Protein AF-A0ABD2WPB0-F1 (afdb_monomer)

pLDDT: mean 78.27, std 16.5, range [26.89, 96.69]

Sequence (450 aa):
MQATGSAWERLHVATTSSHDIREADKLIKKKLCCYFIVAVGVMTACGGFLANHVVQKFHTNNARAAELRARQNNAKYANRSVQNDFVHNLDAMSGNIEYRDAPGPLDLWEQGIDRTGYIFSDLEVFKLRVNETVDRMTASICGYPEKDRLVVISASGHGRDIAINIAKAMNQLHKKGSWRPKRSWVFCLFYGSKDRCAEAFREDSQHKIVGYVAIHGDMHGTRSAGVLRDQIHVLGSGVQQSTVVDAVNETEAFYVGTYGPEVRADIVTDSLPRLPIGIPHVLLKHSRGTSAKSTDDMLRDQKILTRIVALAMWSLSESLFFRWDPRTFNDTMHQALEIVPKEARREKDALKNTITKLTDSVIDFNYHLDKQVDKLNDFEVRQYNDKLLDFERAMFCSDQFSRSQTDIARFKNFSSQSIDQVKSTLKDIRNCFVLANRIIRDKDLCNILS

Foldseek 3Di:
DDDDDDDDDDDDDDDDDPVVVVVVVVVVVVVVVVVVVVVVVVVVVVVVVVVVVVVVVVVVVVVQLVVVLVCVVCLVVLVVVLLVLLLVLLLVLQPDCPDDDDDDDLVVQQVVQVVLLVLLCVQPQQPPQWDDDSFKIKTKHAAPPARLAEAEEFEEDLRSVLVSSSSSSVSVSVVVVRDGWNYMYMYMYGYDDARCPLVVADPVSLLRYQEYEYEYDDQAADADPPFAAKEKEKEWFQLLSVLLVVQLVVLQVVCCVVPNPNPDHHYHYFDDFDHLRLHTYIYIHMHGYPDDDDPVRVSVVSSSVSSSSSSSSRCSTSPLASQGQCPVVLVNVVVLLVLQDPLLVVLSVLLNVLSVLLNVLSVVLVVVCVVCVSPDGPVRSVVRRSLVRVLSSLQQLADPSSGRLPRSVVSNCNVVDDNVVSNVSSVSNSVSSVLSSCSSPDPDPPPSPD

Secondary structure (DSSP, 8-state):
-----------------HHHHHHHHHHHHHHHHHHHHHHHHHHHHHHHHHHHHHHHHHHHHHHHHHHHHHHHHHHHHHHHHHHHHHHHHHHHHTT----------SHHHHHHHHHHHHHHHTSGGGTT-EEEETTEEEEEE--SSEEEEEEEEEE-TTHHHHHHHHHHHHHHHHHTT----SEEEEEEEE-SSS--SGGGS-HHHHTTEEEEEEE-S-TT----TT--S-EEEEEE-HHHHHHHHHHHHHHHHHHHHHH-GGGPPEEE-SSSPPPSSSS--EEEEEE--SSPPPHHHHHHHHHHHHHHHHHHHHHHHH-SS----HHHHHHHHHHHHHTS-GGGHHHHHHHHHHHHHHHHHHHHHHHHHHHHGGG--HHHHHHHHHHHHHHHHHHH-B-TTS-BTT-HHHHGGGGGS-HHHHHHHHHHHHHHHHHHHHHHH-S-GGGS--

Solvent-accessible surface area (backbone atoms only — not comparable to full-atom values): 24647 Å² total; per-residue (Å²): 130,90,79,89,82,82,81,87,85,89,84,84,89,80,89,76,62,79,63,62,58,54,53,50,52,52,53,50,53,52,50,52,53,52,51,49,53,50,51,53,51,51,54,51,51,53,51,50,52,53,51,50,52,50,51,50,51,50,51,54,50,50,52,50,48,53,50,48,47,50,47,51,58,45,46,62,54,50,48,48,52,52,48,48,51,39,50,50,41,34,64,73,56,52,75,72,81,85,74,76,93,72,95,69,77,71,69,54,46,45,56,47,42,52,54,50,48,52,59,46,47,72,31,76,63,22,51,95,36,62,49,78,55,85,58,35,33,38,35,40,38,76,17,52,87,43,46,76,33,32,36,35,39,35,21,12,66,56,27,36,59,38,53,49,47,47,52,53,22,49,32,54,42,39,74,69,71,76,60,72,47,30,24,11,42,34,46,26,39,35,64,74,91,65,79,56,52,61,74,69,48,52,78,94,45,51,84,29,51,78,34,34,44,32,28,61,40,66,54,73,32,68,67,44,86,92,35,78,55,37,32,40,34,45,31,46,34,63,50,48,27,42,46,39,52,52,20,43,55,56,46,45,56,54,47,33,74,74,72,36,76,83,75,61,57,48,79,41,67,75,85,62,75,67,74,64,61,62,59,62,30,24,39,46,45,39,36,32,20,68,66,90,70,54,71,68,51,53,44,48,52,51,39,53,51,33,49,22,53,48,44,24,54,46,47,70,32,61,45,84,57,81,72,63,63,54,64,67,49,51,56,54,49,54,59,44,57,69,60,55,58,78,93,38,43,70,46,51,53,54,32,52,58,48,49,52,55,33,47,53,49,46,54,51,45,52,56,52,47,69,76,41,55,90,74,56,49,74,69,55,47,48,53,52,38,53,49,47,50,53,26,46,47,30,56,27,33,60,47,100,71,22,31,53,66,72,36,54,45,58,45,74,47,47,84,81,46,56,69,67,58,48,42,50,52,42,48,53,51,37,50,25,44,52,50,20,38,46,54,69,67,52,89,60,88,80,68,80,84,114

Mean predicted aligned error: 12.77 Å

Radius of gyration: 33.8 Å; Cα contacts (8 Å, |Δi|>4): 597; chains: 1; bounding box: 70×127×69 Å

Organism: NCBI:txid54128

Nearest PDB structures (foldseek):
  4jp5-assembly1_E  TM=5.109E-01  e=2.241E-03  Yersinia pestis
  2qdk-assembly1_B  TM=4.527E-01  e=2.040E-02  unclassified
  2hwu-assembly1_D  TM=4.387E-01  e=1.661E-02  Salmonella enterica subsp. enterica serovar Typhimurium str. LT2
  3c74-assembly1_F  TM=3.955E-01  e=7.303E-03  Salmonella enterica subsp. enterica serovar Typhimurium
  3ddo-assembly1_A  TM=4.388E-01  e=3.076E-02  Salmonella enterica subsp. enterica serovar Typhimurium

InterPro domains:
  IPR039373 Transferrin receptor protein 1/Glutamate carboxypeptidase 2-like [PTHR10404] (293-396)

Structure (mmCIF, N/CA/C/O backbone):
data_AF-A0ABD2WPB0-F1
#
_entry.id   AF-A0ABD2WPB0-F1
#
loop_
_atom_site.group_PDB
_atom_site.id
_atom_site.type_symbol
_atom_site.label_atom_id
_atom_site.label_alt_id
_atom_site.label_comp_id
_atom_site.label_asym_id
_atom_site.label_entity_id
_atom_site.label_seq_id
_atom_site.pdbx_PDB_ins_code
_atom_site.Cartn_x
_atom_site.Cartn_y
_atom_site.Cartn_z
_atom_site.occupancy
_atom_site.B_iso_or_equiv
_atom_site.auth_seq_id
_atom_site.auth_comp_id
_atom_site.auth_asym_id
_atom_site.auth_atom_id
_atom_site.pdbx_PDB_model_num
ATOM 1 N N . MET A 1 1 ? -47.915 -85.781 38.927 1.00 31.17 1 MET A N 1
ATOM 2 C CA . MET A 1 1 ? -47.421 -85.679 40.320 1.00 31.17 1 MET A CA 1
ATOM 3 C C . MET A 1 1 ? -46.119 -86.460 40.415 1.00 31.17 1 MET A C 1
ATOM 5 O O . MET A 1 1 ? -45.971 -87.400 39.650 1.00 31.17 1 MET A O 1
ATOM 9 N N . GLN A 1 2 ? -45.189 -85.963 41.237 1.00 28.25 2 GLN A N 1
ATOM 10 C CA . GLN A 1 2 ? -43.793 -86.395 41.481 1.00 28.25 2 GLN A CA 1
ATOM 11 C C . GLN A 1 2 ? -43.561 -87.914 41.301 1.00 28.25 2 GLN A C 1
ATOM 13 O O . GLN A 1 2 ? -44.433 -88.700 41.635 1.00 28.25 2 GLN A O 1
ATOM 18 N N . ALA A 1 3 ? -42.428 -88.413 40.803 1.00 26.89 3 ALA A N 1
ATOM 19 C CA . ALA A 1 3 ? -41.067 -88.138 41.255 1.00 26.89 3 ALA A CA 1
ATOM 20 C C . ALA A 1 3 ? -40.016 -88.791 40.318 1.00 26.89 3 ALA A C 1
ATOM 22 O O . ALA A 1 3 ? -40.267 -89.852 39.759 1.00 26.89 3 ALA A O 1
ATOM 23 N N . THR A 1 4 ? -38.835 -88.155 40.263 1.00 30.97 4 THR A N 1
ATOM 24 C CA . THR A 1 4 ? -37.464 -88.713 40.128 1.00 30.97 4 THR A CA 1
ATOM 25 C C . THR A 1 4 ? -37.056 -89.589 38.932 1.00 30.97 4 THR A C 1
ATOM 27 O O . THR A 1 4 ? -37.633 -90.643 38.700 1.00 30.97 4 THR A O 1
ATOM 30 N N . GLY A 1 5 ? -35.907 -89.251 38.322 1.00 28.52 5 GLY A N 1
ATOM 31 C CA . GLY A 1 5 ? -35.000 -90.254 37.736 1.00 28.52 5 GLY A CA 1
ATOM 32 C C . GLY A 1 5 ? -34.286 -89.860 36.440 1.00 28.52 5 GLY A C 1
ATOM 33 O O . GLY A 1 5 ? -34.806 -90.083 35.356 1.00 28.52 5 GLY A O 1
ATOM 34 N N . SER A 1 6 ? -33.073 -89.317 36.571 1.00 35.94 6 SER A N 1
ATOM 35 C CA . SER A 1 6 ? -32.047 -89.110 35.534 1.00 35.94 6 SER A CA 1
ATOM 36 C C . SER A 1 6 ? -31.660 -90.418 34.817 1.00 35.94 6 SER A C 1
ATOM 38 O O . SER A 1 6 ? -31.550 -91.447 35.471 1.00 35.94 6 SER A O 1
ATOM 40 N N . ALA A 1 7 ? -31.555 -90.416 33.485 1.00 36.19 7 ALA A N 1
ATOM 41 C CA . ALA A 1 7 ? -30.314 -90.312 32.696 1.00 36.19 7 ALA A CA 1
ATOM 42 C C . ALA A 1 7 ? -29.445 -91.587 32.655 1.00 36.19 7 ALA A C 1
ATOM 44 O O . ALA A 1 7 ? -29.171 -92.177 33.691 1.00 36.19 7 ALA A O 1
ATOM 45 N N . TRP A 1 8 ? -28.928 -91.875 31.449 1.00 28.19 8 TRP A N 1
ATOM 46 C CA . TRP A 1 8 ? -28.001 -92.963 31.083 1.00 28.19 8 TRP A CA 1
ATOM 47 C C . TRP A 1 8 ? -28.697 -94.337 31.024 1.00 28.19 8 TRP A C 1
ATOM 49 O O . TRP A 1 8 ? -29.366 -94.748 31.954 1.00 28.19 8 TRP A O 1
ATOM 59 N N . GLU A 1 9 ? -28.676 -95.096 29.927 1.00 35.75 9 GLU A N 1
ATOM 60 C CA . GLU A 1 9 ? -27.486 -95.526 29.198 1.00 35.75 9 GLU A CA 1
ATOM 61 C C . GLU A 1 9 ? -27.863 -96.296 27.911 1.00 35.75 9 GLU A C 1
ATOM 63 O O . GLU A 1 9 ? -28.943 -96.881 27.824 1.00 35.75 9 GLU A O 1
ATOM 68 N N . ARG A 1 10 ? -26.868 -96.403 27.015 1.00 37.53 10 ARG A N 1
ATOM 69 C CA . ARG A 1 10 ? -26.744 -97.206 25.775 1.00 37.53 10 ARG A CA 1
ATOM 70 C C . ARG A 1 10 ? -27.153 -96.528 24.466 1.00 37.53 10 ARG A C 1
ATOM 72 O O . ARG A 1 10 ? -28.232 -95.975 24.354 1.00 37.53 10 ARG A O 1
ATOM 79 N N . LEU A 1 11 ? -26.420 -96.670 23.365 1.00 35.50 11 LEU A N 1
ATOM 80 C CA . LEU A 1 11 ? -25.005 -96.935 23.057 1.00 35.50 11 LEU A CA 1
ATOM 81 C C . LEU A 1 11 ? -24.980 -96.887 21.515 1.00 35.50 11 LEU A C 1
ATOM 83 O O . LEU A 1 11 ? -25.810 -97.554 20.910 1.00 35.50 11 LEU A O 1
ATOM 87 N N . HIS A 1 12 ? -24.046 -96.187 20.872 1.00 34.19 12 HIS A N 1
ATOM 88 C CA . HIS A 1 12 ? -23.344 -96.771 19.725 1.00 34.19 12 HIS A CA 1
ATOM 89 C C . HIS A 1 12 ? -22.039 -96.024 19.455 1.00 34.19 12 HIS A C 1
ATOM 91 O O . HIS A 1 12 ? -21.997 -94.842 19.124 1.00 34.19 12 HIS A O 1
ATOM 97 N N . VAL A 1 13 ? -20.970 -96.783 19.652 1.00 39.75 13 VAL A N 1
ATOM 98 C CA . VAL A 1 13 ? -19.581 -96.480 19.345 1.00 39.75 13 VAL A CA 1
ATOM 99 C C . VAL A 1 13 ? -19.397 -96.537 17.829 1.00 39.75 13 VAL A C 1
ATOM 101 O O . VAL A 1 13 ? -19.731 -97.547 17.214 1.00 39.75 13 VAL A O 1
ATOM 104 N N . ALA A 1 14 ? -18.804 -95.495 17.248 1.00 37.97 14 ALA A N 1
ATOM 105 C CA . ALA A 1 14 ? -18.043 -95.597 16.010 1.00 37.97 14 ALA A CA 1
ATOM 106 C C . ALA A 1 14 ? -16.645 -95.034 16.285 1.00 37.97 14 ALA A C 1
ATOM 108 O O . ALA A 1 14 ? -16.461 -93.862 16.603 1.00 37.97 14 ALA A O 1
ATOM 109 N N . THR A 1 15 ? -15.674 -95.934 16.241 1.00 43.06 15 THR A N 1
ATOM 110 C CA . THR A 1 15 ? -14.243 -95.727 16.434 1.00 43.06 15 THR A CA 1
ATOM 111 C C . THR A 1 15 ? -13.646 -94.863 15.321 1.00 43.06 15 THR A C 1
ATOM 113 O O . THR A 1 15 ? -13.570 -95.313 14.180 1.00 43.06 15 THR A O 1
ATOM 116 N N . THR A 1 16 ? -13.149 -93.670 15.646 1.00 44.34 16 THR A N 1
ATOM 117 C CA . THR A 1 16 ? -12.130 -92.969 14.846 1.00 44.34 16 THR A CA 1
ATOM 118 C C . THR A 1 16 ? -10.753 -93.217 15.455 1.00 44.34 16 THR A C 1
ATOM 120 O O . THR A 1 16 ? -10.565 -93.159 16.671 1.00 44.34 16 THR A O 1
ATOM 123 N N . SER A 1 17 ? -9.794 -93.582 14.605 1.00 47.03 17 SER A N 1
ATOM 124 C CA . SER A 1 17 ? -8.464 -94.030 15.012 1.00 47.03 17 SER A CA 1
ATOM 125 C C . SER A 1 17 ? -7.644 -92.882 15.623 1.00 47.03 17 SER A C 1
ATOM 127 O O . SER A 1 17 ? -7.709 -91.735 15.182 1.00 47.03 17 SER A O 1
ATOM 129 N N . SER A 1 18 ? -6.814 -93.178 16.626 1.00 53.19 18 SER A N 1
ATOM 130 C CA . SER A 1 18 ? -5.898 -92.208 17.254 1.00 53.19 18 SER A CA 1
ATOM 131 C C . SER A 1 18 ? -4.799 -91.687 16.308 1.00 53.19 18 SER A C 1
ATOM 133 O O . SER A 1 18 ? -4.094 -90.731 16.644 1.00 53.19 18 SER A O 1
ATOM 135 N N . HIS A 1 19 ? -4.657 -92.288 15.122 1.00 51.69 19 HIS A N 1
ATOM 136 C CA . HIS A 1 19 ? -3.715 -91.874 14.087 1.00 51.69 19 HIS A CA 1
ATOM 137 C C . HIS A 1 19 ? -4.230 -90.652 13.306 1.00 51.69 19 HIS A C 1
ATOM 139 O O . HIS A 1 19 ? -3.467 -89.709 13.085 1.00 51.69 19 HIS A O 1
ATOM 145 N N . ASP A 1 20 ? -5.530 -90.604 12.995 1.00 54.78 20 ASP A N 1
ATOM 146 C CA . ASP A 1 20 ? -6.156 -89.492 12.258 1.00 54.78 20 ASP A CA 1
ATOM 147 C C . ASP A 1 20 ? -6.141 -88.178 13.057 1.00 54.78 20 ASP A C 1
ATOM 149 O O . ASP A 1 20 ? -5.917 -87.097 12.511 1.00 54.78 20 ASP A O 1
ATOM 153 N N . ILE A 1 21 ? -6.284 -88.264 14.385 1.00 57.12 21 ILE A N 1
ATOM 154 C CA . ILE A 1 21 ? -6.230 -87.098 15.285 1.00 57.12 21 ILE A CA 1
ATOM 155 C C . ILE A 1 21 ? -4.801 -86.525 15.359 1.00 57.12 21 ILE A C 1
ATOM 157 O O . ILE A 1 21 ? -4.615 -85.307 15.402 1.00 57.12 21 ILE A O 1
ATOM 161 N N . ARG A 1 22 ? -3.767 -87.381 15.318 1.00 54.28 22 ARG A N 1
ATOM 162 C CA . ARG A 1 22 ? -2.353 -86.957 15.351 1.00 54.28 22 ARG A CA 1
ATOM 163 C C . ARG A 1 22 ? -1.897 -86.316 14.042 1.00 54.28 22 ARG A C 1
ATOM 165 O O . ARG A 1 22 ? -1.060 -85.411 14.074 1.00 54.28 22 ARG A O 1
ATOM 172 N N . GLU A 1 23 ? -2.418 -86.771 12.905 1.00 57.25 23 GLU A N 1
ATOM 173 C CA . GLU A 1 23 ? -2.139 -86.147 11.608 1.00 57.25 23 GLU A CA 1
ATOM 174 C C . GLU A 1 23 ? -2.875 -84.815 11.440 1.00 57.25 23 GLU A C 1
ATOM 176 O O . GLU A 1 23 ? -2.266 -83.840 10.988 1.00 57.25 23 GLU A O 1
ATOM 181 N N . ALA A 1 24 ? -4.126 -84.726 11.906 1.00 60.16 24 ALA A N 1
ATOM 182 C CA . ALA A 1 24 ? -4.879 -83.475 11.930 1.00 60.16 24 ALA A CA 1
ATOM 183 C C . ALA A 1 24 ? -4.200 -82.400 12.804 1.00 60.16 24 ALA A C 1
ATOM 185 O O . ALA A 1 24 ? -4.034 -81.265 12.354 1.00 60.16 24 ALA A O 1
ATOM 186 N N . ASP A 1 25 ? -3.716 -82.747 14.004 1.00 65.50 25 ASP A N 1
ATOM 187 C CA . ASP A 1 25 ? -3.020 -81.803 14.898 1.00 65.50 25 ASP A CA 1
ATOM 188 C C . ASP A 1 25 ? -1.679 -81.314 14.310 1.00 65.50 25 ASP A C 1
ATOM 190 O O . ASP A 1 25 ? -1.344 -80.127 14.375 1.00 65.50 25 ASP A O 1
ATOM 194 N N . LYS A 1 26 ? -0.925 -82.194 13.632 1.00 67.19 26 LYS A N 1
ATOM 195 C CA . LYS A 1 26 ? 0.296 -81.797 12.905 1.00 67.19 26 LYS A CA 1
ATOM 196 C C . LYS A 1 26 ? -0.003 -80.852 11.741 1.00 67.19 26 LYS A C 1
ATOM 198 O O . LYS A 1 26 ? 0.743 -79.892 11.530 1.00 67.19 26 LYS A O 1
ATOM 203 N N . LEU A 1 27 ? -1.080 -81.101 10.994 1.00 68.31 27 LEU A N 1
ATOM 204 C CA . LEU A 1 27 ? -1.486 -80.251 9.877 1.00 68.31 27 LEU A CA 1
ATOM 205 C C . LEU A 1 27 ? -1.938 -78.865 10.365 1.00 68.31 27 LEU A C 1
ATOM 207 O O . LEU A 1 27 ? -1.563 -77.855 9.766 1.00 68.31 27 LEU A O 1
ATOM 211 N N . ILE A 1 28 ? -2.682 -78.808 11.474 1.00 70.56 28 ILE A N 1
ATOM 212 C CA . ILE A 1 28 ? -3.135 -77.557 12.097 1.00 70.56 28 ILE A CA 1
ATOM 213 C C . ILE A 1 28 ? -1.939 -76.752 12.611 1.00 70.56 28 ILE A C 1
ATOM 215 O O . ILE A 1 28 ? -1.812 -75.579 12.265 1.00 70.56 28 ILE A O 1
ATOM 219 N N . LYS A 1 29 ? -1.006 -77.373 13.346 1.00 71.69 29 LYS A N 1
ATOM 220 C CA . LYS A 1 29 ? 0.205 -76.693 13.846 1.00 71.69 29 LYS A CA 1
ATOM 221 C C . LYS A 1 29 ? 1.086 -76.159 12.718 1.00 71.69 29 LYS A C 1
ATOM 223 O O . LYS A 1 29 ? 1.585 -75.039 12.812 1.00 71.69 29 LYS A O 1
ATOM 228 N N . LYS A 1 30 ? 1.238 -76.912 11.622 1.00 74.56 30 LYS A N 1
ATOM 229 C CA . LYS A 1 30 ? 2.006 -76.466 10.449 1.00 74.56 30 LYS A CA 1
ATOM 230 C C . LYS A 1 30 ? 1.347 -75.262 9.771 1.00 74.56 30 LYS A C 1
ATOM 232 O O . LYS A 1 30 ? 2.036 -74.291 9.470 1.00 74.56 30 LYS A O 1
ATOM 237 N N . LYS A 1 31 ? 0.019 -75.284 9.598 1.00 73.62 31 LYS A N 1
ATOM 238 C CA . LYS A 1 31 ? -0.741 -74.147 9.052 1.00 73.62 31 LYS A CA 1
ATOM 239 C C . LYS A 1 31 ? -0.670 -72.922 9.967 1.00 73.62 31 LYS A C 1
ATOM 241 O O . LYS A 1 31 ? -0.420 -71.828 9.474 1.00 73.62 31 LYS A O 1
ATOM 246 N N . LEU A 1 32 ? -0.811 -73.098 11.283 1.00 73.31 32 LEU A N 1
ATOM 247 C CA . LEU A 1 32 ? -0.725 -72.010 12.263 1.00 73.31 32 LEU A CA 1
ATOM 248 C C . LEU A 1 32 ? 0.658 -71.340 12.251 1.00 73.31 32 LEU A C 1
ATOM 250 O O . LEU A 1 32 ? 0.750 -70.116 12.277 1.00 73.31 32 LEU A O 1
ATOM 254 N N . CYS A 1 33 ? 1.727 -72.134 12.137 1.00 78.31 33 CYS A N 1
ATOM 255 C CA . CYS A 1 33 ? 3.095 -71.628 12.039 1.00 78.31 33 CYS A CA 1
ATOM 256 C C . CYS A 1 33 ? 3.312 -70.822 10.746 1.00 78.31 33 CYS A C 1
ATOM 258 O O . CYS A 1 33 ? 3.861 -69.722 10.786 1.00 78.31 33 CYS A O 1
ATOM 260 N N . CYS A 1 34 ? 2.799 -71.308 9.609 1.00 75.56 34 CYS A N 1
ATOM 261 C CA . CYS A 1 34 ? 2.834 -70.559 8.352 1.00 75.56 34 CYS A CA 1
ATOM 262 C C . CYS A 1 34 ? 2.064 -69.232 8.448 1.00 75.56 34 CYS A C 1
ATOM 264 O O . CYS A 1 34 ? 2.589 -68.205 8.026 1.00 75.56 34 CYS A O 1
ATOM 266 N N . TYR A 1 35 ? 0.865 -69.220 9.043 1.00 80.50 35 TYR A N 1
ATOM 267 C CA . TYR A 1 35 ? 0.100 -67.982 9.228 1.00 80.50 35 TYR A CA 1
ATOM 268 C C . TYR A 1 35 ? 0.800 -66.992 10.159 1.00 80.50 35 TYR A C 1
ATOM 270 O O . TYR A 1 35 ? 0.790 -65.796 9.882 1.00 80.50 35 TYR A O 1
ATOM 278 N N . PHE A 1 36 ? 1.448 -67.471 11.223 1.00 78.50 36 PHE A N 1
ATOM 279 C CA . PHE A 1 36 ? 2.188 -66.612 12.142 1.00 78.50 36 PHE A CA 1
ATOM 280 C C . PHE A 1 36 ? 3.401 -65.959 11.465 1.00 78.50 36 PHE A C 1
ATOM 282 O O . PHE A 1 36 ? 3.588 -64.750 11.576 1.00 78.50 36 PHE A O 1
ATOM 289 N N . ILE A 1 37 ? 4.185 -66.725 10.696 1.00 83.19 37 ILE A N 1
ATOM 290 C CA . ILE A 1 37 ? 5.341 -66.195 9.953 1.00 83.19 37 ILE A CA 1
ATOM 291 C C . ILE A 1 37 ? 4.891 -65.170 8.906 1.00 83.19 37 ILE A C 1
ATOM 293 O O . ILE A 1 37 ? 5.492 -64.102 8.795 1.00 83.19 37 ILE A O 1
ATOM 297 N N . VAL A 1 38 ? 3.807 -65.457 8.177 1.00 79.00 38 VAL A N 1
ATOM 298 C CA . VAL A 1 38 ? 3.241 -64.516 7.200 1.00 79.00 38 VAL A CA 1
ATOM 299 C C . VAL A 1 38 ? 2.730 -63.250 7.891 1.00 79.00 38 VAL A C 1
ATOM 301 O O . VAL A 1 38 ? 3.023 -62.155 7.423 1.00 79.00 38 VAL A O 1
ATOM 304 N N . ALA A 1 39 ? 2.040 -63.360 9.029 1.00 77.94 39 ALA A N 1
ATOM 305 C CA . ALA A 1 39 ? 1.545 -62.203 9.774 1.00 77.94 39 ALA A CA 1
ATOM 306 C C . ALA A 1 39 ? 2.683 -61.316 10.302 1.00 77.94 39 ALA A C 1
ATOM 308 O O . ALA A 1 39 ? 2.626 -60.095 10.160 1.00 77.94 39 ALA A O 1
ATOM 309 N N . VAL A 1 40 ? 3.744 -61.914 10.855 1.00 80.38 40 VAL A N 1
ATOM 310 C CA . VAL A 1 40 ? 4.932 -61.173 11.307 1.00 80.38 40 VAL A CA 1
ATOM 311 C C . VAL A 1 40 ? 5.637 -60.507 10.122 1.00 80.38 40 VAL A C 1
ATOM 313 O O . VAL A 1 40 ? 5.995 -59.333 10.215 1.00 80.38 40 VAL A O 1
ATOM 316 N N . GLY A 1 41 ? 5.775 -61.209 8.991 1.00 76.56 41 GLY A N 1
ATOM 317 C CA . GLY A 1 41 ? 6.350 -60.668 7.756 1.00 76.56 41 GLY A CA 1
ATOM 318 C C . GLY A 1 41 ? 5.562 -59.483 7.189 1.00 76.56 41 GLY A C 1
ATOM 319 O O . GLY A 1 41 ? 6.145 -58.463 6.831 1.00 76.56 41 GLY A O 1
ATOM 320 N N . VAL A 1 42 ? 4.230 -59.569 7.174 1.00 77.88 42 VAL A N 1
ATOM 321 C CA . VAL A 1 42 ? 3.356 -58.466 6.743 1.00 77.88 42 VAL A CA 1
ATOM 322 C C . VAL A 1 42 ? 3.448 -57.282 7.709 1.00 77.88 42 VAL A C 1
ATOM 324 O O . VAL A 1 42 ? 3.609 -56.150 7.264 1.00 77.88 42 VAL A O 1
ATOM 327 N N . MET A 1 43 ? 3.427 -57.517 9.023 1.00 72.62 43 MET A N 1
ATOM 328 C CA . MET A 1 43 ? 3.543 -56.457 10.036 1.00 72.62 43 MET A CA 1
ATOM 329 C C . MET A 1 43 ? 4.885 -55.716 9.951 1.00 72.62 43 MET A C 1
ATOM 331 O O . MET A 1 43 ? 4.921 -54.489 10.038 1.00 72.62 43 MET A O 1
ATOM 335 N N . THR A 1 44 ? 5.986 -56.441 9.733 1.00 75.00 44 THR A N 1
ATOM 336 C CA . THR A 1 44 ? 7.321 -55.844 9.555 1.00 75.00 44 THR A CA 1
ATOM 337 C C . THR A 1 44 ? 7.462 -55.107 8.226 1.00 75.00 44 THR A C 1
ATOM 339 O O . THR A 1 44 ? 8.033 -54.017 8.205 1.00 75.00 44 THR A O 1
ATOM 342 N N . ALA A 1 45 ? 6.882 -55.621 7.138 1.00 71.25 45 ALA A N 1
ATOM 343 C CA . ALA A 1 45 ? 6.839 -54.923 5.854 1.00 71.25 45 ALA A CA 1
ATOM 344 C C . ALA A 1 45 ? 6.006 -53.629 5.924 1.00 71.25 45 ALA A C 1
ATOM 346 O O . ALA A 1 45 ? 6.460 -52.578 5.470 1.00 71.25 45 ALA A O 1
ATOM 347 N N . CYS A 1 46 ? 4.824 -53.670 6.549 1.00 71.81 46 CYS A N 1
ATOM 348 C CA . CYS A 1 46 ? 3.987 -52.489 6.762 1.00 71.81 46 CYS A CA 1
ATOM 349 C C . CYS A 1 46 ? 4.665 -51.468 7.687 1.00 71.81 46 CYS A C 1
ATOM 351 O O . CYS A 1 46 ? 4.667 -50.275 7.382 1.00 71.81 46 CYS A O 1
ATOM 353 N N . GLY A 1 47 ? 5.291 -51.919 8.779 1.00 70.06 47 GLY A N 1
ATOM 354 C CA . GLY A 1 47 ? 6.048 -51.056 9.689 1.00 70.06 47 GLY A CA 1
ATOM 355 C C . GLY A 1 47 ? 7.242 -50.382 9.006 1.00 70.06 47 GLY A C 1
ATOM 356 O O . GLY A 1 47 ? 7.428 -49.174 9.145 1.00 70.06 47 GLY A O 1
ATOM 357 N N . GLY A 1 48 ? 8.004 -51.133 8.204 1.00 72.44 48 GLY A N 1
ATOM 358 C CA . GLY A 1 48 ? 9.122 -50.608 7.418 1.00 72.44 48 GLY A CA 1
ATOM 359 C C . GLY A 1 48 ? 8.683 -49.608 6.347 1.00 72.44 48 GLY A C 1
ATOM 360 O O . GLY A 1 48 ? 9.306 -48.558 6.200 1.00 72.44 48 GLY A O 1
ATOM 361 N N . PHE A 1 49 ? 7.578 -49.877 5.645 1.00 70.69 49 PHE A N 1
ATOM 362 C CA . PHE A 1 49 ? 7.023 -48.964 4.641 1.00 70.69 49 PHE A CA 1
ATOM 363 C C . PHE A 1 49 ? 6.555 -47.640 5.262 1.00 70.69 49 PHE A C 1
ATOM 365 O O . PHE A 1 49 ? 6.892 -46.566 4.762 1.00 70.69 49 PHE A O 1
ATOM 372 N N . LEU A 1 50 ? 5.837 -47.700 6.388 1.00 66.06 50 LEU A N 1
ATOM 373 C CA . LEU A 1 50 ? 5.368 -46.506 7.095 1.00 66.06 50 LEU A CA 1
ATOM 374 C C . LEU A 1 50 ? 6.531 -45.692 7.678 1.00 66.06 50 LEU A C 1
ATOM 376 O O . LEU A 1 50 ? 6.560 -44.473 7.514 1.00 66.06 50 LEU A O 1
ATOM 380 N N . ALA A 1 51 ? 7.518 -46.347 8.296 1.00 67.75 51 ALA A N 1
ATOM 381 C CA . ALA A 1 51 ? 8.701 -45.673 8.826 1.00 67.75 51 ALA A CA 1
ATOM 382 C C . ALA A 1 51 ? 9.510 -44.992 7.713 1.00 67.75 51 ALA A C 1
ATOM 384 O O . ALA A 1 51 ? 9.871 -43.823 7.843 1.00 67.75 51 ALA A O 1
ATOM 385 N N . ASN A 1 52 ? 9.732 -45.677 6.588 1.00 66.06 52 ASN A N 1
ATOM 386 C CA . ASN A 1 52 ? 10.482 -45.127 5.462 1.00 66.06 52 ASN A CA 1
ATOM 387 C C . ASN A 1 52 ? 9.745 -43.948 4.803 1.00 66.06 52 ASN A C 1
ATOM 389 O O . ASN A 1 52 ? 10.365 -42.944 4.463 1.00 66.06 52 ASN A O 1
ATOM 393 N N . HIS A 1 53 ? 8.412 -44.006 4.710 1.00 66.00 53 HIS A N 1
ATOM 394 C CA . HIS A 1 53 ? 7.601 -42.892 4.215 1.00 66.00 53 HIS A CA 1
ATOM 395 C C . HIS A 1 53 ? 7.650 -41.674 5.156 1.00 66.00 53 HIS A C 1
ATOM 397 O O . HIS A 1 53 ? 7.723 -40.532 4.698 1.00 66.00 53 HIS A O 1
ATOM 403 N N . VAL A 1 54 ? 7.623 -41.879 6.478 1.00 64.56 54 VAL A N 1
ATOM 404 C CA . VAL A 1 54 ? 7.746 -40.787 7.462 1.00 64.56 54 VAL A CA 1
ATOM 405 C C . VAL A 1 54 ? 9.142 -40.165 7.416 1.00 64.56 54 VAL A C 1
ATOM 407 O O . VAL A 1 54 ? 9.260 -38.940 7.386 1.00 64.56 54 VAL A O 1
ATOM 410 N N . VAL A 1 55 ? 10.190 -40.988 7.340 1.00 64.56 55 VAL A N 1
ATOM 411 C CA . VAL A 1 55 ? 11.588 -40.544 7.251 1.00 64.56 55 VAL A CA 1
ATOM 412 C C . VAL A 1 55 ? 11.851 -39.801 5.939 1.00 64.56 55 VAL A C 1
ATOM 414 O O . VAL A 1 55 ? 12.416 -38.708 5.968 1.00 64.56 55 VAL A O 1
ATOM 417 N N . GLN A 1 56 ? 11.369 -40.306 4.798 1.00 62.19 56 GLN A N 1
ATOM 418 C CA . GLN A 1 56 ? 11.449 -39.587 3.522 1.00 62.19 56 GLN A CA 1
ATOM 419 C C . GLN A 1 56 ? 10.734 -38.241 3.593 1.00 62.19 56 GLN A C 1
ATOM 421 O O . GLN A 1 56 ? 11.336 -37.228 3.245 1.00 62.19 56 GLN A O 1
ATOM 426 N N . LYS A 1 57 ? 9.498 -38.203 4.113 1.00 57.59 57 LYS A N 1
ATOM 427 C CA . LYS A 1 57 ? 8.730 -36.959 4.267 1.00 57.59 57 LYS A CA 1
ATOM 428 C C . LYS A 1 57 ? 9.468 -35.955 5.160 1.00 57.59 57 LYS A C 1
ATOM 430 O O . LYS A 1 57 ? 9.543 -34.776 4.814 1.00 57.59 57 LYS A O 1
ATOM 435 N N . PHE A 1 58 ? 10.071 -36.422 6.254 1.00 59.44 58 PHE A N 1
ATOM 436 C CA . PHE A 1 58 ? 10.886 -35.615 7.163 1.00 59.44 58 PHE A CA 1
ATOM 437 C C . PHE A 1 58 ? 12.140 -35.050 6.476 1.00 59.44 58 PHE A C 1
ATOM 439 O O . PHE A 1 58 ? 12.390 -33.849 6.562 1.00 59.44 58 PHE A O 1
ATOM 446 N N . HIS A 1 59 ? 12.885 -35.866 5.723 1.00 51.88 59 HIS A N 1
ATOM 447 C CA . HIS A 1 59 ? 14.056 -35.405 4.971 1.00 51.88 59 HIS A CA 1
ATOM 448 C C . HIS A 1 59 ? 13.694 -34.413 3.861 1.00 51.88 59 HIS A C 1
ATOM 450 O O . HIS A 1 59 ? 14.353 -33.381 3.751 1.00 51.88 59 HIS A O 1
ATOM 456 N N . THR A 1 60 ? 12.625 -34.646 3.091 1.00 60.00 60 THR A N 1
ATOM 457 C CA . THR A 1 60 ? 12.161 -33.674 2.084 1.00 60.00 60 THR A CA 1
ATOM 458 C C . THR A 1 60 ? 11.698 -32.362 2.705 1.00 60.00 60 THR A C 1
ATOM 460 O O . THR A 1 60 ? 11.981 -31.299 2.158 1.00 60.00 60 THR A O 1
ATOM 463 N N . ASN A 1 61 ? 11.024 -32.405 3.857 1.00 57.22 61 ASN A N 1
ATOM 464 C CA . ASN A 1 61 ? 10.577 -31.195 4.544 1.00 57.22 61 ASN A CA 1
ATOM 465 C C . ASN A 1 61 ? 11.757 -30.411 5.127 1.00 57.22 61 ASN A C 1
ATOM 467 O O . ASN A 1 61 ? 11.787 -29.191 5.005 1.00 57.22 61 ASN A O 1
ATOM 471 N N . ASN A 1 62 ? 12.757 -31.093 5.686 1.00 55.22 62 ASN A N 1
ATOM 472 C CA . ASN A 1 62 ? 13.959 -30.446 6.212 1.00 55.22 62 ASN A CA 1
ATOM 473 C C . ASN A 1 62 ? 14.861 -29.889 5.108 1.00 55.22 62 ASN A C 1
ATOM 475 O O . ASN A 1 62 ? 15.407 -28.802 5.274 1.00 55.22 62 ASN A O 1
ATOM 479 N N . ALA A 1 63 ? 14.986 -30.585 3.975 1.00 54.38 63 ALA A N 1
ATOM 480 C CA . ALA A 1 63 ? 15.695 -30.076 2.805 1.00 54.38 63 ALA A CA 1
ATOM 481 C C . ALA A 1 63 ? 15.001 -28.826 2.239 1.00 54.38 63 ALA A C 1
ATOM 483 O O . ALA A 1 63 ? 15.662 -27.820 2.001 1.00 54.38 63 ALA A O 1
ATOM 484 N N . ARG A 1 64 ? 13.662 -28.838 2.136 1.00 56.03 64 ARG A N 1
ATOM 485 C CA . ARG A 1 64 ? 12.871 -27.653 1.761 1.00 56.03 64 ARG A CA 1
ATOM 486 C C . ARG A 1 64 ? 12.995 -26.519 2.776 1.00 56.03 64 ARG A C 1
ATOM 488 O O . ARG A 1 64 ? 13.126 -25.372 2.375 1.00 56.03 64 ARG A O 1
ATOM 495 N N . ALA A 1 65 ? 12.998 -26.812 4.076 1.00 52.50 65 ALA A N 1
ATOM 496 C CA . ALA A 1 65 ? 13.180 -25.808 5.126 1.00 52.50 65 ALA A CA 1
ATOM 497 C C . ALA A 1 65 ? 14.591 -25.192 5.102 1.00 52.50 65 ALA A C 1
ATOM 499 O O . ALA A 1 65 ? 14.746 -23.991 5.303 1.00 52.50 65 ALA A O 1
ATOM 500 N N . ALA A 1 66 ? 15.628 -25.987 4.822 1.00 51.47 66 ALA A N 1
ATOM 501 C CA . ALA A 1 66 ? 16.990 -25.491 4.628 1.00 51.47 66 ALA A CA 1
ATOM 502 C C . ALA A 1 66 ? 17.110 -24.632 3.356 1.00 51.47 66 ALA A C 1
ATOM 504 O O . ALA A 1 66 ? 17.739 -23.576 3.389 1.00 51.47 66 ALA A O 1
ATOM 505 N N . GLU A 1 67 ? 16.447 -25.031 2.267 1.00 51.75 67 GLU A N 1
ATOM 506 C CA . GLU A 1 67 ? 16.339 -24.241 1.036 1.00 51.75 67 GLU A CA 1
ATOM 507 C C . GLU A 1 67 ? 15.590 -22.918 1.276 1.00 51.75 67 GLU A C 1
ATOM 509 O O . GLU A 1 67 ? 16.021 -21.872 0.804 1.00 51.75 67 GLU A O 1
ATOM 514 N N . LEU A 1 68 ? 14.524 -22.928 2.077 1.00 52.59 68 LEU A N 1
ATOM 515 C CA . LEU A 1 68 ? 13.777 -21.738 2.495 1.00 52.59 68 LEU A CA 1
ATOM 516 C C . LEU A 1 68 ? 14.608 -20.782 3.354 1.00 52.59 68 LEU A C 1
ATOM 518 O O . LEU A 1 68 ? 14.572 -19.578 3.121 1.00 52.59 68 LEU A O 1
ATOM 522 N N . ARG A 1 69 ? 15.419 -21.297 4.283 1.00 53.62 69 ARG A N 1
ATOM 523 C CA . ARG A 1 69 ? 16.367 -20.487 5.072 1.00 53.62 69 ARG A CA 1
ATOM 524 C C . ARG A 1 69 ? 17.454 -19.869 4.197 1.00 53.62 69 ARG A C 1
ATOM 526 O O . ARG A 1 69 ? 17.792 -18.697 4.365 1.00 53.62 69 ARG A O 1
ATOM 533 N N . ALA A 1 70 ? 17.967 -20.629 3.229 1.00 45.66 70 ALA A N 1
ATOM 534 C CA . ALA A 1 70 ? 18.887 -20.106 2.226 1.00 45.66 70 ALA A CA 1
ATOM 535 C C . ALA A 1 70 ? 18.204 -19.034 1.361 1.00 45.66 70 ALA A C 1
ATOM 537 O O . ALA A 1 70 ? 18.800 -17.992 1.114 1.00 45.66 70 ALA A O 1
ATOM 538 N N . ARG A 1 71 ? 16.934 -19.227 0.978 1.00 50.56 71 ARG A N 1
ATOM 539 C CA . ARG A 1 71 ? 16.125 -18.243 0.245 1.00 50.56 71 ARG A CA 1
ATOM 540 C C . ARG A 1 71 ? 15.772 -17.015 1.070 1.00 50.56 71 ARG A C 1
ATOM 542 O O . ARG A 1 71 ? 15.721 -15.959 0.480 1.00 50.56 71 ARG A O 1
ATOM 549 N N . GLN A 1 72 ? 15.555 -17.085 2.380 1.00 52.22 72 GLN A N 1
ATOM 550 C CA . GLN A 1 72 ? 15.254 -15.906 3.205 1.00 52.22 72 GLN A CA 1
ATOM 551 C C . GLN A 1 72 ? 16.493 -15.032 3.423 1.00 52.22 72 GLN A C 1
ATOM 553 O O . GLN A 1 72 ? 16.430 -13.816 3.238 1.00 52.22 72 GLN A O 1
ATOM 558 N N . ASN A 1 73 ? 17.635 -15.647 3.743 1.00 44.44 73 ASN A N 1
ATOM 559 C CA . ASN A 1 73 ? 18.896 -14.921 3.866 1.00 44.44 73 ASN A CA 1
ATOM 560 C C . ASN A 1 73 ? 19.347 -14.383 2.503 1.00 44.44 73 ASN A C 1
ATOM 562 O O . ASN A 1 73 ? 19.646 -13.196 2.388 1.00 44.44 73 ASN A O 1
ATOM 566 N N . ASN A 1 74 ? 19.281 -15.194 1.444 1.00 41.09 74 ASN A N 1
ATOM 567 C CA . ASN A 1 74 ? 19.586 -14.718 0.099 1.00 41.09 74 ASN A CA 1
ATOM 568 C C . ASN A 1 74 ? 18.544 -13.719 -0.407 1.00 41.09 74 ASN A C 1
ATOM 570 O O . ASN A 1 74 ? 18.953 -12.763 -1.030 1.00 41.09 74 ASN A O 1
ATOM 574 N N . ALA A 1 75 ? 17.246 -13.833 -0.117 1.00 43.47 75 ALA A N 1
ATOM 575 C CA . ALA A 1 75 ? 16.241 -12.849 -0.538 1.00 43.47 75 ALA A CA 1
ATOM 576 C C . ALA A 1 75 ? 16.411 -11.523 0.196 1.00 43.47 75 ALA A C 1
ATOM 578 O O . ALA A 1 75 ? 16.265 -10.484 -0.424 1.00 43.47 75 ALA A O 1
ATOM 579 N N . LYS A 1 76 ? 16.790 -11.501 1.478 1.00 46.38 76 LYS A N 1
ATOM 580 C CA . LYS A 1 76 ? 17.042 -10.236 2.186 1.00 46.38 76 LYS A CA 1
ATOM 581 C C . LYS A 1 76 ? 18.220 -9.454 1.582 1.00 46.38 76 LYS A C 1
ATOM 583 O O . LYS A 1 76 ? 18.137 -8.234 1.470 1.00 46.38 76 LYS A O 1
ATOM 588 N N . TYR A 1 77 ? 19.296 -10.134 1.170 1.00 42.44 77 TYR A N 1
ATOM 589 C CA . TYR A 1 77 ? 20.476 -9.497 0.560 1.00 42.44 77 TYR A CA 1
ATOM 590 C C . TYR A 1 77 ? 20.367 -9.333 -0.969 1.00 42.44 77 TYR A C 1
ATOM 592 O O . TYR A 1 77 ? 20.716 -8.278 -1.495 1.00 42.44 77 TYR A O 1
ATOM 600 N N . ALA A 1 78 ? 19.827 -10.320 -1.685 1.00 46.06 78 ALA A N 1
ATOM 601 C CA . ALA A 1 78 ? 19.580 -10.274 -3.126 1.00 46.06 78 ALA A CA 1
ATOM 602 C C . ALA A 1 78 ? 18.443 -9.310 -3.470 1.00 46.06 78 ALA A C 1
ATOM 604 O O . ALA A 1 78 ? 18.615 -8.518 -4.391 1.00 46.06 78 ALA A O 1
ATOM 605 N N . ASN A 1 79 ? 17.346 -9.261 -2.696 1.00 64.81 79 ASN A N 1
ATOM 606 C CA . ASN A 1 79 ? 16.326 -8.231 -2.912 1.00 64.81 79 ASN A CA 1
ATOM 607 C C . ASN A 1 79 ? 16.899 -6.849 -2.651 1.00 64.81 79 ASN A C 1
ATOM 609 O O . ASN A 1 79 ? 16.513 -5.937 -3.356 1.00 64.81 79 ASN A O 1
ATOM 613 N N . ARG A 1 80 ? 17.843 -6.676 -1.715 1.00 73.44 80 ARG A N 1
ATOM 614 C CA . ARG A 1 80 ? 18.455 -5.362 -1.487 1.00 73.44 80 ARG A CA 1
ATOM 615 C C . ARG A 1 80 ? 19.376 -4.940 -2.630 1.00 73.44 80 ARG A C 1
ATOM 617 O O . ARG A 1 80 ? 19.333 -3.787 -3.033 1.00 73.44 80 ARG A O 1
ATOM 624 N N . SER A 1 81 ? 20.168 -5.855 -3.192 1.00 76.81 81 SER A N 1
ATOM 625 C CA . SER A 1 81 ? 20.978 -5.550 -4.382 1.00 76.81 81 SER A CA 1
ATOM 626 C C . SER A 1 81 ? 20.102 -5.226 -5.594 1.00 76.81 81 SER A C 1
ATOM 628 O O . SER A 1 81 ? 20.347 -4.238 -6.275 1.00 76.81 81 SER A O 1
ATOM 630 N N . VAL A 1 82 ? 19.054 -6.018 -5.842 1.00 82.75 82 VAL A N 1
ATOM 631 C CA . VAL A 1 82 ? 18.125 -5.780 -6.957 1.00 82.75 82 VAL A CA 1
ATOM 632 C C . VAL A 1 82 ? 17.290 -4.516 -6.723 1.00 82.75 82 VAL A C 1
ATOM 634 O O . VAL A 1 82 ? 17.059 -3.761 -7.660 1.00 82.75 82 VAL A O 1
ATOM 637 N N . GLN A 1 83 ? 16.882 -4.234 -5.485 1.00 85.62 83 GLN A N 1
ATOM 638 C CA . GLN A 1 83 ? 16.215 -2.986 -5.106 1.00 85.62 83 GLN A CA 1
ATOM 639 C C . GLN A 1 83 ? 17.137 -1.787 -5.329 1.00 85.62 83 GLN A C 1
ATOM 641 O O . GLN A 1 83 ? 16.692 -0.773 -5.854 1.00 85.62 83 GLN A O 1
ATOM 646 N N . ASN A 1 84 ? 18.424 -1.893 -4.993 1.00 85.75 84 ASN A N 1
ATOM 647 C CA . ASN A 1 84 ? 19.393 -0.836 -5.276 1.00 85.75 84 ASN A CA 1
ATOM 648 C C . ASN A 1 84 ? 19.555 -0.620 -6.786 1.00 85.75 84 ASN A C 1
ATOM 650 O O . ASN A 1 84 ? 19.549 0.525 -7.226 1.00 85.75 84 ASN A O 1
ATOM 654 N N . ASP A 1 85 ? 19.628 -1.688 -7.585 1.00 85.69 85 ASP A N 1
ATOM 655 C CA . ASP A 1 85 ? 19.652 -1.587 -9.050 1.00 85.69 85 ASP A CA 1
ATOM 656 C C . ASP A 1 85 ? 18.368 -0.948 -9.595 1.00 85.69 85 ASP A C 1
ATOM 658 O O . ASP A 1 85 ? 18.414 -0.135 -10.519 1.00 85.69 85 ASP A O 1
ATOM 662 N N . PHE A 1 86 ? 17.215 -1.307 -9.026 1.00 88.06 86 PHE A N 1
ATOM 663 C CA . PHE A 1 86 ? 15.917 -0.747 -9.386 1.00 88.06 86 PHE A CA 1
ATOM 664 C C . PHE A 1 86 ? 15.894 0.760 -9.152 1.00 88.06 86 PHE A C 1
ATOM 666 O O . PHE A 1 86 ? 15.593 1.532 -10.057 1.00 88.06 86 PHE A O 1
ATOM 673 N N . VAL A 1 87 ? 16.273 1.161 -7.944 1.00 87.31 87 VAL A N 1
ATOM 674 C CA . VAL A 1 87 ? 16.348 2.546 -7.496 1.00 87.31 87 VAL A CA 1
ATOM 675 C C . VAL A 1 87 ? 17.372 3.342 -8.301 1.00 87.31 87 VAL A C 1
ATOM 677 O O . VAL A 1 87 ? 17.073 4.445 -8.746 1.00 87.31 87 VAL A O 1
ATOM 680 N N . HIS A 1 88 ? 18.538 2.768 -8.584 1.00 86.44 88 HIS A N 1
ATOM 681 C CA . HIS A 1 88 ? 19.538 3.388 -9.445 1.00 86.44 88 HIS A CA 1
ATOM 682 C C . HIS A 1 88 ? 18.993 3.629 -10.863 1.00 86.44 88 HIS A C 1
ATOM 684 O O . HIS A 1 88 ? 19.172 4.708 -11.428 1.00 86.44 88 HIS A O 1
ATOM 690 N N . ASN A 1 89 ? 18.289 2.648 -11.443 1.00 85.69 89 ASN A N 1
ATOM 691 C CA . ASN A 1 89 ? 17.636 2.823 -12.742 1.00 85.69 89 ASN A CA 1
ATOM 692 C C . ASN A 1 89 ? 16.555 3.917 -12.688 1.00 85.69 89 ASN A C 1
ATOM 694 O O . ASN A 1 89 ? 16.439 4.690 -13.636 1.00 85.69 89 ASN A O 1
ATOM 698 N N . LEU A 1 90 ? 15.787 4.006 -11.595 1.00 87.12 90 LEU A N 1
ATOM 699 C CA . LEU A 1 90 ? 14.790 5.064 -11.397 1.00 87.12 90 LEU A CA 1
ATOM 700 C C . LEU A 1 90 ? 15.439 6.447 -11.372 1.00 87.12 90 LEU A C 1
ATOM 702 O O . LEU A 1 90 ? 15.013 7.331 -12.115 1.00 87.12 90 LEU A O 1
ATOM 706 N N . ASP A 1 91 ? 16.486 6.636 -10.571 1.00 81.62 91 ASP A N 1
ATOM 707 C CA . ASP A 1 91 ? 17.163 7.929 -10.415 1.00 81.62 91 ASP A CA 1
ATOM 708 C C . ASP A 1 91 ? 17.771 8.422 -11.743 1.00 81.62 91 ASP A C 1
ATOM 710 O O . ASP A 1 91 ? 17.736 9.625 -12.039 1.00 81.62 91 ASP A O 1
ATOM 714 N N . ALA A 1 92 ? 18.262 7.487 -12.568 1.00 78.81 92 ALA A N 1
ATOM 715 C CA . ALA A 1 92 ? 18.805 7.751 -13.900 1.00 78.81 92 ALA A CA 1
ATOM 716 C C . ALA A 1 92 ? 17.734 8.117 -14.949 1.00 78.81 92 ALA A C 1
ATOM 718 O O . ALA A 1 92 ? 18.030 8.848 -15.891 1.00 78.81 92 ALA A O 1
ATOM 719 N N . MET A 1 93 ? 16.501 7.618 -14.806 1.00 71.38 93 MET A N 1
ATOM 720 C CA . MET A 1 93 ? 15.396 7.875 -15.746 1.00 71.38 93 MET A CA 1
ATOM 721 C C . MET A 1 93 ? 14.552 9.092 -15.383 1.00 71.38 93 MET A C 1
ATOM 723 O O . MET A 1 93 ? 13.958 9.727 -16.256 1.00 71.38 93 MET A O 1
ATOM 727 N N . SER A 1 94 ? 14.474 9.401 -14.092 1.00 59.91 94 SER A N 1
ATOM 728 C CA . SER A 1 94 ? 13.681 10.514 -13.586 1.00 59.91 94 SER A CA 1
ATOM 729 C C . SER A 1 94 ? 14.262 11.818 -14.143 1.00 59.91 94 SER A C 1
ATOM 731 O O . SER A 1 94 ? 15.417 12.144 -13.868 1.00 59.91 94 SER A O 1
ATOM 733 N N . GLY A 1 95 ? 13.508 12.553 -14.962 1.00 52.56 95 GLY A N 1
ATOM 734 C CA . GLY A 1 95 ? 14.008 13.761 -15.638 1.00 52.56 95 GLY A CA 1
ATOM 735 C C . GLY A 1 95 ? 13.467 13.982 -17.051 1.00 52.56 95 GLY A C 1
ATOM 736 O O . GLY A 1 95 ? 13.435 15.116 -17.520 1.00 52.56 95 GLY A O 1
ATOM 737 N N . ASN A 1 96 ? 12.997 12.924 -17.715 1.00 50.41 96 ASN A N 1
ATOM 738 C CA . ASN A 1 96 ? 12.349 13.035 -19.019 1.00 50.41 96 ASN A CA 1
ATOM 739 C C . ASN A 1 96 ? 10.844 13.249 -18.827 1.00 50.41 96 ASN A C 1
ATOM 741 O O . ASN A 1 96 ? 10.085 12.289 -18.705 1.00 50.41 96 ASN A O 1
ATOM 745 N N . ILE A 1 97 ? 10.413 14.512 -18.779 1.00 49.44 97 ILE A N 1
ATOM 746 C CA . ILE A 1 97 ? 8.991 14.862 -18.864 1.00 49.44 97 ILE A CA 1
ATOM 747 C C . ILE A 1 97 ? 8.527 14.513 -20.282 1.00 49.44 97 ILE A C 1
ATOM 749 O O . ILE A 1 97 ? 8.693 15.297 -21.216 1.00 49.44 97 ILE A O 1
ATOM 753 N N . GLU A 1 98 ? 7.980 13.314 -20.468 1.00 50.94 98 GLU A N 1
ATOM 754 C CA . GLU A 1 98 ? 7.346 12.938 -21.738 1.00 50.94 98 GLU A CA 1
ATOM 755 C C . GLU A 1 98 ? 5.951 13.561 -21.883 1.00 50.94 98 GLU A C 1
ATOM 757 O O . GLU A 1 98 ? 5.436 13.667 -23.001 1.00 50.94 98 GLU A O 1
ATOM 762 N N . TYR A 1 99 ? 5.358 14.018 -20.776 1.00 46.16 99 TYR A N 1
ATOM 763 C CA . TYR A 1 99 ? 3.984 14.484 -20.734 1.00 46.16 99 TYR A CA 1
ATOM 764 C C . TYR A 1 99 ? 3.884 15.988 -20.443 1.00 46.16 99 TYR A C 1
ATOM 766 O O . TYR A 1 99 ? 4.188 16.469 -19.356 1.00 46.16 99 TYR A O 1
ATOM 774 N N . ARG A 1 100 ? 3.426 16.755 -21.439 1.00 45.94 100 ARG A N 1
ATOM 775 C CA . ARG A 1 100 ? 2.892 18.105 -21.226 1.00 45.94 100 ARG A CA 1
ATOM 776 C C . ARG A 1 100 ? 1.377 17.995 -21.118 1.00 45.94 100 ARG A C 1
ATOM 778 O O . ARG A 1 100 ? 0.745 17.511 -22.056 1.00 45.94 100 ARG A O 1
ATOM 785 N N . ASP A 1 101 ? 0.807 18.481 -20.018 1.00 42.06 101 ASP A N 1
ATOM 786 C CA . ASP A 1 101 ? -0.630 18.743 -19.928 1.00 42.06 101 ASP A CA 1
ATOM 787 C C . ASP A 1 101 ? -1.020 19.738 -21.033 1.00 42.06 101 ASP A C 1
ATOM 789 O O . ASP A 1 101 ? -0.652 20.914 -20.994 1.00 42.06 101 ASP A O 1
ATOM 793 N N . ALA A 1 102 ? -1.743 19.267 -22.049 1.00 36.75 102 ALA A N 1
ATOM 794 C CA . ALA A 1 102 ? -2.441 20.135 -22.987 1.00 36.75 102 ALA A CA 1
ATOM 795 C C . ALA A 1 102 ? -3.901 20.269 -22.517 1.00 36.75 102 ALA A C 1
ATOM 797 O O . ALA A 1 102 ? -4.582 19.251 -22.366 1.00 36.75 102 ALA A O 1
ATOM 798 N N . PRO A 1 103 ? -4.405 21.489 -22.262 1.00 40.97 103 PRO A N 1
ATOM 799 C CA . PRO A 1 103 ? -5.775 21.685 -21.808 1.00 40.97 103 PRO A CA 1
ATOM 800 C C . PRO A 1 103 ? -6.743 21.564 -23.001 1.00 40.97 103 PRO A C 1
ATOM 802 O O . PRO A 1 103 ? -6.774 22.444 -23.858 1.00 40.97 103 PRO A O 1
ATOM 805 N N . GLY A 1 104 ? -7.541 20.490 -23.072 1.00 42.09 104 GLY A N 1
ATOM 806 C CA . GLY A 1 104 ? -8.595 20.328 -24.089 1.00 42.09 104 GLY A CA 1
ATOM 807 C C . GLY A 1 104 ? -9.5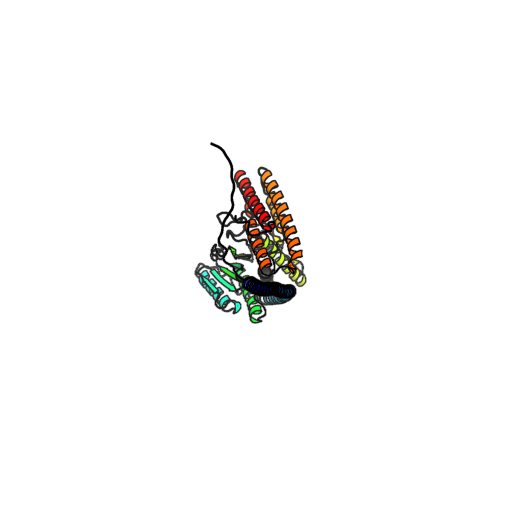01 19.092 -23.892 1.00 42.09 104 GLY A C 1
ATOM 808 O O . GLY A 1 104 ? -9.088 18.152 -23.212 1.00 42.09 104 GLY A O 1
ATOM 809 N N . PRO A 1 105 ? -10.745 19.095 -24.428 1.00 54.59 105 PRO A N 1
ATOM 810 C CA . PRO A 1 105 ? -11.834 18.197 -24.025 1.00 54.59 105 PRO A CA 1
ATOM 811 C C . PRO A 1 105 ? -11.868 16.879 -24.822 1.00 54.59 105 PRO A C 1
ATOM 813 O O . PRO A 1 105 ? -11.696 16.908 -26.031 1.00 54.59 105 PRO A O 1
ATOM 816 N N . LEU A 1 106 ? -12.142 15.760 -24.130 1.00 50.81 106 LEU A N 1
ATOM 817 C CA . LEU A 1 106 ? -12.519 14.406 -24.610 1.00 50.81 106 LEU A CA 1
ATOM 818 C C . LEU A 1 106 ? -11.637 13.720 -25.681 1.00 50.81 106 LEU A C 1
ATOM 820 O O . LEU A 1 106 ? -11.142 12.632 -25.406 1.00 50.81 106 LEU A O 1
ATOM 824 N N . ASP A 1 107 ? -11.351 14.340 -26.826 1.00 45.75 107 ASP A N 1
ATOM 825 C CA . ASP A 1 107 ? -10.544 13.758 -27.918 1.00 45.75 107 ASP A CA 1
ATOM 826 C C . ASP A 1 107 ? -9.076 13.510 -27.509 1.00 45.75 107 ASP A C 1
ATOM 828 O O . ASP A 1 107 ? -8.385 12.665 -28.074 1.00 45.75 107 ASP A O 1
ATOM 832 N N . LEU A 1 108 ? -8.590 14.218 -26.483 1.00 51.59 108 LEU A N 1
ATOM 833 C CA . LEU A 1 108 ? -7.262 14.006 -25.890 1.00 51.59 108 LEU A CA 1
ATOM 834 C C . LEU A 1 108 ? -7.233 12.880 -24.844 1.00 51.59 108 LEU A C 1
ATOM 836 O O . LEU A 1 108 ? -6.146 12.430 -24.476 1.00 51.59 108 LEU A O 1
ATOM 840 N N . TRP A 1 109 ? -8.390 12.439 -24.333 1.00 53.91 109 TRP A N 1
ATOM 841 C CA . TRP A 1 109 ? -8.449 11.323 -23.383 1.00 53.91 109 TRP A CA 1
ATOM 842 C C . TRP A 1 109 ? -8.168 10.009 -24.106 1.00 53.91 109 TRP A C 1
ATOM 844 O O . TRP A 1 109 ? -7.285 9.277 -23.669 1.00 53.91 109 TRP A O 1
ATOM 854 N N . GLU A 1 110 ? -8.818 9.775 -25.249 1.00 52.41 110 GLU A N 1
ATOM 855 C CA . GLU A 1 110 ? -8.557 8.610 -26.106 1.00 52.41 110 GLU A CA 1
ATOM 856 C C . GLU A 1 110 ? -7.116 8.628 -26.637 1.00 52.41 110 GLU A C 1
ATOM 858 O O . GLU A 1 110 ? -6.348 7.719 -26.336 1.00 52.41 110 GLU A O 1
ATOM 863 N N . GLN A 1 111 ? -6.677 9.725 -27.275 1.00 54.03 111 GLN A N 1
ATOM 864 C CA . GLN A 1 111 ? -5.295 9.857 -27.782 1.00 54.03 111 GLN A CA 1
ATOM 865 C C . GLN A 1 111 ? -4.235 9.658 -26.698 1.00 54.03 111 GLN A C 1
ATOM 867 O O . GLN A 1 111 ? -3.116 9.203 -26.943 1.00 54.03 111 GLN A O 1
ATOM 872 N N . GLY A 1 112 ? -4.569 10.068 -25.486 1.00 58.47 112 GLY A N 1
ATOM 873 C CA . GLY A 1 112 ? -3.687 9.998 -24.359 1.00 58.47 112 GLY A CA 1
ATOM 874 C C . GLY A 1 112 ? -3.581 8.596 -23.737 1.00 58.47 112 GLY A C 1
ATOM 875 O O . GLY A 1 112 ? -2.476 8.178 -23.370 1.00 58.47 112 GLY A O 1
ATOM 876 N N . ILE A 1 113 ? -4.697 7.863 -23.640 1.00 62.72 113 ILE A N 1
ATOM 877 C CA . ILE A 1 113 ? -4.703 6.446 -23.246 1.00 62.72 113 ILE A CA 1
ATOM 878 C C . ILE A 1 113 ? -3.964 5.635 -24.298 1.00 62.72 113 ILE A C 1
ATOM 880 O O . ILE A 1 113 ? -3.026 4.937 -23.922 1.00 62.72 113 ILE A O 1
ATOM 884 N N . ASP A 1 114 ? -4.288 5.826 -25.579 1.00 59.25 114 ASP A N 1
ATOM 885 C CA . ASP A 1 114 ? -3.640 5.148 -26.703 1.00 59.25 114 ASP A CA 1
ATOM 886 C C . ASP A 1 114 ? -2.122 5.363 -26.658 1.00 59.25 114 ASP A C 1
ATOM 888 O O . ASP A 1 114 ? -1.336 4.416 -26.661 1.00 59.25 114 ASP A O 1
ATOM 892 N N . ARG A 1 115 ? -1.667 6.618 -26.505 1.00 71.00 115 ARG A N 1
ATOM 893 C CA . ARG A 1 115 ? -0.234 6.940 -26.404 1.00 71.00 115 ARG A CA 1
ATOM 894 C C . ARG A 1 115 ? 0.440 6.264 -25.211 1.00 71.00 115 ARG A C 1
ATOM 896 O O . ARG A 1 115 ? 1.581 5.819 -25.322 1.00 71.00 115 ARG A O 1
ATOM 903 N N . THR A 1 116 ? -0.241 6.193 -24.073 1.00 75.12 116 THR A N 1
ATOM 904 C CA . THR A 1 116 ? 0.293 5.530 -22.877 1.00 75.12 116 THR A CA 1
ATOM 905 C C . THR A 1 116 ? 0.318 4.008 -23.057 1.00 75.12 116 THR A C 1
ATOM 907 O O . THR A 1 116 ? 1.271 3.350 -22.641 1.00 75.12 116 THR A O 1
ATOM 910 N N . GLY A 1 117 ? -0.690 3.457 -23.726 1.00 78.38 117 GLY A N 1
ATOM 911 C CA . GLY A 1 117 ? -0.772 2.075 -24.173 1.00 78.38 117 GLY A CA 1
ATOM 912 C C . GLY A 1 117 ? 0.419 1.634 -25.015 1.00 78.38 117 GLY A C 1
ATOM 913 O O . GLY A 1 117 ? 1.087 0.642 -24.698 1.00 78.38 117 GLY A O 1
ATOM 914 N N . TYR A 1 118 ? 0.783 2.444 -26.015 1.00 82.50 118 TYR A N 1
ATOM 915 C CA . TYR A 1 118 ? 1.989 2.236 -26.825 1.00 82.50 118 TYR A CA 1
ATOM 916 C C . TYR A 1 118 ? 3.265 2.200 -25.975 1.00 82.50 118 TYR A C 1
ATOM 918 O O . TYR A 1 118 ? 4.051 1.263 -26.089 1.00 82.50 118 TYR A O 1
ATOM 926 N N . ILE A 1 119 ? 3.435 3.148 -25.042 1.00 85.75 119 ILE A N 1
ATOM 927 C CA . ILE A 1 119 ? 4.614 3.172 -24.158 1.00 85.75 119 ILE A CA 1
ATOM 928 C C . ILE A 1 119 ? 4.742 1.860 -23.380 1.00 85.75 119 ILE A C 1
ATOM 930 O O . ILE A 1 119 ? 5.835 1.307 -23.302 1.00 85.75 119 ILE A O 1
ATOM 934 N N . PHE A 1 120 ? 3.655 1.355 -22.791 1.00 88.56 120 PHE A N 1
ATOM 935 C CA . PHE A 1 120 ? 3.711 0.119 -22.008 1.00 88.56 120 PHE A CA 1
ATOM 936 C C . PHE A 1 120 ? 3.856 -1.128 -22.878 1.00 88.56 120 PHE A C 1
ATOM 938 O O . PHE A 1 120 ? 4.568 -2.048 -22.483 1.00 88.56 120 PHE A O 1
ATOM 945 N N . SER A 1 121 ? 3.222 -1.173 -24.048 1.00 87.38 121 SER A N 1
ATOM 946 C CA . SER A 1 121 ? 3.323 -2.321 -24.957 1.00 87.38 121 SER A CA 1
ATOM 947 C C . SER A 1 121 ? 4.715 -2.466 -25.588 1.00 87.38 121 SER A C 1
ATOM 949 O O . SER A 1 121 ? 5.140 -3.596 -25.849 1.00 87.38 121 SER A O 1
ATOM 951 N N . ASP A 1 122 ? 5.461 -1.364 -25.722 1.00 88.88 122 ASP A N 1
ATOM 952 C CA . ASP A 1 122 ? 6.871 -1.347 -26.137 1.00 88.88 122 ASP A CA 1
ATOM 953 C C . ASP A 1 122 ? 7.835 -1.876 -25.056 1.00 88.88 122 ASP A C 1
ATOM 955 O O . ASP A 1 122 ? 8.969 -2.282 -25.344 1.00 88.88 122 ASP A O 1
ATOM 959 N N . LEU A 1 123 ? 7.412 -1.899 -23.789 1.00 89.50 123 LEU A N 1
ATOM 960 C CA . LEU A 1 123 ? 8.203 -2.476 -22.707 1.00 89.50 123 LEU A CA 1
ATOM 961 C C . LEU A 1 123 ? 8.051 -4.001 -22.712 1.00 89.50 123 LEU A C 1
ATOM 963 O O . LEU A 1 123 ? 6.988 -4.550 -22.432 1.00 89.50 123 LEU A O 1
ATOM 967 N N . GLU A 1 124 ? 9.160 -4.699 -22.955 1.00 88.31 124 GLU A N 1
ATOM 968 C CA . GLU A 1 124 ? 9.237 -6.165 -22.994 1.00 88.31 124 GLU A CA 1
ATOM 969 C C . GLU A 1 124 ? 8.583 -6.844 -21.782 1.00 88.31 124 GLU A C 1
ATOM 971 O O . GLU A 1 124 ? 7.877 -7.840 -21.934 1.00 88.31 124 GLU A O 1
ATOM 976 N N . VAL A 1 125 ? 8.741 -6.257 -20.593 1.00 87.88 125 VAL A N 1
ATOM 977 C CA . VAL A 1 125 ? 8.161 -6.769 -19.345 1.00 87.88 125 VAL A CA 1
ATOM 978 C C . VAL A 1 125 ? 6.619 -6.820 -19.339 1.00 87.88 125 VAL A C 1
ATOM 980 O O . VAL A 1 125 ? 6.040 -7.647 -18.630 1.00 87.88 125 VAL A O 1
ATOM 983 N N . PHE A 1 126 ? 5.951 -5.982 -20.140 1.00 87.75 126 PHE A N 1
ATOM 984 C CA . PHE A 1 126 ? 4.486 -5.915 -20.265 1.00 87.75 126 PHE A CA 1
ATOM 985 C C . PHE A 1 126 ? 3.969 -6.417 -21.615 1.00 87.75 126 PHE A C 1
ATOM 987 O O . PHE A 1 126 ? 2.762 -6.371 -21.861 1.00 87.75 126 PHE A O 1
ATOM 994 N N . LYS A 1 127 ? 4.849 -6.912 -22.492 1.00 77.31 127 LYS A N 1
ATOM 995 C CA . LYS A 1 127 ? 4.478 -7.344 -23.841 1.00 77.31 127 LYS A CA 1
ATOM 996 C C . LYS A 1 127 ? 3.311 -8.341 -23.783 1.00 77.31 127 LYS A C 1
ATOM 998 O O . LYS A 1 127 ? 3.372 -9.338 -23.064 1.00 77.31 127 LYS A O 1
ATOM 1003 N N . LEU A 1 128 ? 2.248 -8.064 -24.548 1.00 73.38 128 LEU A N 1
ATOM 1004 C CA . LEU A 1 128 ? 0.983 -8.828 -24.593 1.00 73.38 128 LEU A CA 1
ATOM 1005 C C . LEU A 1 128 ? 0.124 -8.791 -23.311 1.00 73.38 128 LEU A C 1
ATOM 1007 O O . LEU A 1 128 ? -0.814 -9.576 -23.183 1.00 73.38 128 LEU A O 1
ATOM 1011 N N . ARG A 1 129 ? 0.428 -7.914 -22.349 1.00 83.75 129 ARG A N 1
ATOM 1012 C CA . ARG A 1 129 ? -0.302 -7.785 -21.072 1.00 83.75 129 ARG A CA 1
ATOM 1013 C C . ARG A 1 129 ? -0.788 -6.369 -20.806 1.00 83.75 129 ARG A C 1
ATOM 1015 O O . ARG A 1 129 ? -0.951 -5.986 -19.647 1.00 83.75 129 ARG A O 1
ATOM 1022 N N . VAL A 1 130 ? -1.008 -5.629 -21.886 1.00 87.12 130 VAL A N 1
ATOM 1023 C CA . VAL A 1 130 ? -1.634 -4.313 -21.890 1.00 87.12 130 VAL A CA 1
ATOM 1024 C C . VAL A 1 130 ? -3.072 -4.488 -22.368 1.00 87.12 130 VAL A C 1
ATOM 1026 O O . VAL A 1 130 ? -3.317 -5.160 -23.368 1.00 87.12 130 VAL A O 1
ATOM 1029 N N . ASN A 1 131 ? -4.017 -3.948 -21.611 1.00 87.06 131 ASN A N 1
ATOM 1030 C CA . ASN A 1 131 ? -5.431 -3.926 -21.944 1.00 87.06 131 ASN A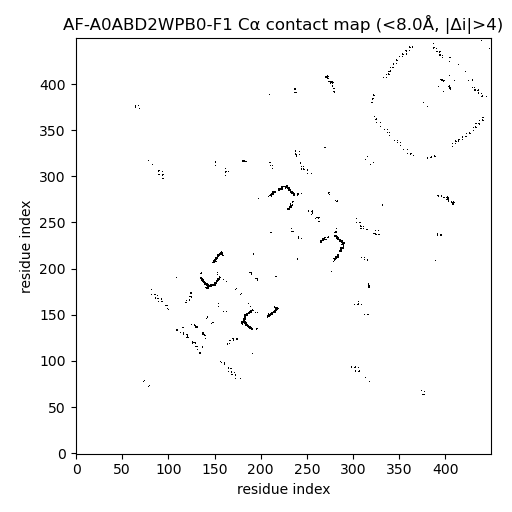 CA 1
ATOM 1031 C C . ASN A 1 131 ? -5.941 -2.493 -21.797 1.00 87.06 131 ASN A C 1
ATOM 1033 O O . ASN A 1 131 ? -5.843 -1.909 -20.714 1.00 87.06 131 ASN A O 1
ATOM 1037 N N . GLU A 1 132 ? -6.474 -1.955 -22.885 1.00 84.62 132 GLU A N 1
ATOM 1038 C CA . GLU A 1 132 ? -6.904 -0.568 -23.027 1.00 84.62 132 GLU A CA 1
ATOM 1039 C C . GLU A 1 132 ? -8.421 -0.504 -23.203 1.00 84.62 132 GLU A C 1
ATOM 1041 O O . GLU A 1 132 ? -9.023 -1.289 -23.937 1.00 84.62 132 GLU A O 1
ATOM 1046 N N . THR A 1 133 ? -9.045 0.433 -22.498 1.00 82.56 133 THR A N 1
ATOM 1047 C CA . THR A 1 133 ? -10.443 0.829 -22.668 1.00 82.56 133 THR A CA 1
ATOM 1048 C C . THR A 1 133 ? -10.504 2.335 -22.901 1.00 82.56 133 THR A C 1
ATOM 1050 O O . THR A 1 133 ? -9.522 3.043 -22.706 1.00 82.56 133 THR A O 1
ATOM 1053 N N . VAL A 1 134 ? -11.681 2.844 -23.271 1.00 76.75 134 VAL A N 1
ATOM 1054 C CA . VAL A 1 134 ? -11.902 4.271 -23.581 1.00 76.75 134 VAL A CA 1
ATOM 1055 C C . VAL A 1 134 ? -11.517 5.214 -22.427 1.00 76.75 134 VAL A C 1
ATOM 1057 O O . VAL A 1 134 ? -11.234 6.386 -22.642 1.00 76.75 134 VAL A O 1
ATOM 1060 N N . ASP A 1 135 ? -11.512 4.728 -21.185 1.00 80.94 135 ASP A N 1
ATOM 1061 C CA . ASP A 1 135 ? -11.322 5.537 -19.979 1.00 80.94 135 ASP A CA 1
ATOM 1062 C C . ASP A 1 135 ? -10.120 5.132 -19.105 1.00 80.94 135 ASP A C 1
ATOM 1064 O O . ASP A 1 135 ? -9.789 5.852 -18.154 1.00 80.94 135 ASP A O 1
ATOM 1068 N N . ARG A 1 136 ? -9.442 4.017 -19.411 1.00 87.69 136 ARG A N 1
ATOM 1069 C CA . ARG A 1 136 ? -8.254 3.546 -18.681 1.00 87.69 136 ARG A CA 1
ATOM 1070 C C . ARG A 1 136 ? -7.390 2.588 -19.502 1.00 87.69 136 ARG A C 1
ATOM 1072 O O . ARG A 1 136 ? -7.861 1.902 -20.399 1.00 87.69 136 ARG A O 1
ATOM 1079 N N . MET A 1 137 ? -6.137 2.444 -19.092 1.00 90.25 137 MET A N 1
ATOM 1080 C CA . MET A 1 137 ? -5.240 1.376 -19.520 1.00 90.25 137 MET A CA 1
ATOM 1081 C C . MET A 1 137 ? -4.768 0.580 -18.309 1.00 90.25 137 MET A C 1
ATOM 1083 O O . MET A 1 137 ? -4.516 1.140 -17.242 1.00 90.25 137 MET A O 1
ATOM 1087 N N . THR A 1 138 ? -4.638 -0.732 -18.485 1.00 92.31 138 THR A N 1
ATOM 1088 C CA . THR A 1 138 ? -4.034 -1.635 -17.507 1.00 92.31 138 THR A CA 1
ATOM 1089 C C . THR A 1 138 ? -2.863 -2.387 -18.123 1.00 92.31 138 THR A C 1
ATOM 1091 O O . THR A 1 138 ? -2.999 -2.964 -19.196 1.00 92.31 138 THR A O 1
ATOM 1094 N N . ALA A 1 139 ? -1.728 -2.430 -17.433 1.00 93.81 139 AL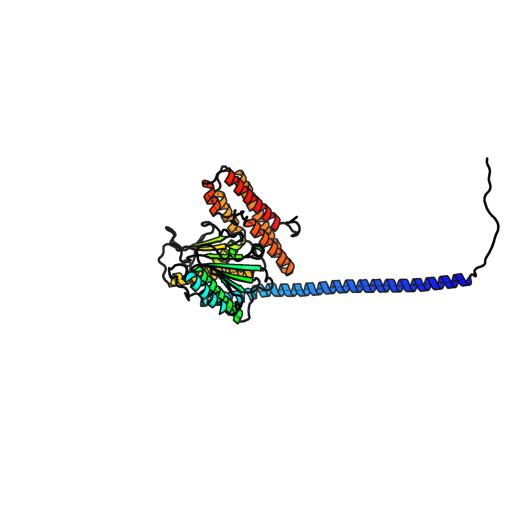A A N 1
ATOM 1095 C CA . ALA A 1 139 ? -0.570 -3.236 -17.795 1.00 93.81 139 ALA A CA 1
ATOM 1096 C C . ALA A 1 139 ? -0.134 -4.073 -16.593 1.00 93.81 139 ALA A C 1
ATOM 1098 O O . ALA A 1 139 ? -0.081 -3.573 -15.470 1.00 93.81 139 ALA A O 1
ATOM 1099 N N . SER A 1 140 ? 0.163 -5.358 -16.793 1.00 93.75 140 SER A N 1
ATOM 1100 C CA . SER A 1 140 ? 0.477 -6.251 -15.671 1.00 93.75 140 SER A CA 1
ATOM 1101 C C . SER A 1 140 ? 1.701 -7.129 -15.889 1.00 93.75 140 SER A C 1
ATOM 1103 O O . SER A 1 140 ? 1.960 -7.641 -16.978 1.00 93.75 140 SER A O 1
ATOM 1105 N N . ILE A 1 141 ? 2.435 -7.354 -14.802 1.00 92.00 141 ILE A N 1
ATOM 1106 C CA . ILE A 1 141 ? 3.522 -8.326 -14.716 1.00 92.00 141 ILE A CA 1
ATOM 1107 C C . ILE A 1 141 ? 3.137 -9.387 -13.685 1.00 92.00 141 ILE A C 1
ATOM 1109 O O . ILE A 1 141 ? 2.769 -9.076 -12.553 1.00 92.00 141 ILE A O 1
ATOM 1113 N N . CYS A 1 142 ? 3.197 -10.659 -14.081 1.00 90.44 142 CYS A N 1
ATOM 1114 C CA . CYS A 1 142 ? 2.884 -11.762 -13.179 1.00 90.44 142 CYS A CA 1
ATOM 1115 C C . CYS A 1 142 ? 3.978 -11.941 -12.130 1.00 90.44 142 CYS A C 1
ATOM 1117 O O . CYS A 1 142 ? 5.155 -12.074 -12.474 1.00 90.44 142 CYS A O 1
ATOM 1119 N N . GLY A 1 143 ? 3.555 -12.029 -10.874 1.00 89.44 143 GLY A N 1
ATOM 1120 C CA . GLY A 1 143 ? 4.424 -12.373 -9.764 1.00 89.44 143 GLY A CA 1
ATOM 1121 C C . GLY A 1 143 ? 4.742 -13.863 -9.682 1.00 89.44 143 GLY A C 1
ATOM 1122 O O . GLY A 1 143 ? 4.050 -14.707 -10.261 1.00 89.44 143 GLY A O 1
ATOM 1123 N N . TYR A 1 144 ? 5.787 -14.189 -8.931 1.00 85.31 144 TYR A N 1
ATOM 1124 C CA . TYR A 1 144 ? 6.159 -15.541 -8.545 1.00 85.31 144 TYR A CA 1
ATOM 1125 C C . TYR A 1 144 ? 6.886 -15.526 -7.188 1.00 85.31 144 TYR A C 1
ATOM 1127 O O . TYR A 1 144 ? 7.901 -14.844 -7.072 1.00 85.31 144 TYR A O 1
ATOM 1135 N N . PRO A 1 145 ? 6.455 -16.311 -6.180 1.00 83.25 145 PRO A N 1
ATOM 1136 C CA . PRO A 1 145 ? 5.445 -17.373 -6.256 1.00 83.25 145 PRO A CA 1
ATOM 1137 C C . PRO A 1 145 ? 3.979 -16.922 -6.108 1.00 83.25 145 PRO A C 1
ATOM 1139 O O . PRO A 1 145 ? 3.080 -17.668 -6.492 1.00 83.25 145 PRO A O 1
ATOM 1142 N N . GLU A 1 146 ? 3.696 -15.723 -5.594 1.00 88.25 146 GLU A N 1
ATOM 1143 C CA . GLU A 1 146 ? 2.335 -15.273 -5.247 1.00 88.25 146 GLU A CA 1
ATOM 1144 C C . GLU A 1 146 ? 1.634 -14.569 -6.427 1.00 88.25 146 GLU A C 1
ATOM 1146 O O . GLU A 1 146 ? 1.200 -13.420 -6.335 1.00 88.25 146 GLU A O 1
ATOM 1151 N N . LYS A 1 147 ? 1.509 -15.266 -7.565 1.00 91.75 147 LYS A N 1
ATOM 1152 C CA . LYS A 1 147 ? 0.943 -14.709 -8.815 1.00 91.75 147 LYS A CA 1
ATOM 1153 C C . LYS A 1 147 ? -0.483 -14.162 -8.682 1.00 91.75 147 LYS A C 1
ATOM 1155 O O . LYS A 1 147 ? -0.914 -13.335 -9.480 1.00 91.75 147 LYS A O 1
ATOM 1160 N N . ASP A 1 148 ? -1.231 -14.672 -7.714 1.00 91.94 148 ASP A N 1
ATOM 1161 C CA . ASP A 1 148 ? -2.637 -14.375 -7.472 1.00 91.94 148 ASP A CA 1
ATOM 1162 C C . ASP A 1 148 ? -2.851 -13.224 -6.478 1.00 91.94 148 ASP A C 1
ATOM 1164 O O . ASP A 1 148 ? -3.995 -12.902 -6.169 1.00 91.94 148 ASP A O 1
ATOM 1168 N N . ARG A 1 149 ? -1.773 -12.607 -5.979 1.00 93.12 149 ARG A N 1
ATOM 1169 C CA . ARG A 1 149 ? -1.812 -11.395 -5.155 1.00 93.12 149 ARG A CA 1
ATOM 1170 C C . ARG A 1 149 ? -1.372 -10.202 -5.989 1.00 93.12 149 ARG A C 1
ATOM 1172 O O . ARG A 1 149 ? -0.377 -10.282 -6.708 1.00 93.12 149 ARG A O 1
ATOM 1179 N N . LEU A 1 150 ? -2.141 -9.121 -5.912 1.00 94.25 150 LEU A N 1
ATOM 1180 C CA . LEU A 1 150 ? -1.996 -7.952 -6.775 1.00 94.25 150 LEU A CA 1
ATOM 1181 C C . LEU A 1 150 ? -1.544 -6.740 -5.961 1.00 94.25 150 LEU A C 1
ATOM 1183 O O . LEU A 1 150 ? -2.188 -6.383 -4.973 1.00 94.25 150 LEU A O 1
ATOM 1187 N N . VAL A 1 151 ? -0.475 -6.088 -6.407 1.00 95.06 151 VAL A N 1
ATOM 1188 C CA . VAL A 1 151 ? -0.120 -4.730 -5.989 1.00 95.06 151 VAL A CA 1
ATOM 1189 C C . VAL A 1 151 ? -0.472 -3.800 -7.142 1.00 95.06 151 VAL A C 1
ATOM 1191 O O . VAL A 1 151 ? 0.028 -3.964 -8.255 1.00 95.06 151 VAL A O 1
ATOM 1194 N N . VAL A 1 152 ? -1.377 -2.863 -6.898 1.00 96.56 152 VAL A N 1
ATOM 1195 C CA . VAL A 1 152 ? -1.937 -1.987 -7.926 1.00 96.56 152 VAL A CA 1
ATOM 1196 C C . VAL A 1 152 ? -1.400 -0.579 -7.731 1.00 96.56 152 VAL A C 1
ATOM 1198 O O . VAL A 1 152 ? -1.477 -0.042 -6.629 1.00 96.56 152 VAL A O 1
ATOM 1201 N N . ILE A 1 153 ? -0.916 0.032 -8.808 1.00 96.19 153 ILE A N 1
ATOM 1202 C CA . ILE A 1 153 ? -0.709 1.476 -8.889 1.00 96.19 153 ILE A CA 1
ATOM 1203 C C . ILE A 1 153 ? -1.823 2.076 -9.749 1.00 96.19 153 ILE A C 1
ATOM 1205 O O . ILE A 1 153 ? -2.013 1.672 -10.895 1.00 96.19 153 ILE A O 1
ATOM 1209 N N . SER A 1 154 ? -2.584 3.006 -9.175 1.00 95.12 154 SER A N 1
ATOM 1210 C CA . SER A 1 154 ? -3.655 3.748 -9.846 1.00 95.12 154 SER A CA 1
ATOM 1211 C C . SER A 1 154 ? -3.206 5.188 -10.047 1.00 95.12 154 SER A C 1
ATOM 1213 O O . SER A 1 154 ? -2.989 5.902 -9.066 1.00 95.12 154 SER A O 1
ATOM 1215 N N . ALA A 1 155 ? -3.041 5.623 -11.297 1.00 92.62 155 ALA A N 1
ATOM 1216 C CA . ALA A 1 155 ? -2.482 6.940 -11.585 1.00 92.62 155 ALA A CA 1
ATOM 1217 C C . ALA A 1 155 ? -3.274 7.749 -12.614 1.00 92.62 155 ALA A C 1
ATOM 1219 O O . ALA A 1 155 ? -3.743 7.227 -13.625 1.00 92.62 155 ALA A O 1
ATOM 1220 N N . SER A 1 156 ? -3.348 9.057 -12.379 1.00 87.88 156 SER A N 1
ATOM 1221 C CA . SER A 1 156 ? -3.911 10.040 -13.308 1.00 87.88 156 SER A CA 1
ATOM 1222 C C . SER A 1 156 ? -3.122 11.350 -13.251 1.00 87.88 156 SER A C 1
ATOM 1224 O O . SER A 1 156 ? -2.325 11.560 -12.334 1.00 87.88 156 SER A O 1
ATOM 1226 N N . GLY A 1 157 ? -3.309 12.230 -14.240 1.00 81.06 157 GLY A N 1
ATOM 1227 C CA . GLY A 1 157 ? -2.575 13.501 -14.315 1.00 81.06 157 GLY A CA 1
ATOM 1228 C C . GLY A 1 157 ? -1.057 13.285 -14.334 1.00 81.06 157 GLY A C 1
ATOM 1229 O O . GLY A 1 157 ? -0.576 12.413 -15.065 1.00 81.06 157 GLY A O 1
ATOM 1230 N N . HIS A 1 158 ? -0.329 14.024 -13.494 1.00 78.81 158 HIS A N 1
ATOM 1231 C CA . HIS A 1 158 ? 1.132 13.927 -13.342 1.00 78.81 158 HIS A CA 1
ATOM 1232 C C . HIS A 1 158 ? 1.582 12.602 -12.701 1.00 78.81 158 HIS A C 1
ATOM 1234 O O . HIS A 1 158 ? 2.721 12.172 -12.879 1.00 78.81 158 HIS A O 1
ATOM 1240 N N . GLY A 1 159 ? 0.688 11.897 -11.995 1.00 85.81 159 GLY A N 1
ATOM 1241 C CA . GLY A 1 159 ? 0.996 10.580 -11.433 1.00 85.81 159 GLY A CA 1
ATOM 1242 C C . GLY A 1 159 ? 1.324 9.525 -12.490 1.00 85.81 159 GLY A C 1
ATOM 1243 O O . GLY A 1 159 ? 2.001 8.538 -12.203 1.00 85.81 159 GLY A O 1
ATOM 1244 N N . ARG A 1 160 ? 0.895 9.720 -13.739 1.00 87.12 160 ARG A N 1
ATOM 1245 C CA . ARG A 1 160 ? 1.193 8.766 -14.814 1.00 87.12 160 ARG A CA 1
ATOM 1246 C C . ARG A 1 160 ? 2.660 8.762 -15.197 1.00 87.12 160 ARG A C 1
ATOM 1248 O O . ARG A 1 160 ? 3.186 7.684 -15.439 1.00 87.12 160 ARG A O 1
ATOM 1255 N N . ASP A 1 161 ? 3.329 9.911 -15.174 1.00 84.25 161 ASP A N 1
ATOM 1256 C CA . ASP A 1 161 ? 4.765 9.973 -15.457 1.00 84.25 161 ASP A CA 1
ATOM 1257 C C . ASP A 1 161 ? 5.564 9.179 -14.425 1.00 84.25 161 ASP A C 1
ATOM 1259 O O . ASP A 1 161 ? 6.491 8.453 -14.773 1.00 84.25 161 ASP A O 1
ATOM 1263 N N . ILE A 1 162 ? 5.154 9.242 -13.154 1.00 88.50 162 ILE A N 1
ATOM 1264 C CA . ILE A 1 162 ? 5.722 8.400 -12.096 1.00 88.50 162 ILE A CA 1
ATOM 1265 C C . ILE A 1 162 ? 5.511 6.924 -12.427 1.00 88.50 162 ILE A C 1
ATOM 1267 O O . ILE A 1 162 ? 6.467 6.151 -12.422 1.00 88.50 162 ILE A O 1
ATOM 1271 N N . ALA A 1 163 ? 4.282 6.527 -12.759 1.00 92.44 163 ALA A N 1
ATOM 1272 C CA . ALA A 1 163 ? 3.976 5.142 -13.092 1.00 92.44 163 ALA A CA 1
ATOM 1273 C C . ALA A 1 163 ? 4.764 4.644 -14.322 1.00 92.44 163 ALA A C 1
ATOM 1275 O O . ALA A 1 163 ? 5.285 3.528 -14.305 1.00 92.44 163 ALA A O 1
ATOM 1276 N N . ILE A 1 164 ? 4.919 5.478 -15.355 1.00 90.31 164 ILE A N 1
ATOM 1277 C CA . ILE A 1 164 ? 5.722 5.195 -16.554 1.00 90.31 164 ILE A CA 1
ATOM 1278 C C . ILE A 1 164 ? 7.206 5.049 -16.197 1.00 90.31 164 ILE A C 1
ATOM 1280 O O . ILE A 1 164 ? 7.853 4.102 -16.644 1.00 90.31 164 ILE A O 1
ATOM 1284 N N . ASN A 1 165 ? 7.761 5.944 -15.378 1.00 90.12 165 ASN A N 1
ATOM 1285 C CA . ASN A 1 165 ? 9.164 5.871 -14.961 1.00 90.12 165 ASN A CA 1
ATOM 1286 C C . ASN A 1 165 ? 9.443 4.602 -14.149 1.00 90.12 165 ASN A C 1
ATOM 1288 O O . ASN A 1 165 ? 10.448 3.925 -14.377 1.00 90.12 165 ASN A O 1
ATOM 1292 N N . ILE A 1 166 ? 8.511 4.221 -13.273 1.00 93.25 166 ILE A N 1
ATOM 1293 C CA . ILE A 1 166 ? 8.559 2.954 -12.538 1.00 93.25 166 ILE A CA 1
ATOM 1294 C C . ILE A 1 166 ? 8.553 1.769 -13.506 1.00 93.25 166 ILE A C 1
ATOM 1296 O O . ILE A 1 166 ? 9.430 0.906 -13.434 1.00 93.25 166 ILE A O 1
ATOM 1300 N N . ALA A 1 167 ? 7.619 1.753 -14.456 1.00 92.50 167 ALA A N 1
ATOM 1301 C CA . ALA A 1 167 ? 7.509 0.722 -15.483 1.00 92.50 167 ALA A CA 1
ATOM 1302 C C . ALA A 1 167 ? 8.794 0.584 -16.327 1.00 92.50 167 ALA A C 1
ATOM 1304 O O . ALA A 1 167 ? 9.278 -0.529 -16.555 1.00 92.50 167 ALA A O 1
ATOM 1305 N N . LYS A 1 168 ? 9.402 1.704 -16.740 1.00 90.81 168 LYS A N 1
ATOM 1306 C CA . LYS A 1 168 ? 10.671 1.724 -17.485 1.00 90.81 168 LYS A CA 1
ATOM 1307 C C . LYS A 1 168 ? 11.834 1.178 -16.656 1.00 90.81 168 LYS A C 1
ATOM 1309 O O . LYS A 1 168 ? 12.603 0.358 -17.165 1.00 90.81 168 LYS A O 1
ATOM 1314 N N . ALA A 1 169 ? 11.951 1.567 -15.386 1.00 90.44 169 ALA A N 1
ATOM 1315 C CA . ALA A 1 169 ? 13.003 1.063 -14.504 1.00 90.44 169 ALA A CA 1
ATOM 1316 C C . ALA A 1 169 ? 12.857 -0.444 -14.241 1.00 90.44 169 ALA A C 1
ATOM 1318 O O . ALA A 1 169 ? 13.850 -1.175 -14.273 1.00 90.44 169 ALA A O 1
ATOM 1319 N N . MET A 1 170 ? 11.624 -0.934 -14.078 1.00 89.81 170 MET A N 1
ATOM 1320 C CA . MET A 1 170 ? 11.342 -2.370 -13.982 1.00 89.81 170 MET A CA 1
ATOM 1321 C C . MET A 1 170 ? 11.721 -3.117 -15.259 1.00 89.81 170 MET A C 1
ATOM 1323 O O . MET A 1 170 ? 12.305 -4.196 -15.191 1.00 89.81 170 MET A O 1
ATOM 1327 N N . ASN A 1 171 ? 11.427 -2.549 -16.429 1.00 90.56 171 ASN A N 1
ATOM 1328 C CA . ASN A 1 171 ? 11.782 -3.159 -17.706 1.00 90.56 171 ASN A CA 1
ATOM 1329 C C . ASN A 1 171 ? 13.302 -3.355 -17.847 1.00 90.56 171 ASN A C 1
ATOM 1331 O O . ASN A 1 171 ? 13.740 -4.358 -18.402 1.00 90.56 171 ASN A O 1
ATOM 1335 N N . GLN A 1 172 ? 14.124 -2.455 -17.296 1.00 89.75 172 GLN A N 1
ATOM 1336 C CA . GLN A 1 172 ? 15.583 -2.640 -17.282 1.00 89.75 172 GLN A CA 1
ATOM 1337 C C . GLN A 1 172 ? 16.025 -3.800 -16.389 1.00 89.75 172 GLN A C 1
ATOM 1339 O O . GLN A 1 172 ? 16.918 -4.554 -16.771 1.00 89.75 172 GLN A O 1
ATOM 1344 N N . LEU A 1 173 ? 15.393 -3.986 -15.225 1.00 86.12 173 LEU A N 1
ATOM 1345 C CA . LEU A 1 173 ? 15.646 -5.170 -14.394 1.00 86.12 173 LEU A CA 1
ATOM 1346 C C . LEU A 1 173 ? 15.238 -6.450 -15.120 1.00 86.12 173 LEU A C 1
ATOM 1348 O O . LEU A 1 173 ? 15.973 -7.435 -15.110 1.00 86.12 173 LEU A O 1
ATOM 1352 N N . HIS A 1 174 ? 14.083 -6.415 -15.787 1.00 85.62 174 HIS A N 1
ATOM 1353 C CA . HIS A 1 174 ? 13.580 -7.544 -16.553 1.00 85.62 174 HIS A CA 1
ATOM 1354 C C . HIS A 1 174 ? 14.549 -7.948 -17.671 1.00 85.62 174 HIS A C 1
ATOM 1356 O O . HIS A 1 174 ? 14.901 -9.120 -17.776 1.00 85.62 174 HIS A O 1
ATOM 1362 N N . LYS A 1 175 ? 15.055 -6.976 -18.443 1.00 86.62 175 LYS A N 1
ATOM 1363 C CA . LYS A 1 175 ? 16.030 -7.195 -19.527 1.00 86.62 175 LYS A CA 1
ATOM 1364 C C . LYS A 1 175 ? 17.363 -7.761 -19.049 1.00 86.62 175 LYS A C 1
ATOM 1366 O O . LYS A 1 175 ? 17.990 -8.534 -19.765 1.00 86.62 175 LYS A O 1
ATOM 1371 N N . LYS A 1 176 ? 17.791 -7.418 -17.831 1.00 83.50 176 LYS A N 1
ATOM 1372 C CA . LYS A 1 176 ? 18.976 -8.019 -17.195 1.00 83.50 176 LYS A CA 1
ATOM 1373 C C . LYS A 1 176 ? 18.742 -9.474 -16.753 1.00 83.50 176 LYS A C 1
ATOM 1375 O O . LYS A 1 176 ? 19.683 -10.123 -16.310 1.00 83.50 176 LYS A O 1
ATOM 1380 N N . GLY A 1 177 ? 17.509 -9.985 -16.847 1.00 72.69 177 GLY A N 1
ATOM 1381 C CA . GLY A 1 177 ? 17.129 -11.344 -16.452 1.00 72.69 177 GLY A CA 1
ATOM 1382 C C . GLY A 1 177 ? 17.178 -11.595 -14.943 1.00 72.69 177 GLY A C 1
ATOM 1383 O O . GLY A 1 177 ? 17.058 -12.739 -14.510 1.00 72.69 177 GLY A O 1
ATOM 1384 N N . SER A 1 178 ? 17.369 -10.551 -14.135 1.00 66.62 178 SER A N 1
ATOM 1385 C CA . SER A 1 178 ? 17.758 -10.680 -12.730 1.00 66.62 178 SER A CA 1
ATOM 1386 C C . SER A 1 178 ? 16.583 -10.746 -11.757 1.00 66.62 178 SER A C 1
ATOM 1388 O O . SER A 1 178 ? 16.785 -11.102 -10.597 1.00 66.62 178 SER A O 1
ATOM 1390 N N . TRP A 1 179 ? 15.363 -10.408 -12.192 1.00 83.38 179 TRP A N 1
ATOM 1391 C CA . TRP A 1 179 ? 14.251 -10.240 -11.261 1.00 83.38 179 TRP A CA 1
ATOM 1392 C C . TRP A 1 179 ? 12.866 -10.511 -11.852 1.00 83.38 179 TRP A C 1
ATOM 1394 O O . TRP A 1 179 ? 12.557 -10.182 -13.001 1.00 83.38 179 TRP A O 1
ATOM 1404 N N . ARG A 1 180 ? 12.009 -11.085 -11.004 1.00 84.19 180 ARG A N 1
ATOM 1405 C CA . ARG A 1 180 ? 10.553 -11.136 -11.150 1.00 84.19 180 ARG A CA 1
ATOM 1406 C C . ARG A 1 180 ? 9.942 -10.811 -9.790 1.00 84.19 180 ARG A C 1
ATOM 1408 O O . ARG A 1 180 ? 10.469 -11.304 -8.793 1.00 84.19 180 ARG A O 1
ATOM 1415 N N . PRO A 1 181 ? 8.850 -10.037 -9.741 1.00 89.19 181 PRO A N 1
ATOM 1416 C CA . PRO A 1 181 ? 8.257 -9.664 -8.473 1.00 89.19 181 PRO A CA 1
ATOM 1417 C C . PRO A 1 181 ? 7.649 -10.886 -7.787 1.00 89.19 181 PRO A C 1
ATOM 1419 O O . PRO A 1 181 ? 7.154 -11.801 -8.447 1.00 89.19 181 PRO A O 1
ATOM 1422 N N . LYS A 1 182 ? 7.637 -10.894 -6.455 1.00 88.44 182 LYS A N 1
ATOM 1423 C CA . LYS A 1 182 ? 6.970 -11.936 -5.667 1.00 88.44 182 LYS A CA 1
ATOM 1424 C C . LYS A 1 182 ? 5.460 -11.956 -5.919 1.00 88.44 182 LYS A C 1
ATOM 1426 O O . LYS A 1 182 ? 4.875 -13.036 -6.047 1.00 88.44 182 LYS A O 1
ATOM 1431 N N . ARG A 1 183 ? 4.846 -10.773 -6.008 1.00 91.62 183 ARG A N 1
ATOM 1432 C CA . ARG A 1 183 ? 3.410 -10.546 -6.253 1.00 91.62 183 ARG A CA 1
ATOM 1433 C C . ARG A 1 183 ? 3.210 -9.875 -7.602 1.00 91.62 183 ARG A C 1
ATOM 1435 O O . ARG A 1 183 ? 4.117 -9.237 -8.119 1.00 91.62 183 ARG A O 1
ATOM 1442 N N . SER A 1 184 ? 2.046 -10.034 -8.213 1.00 94.38 184 SER A N 1
ATOM 1443 C CA . SER A 1 184 ? 1.791 -9.418 -9.518 1.00 94.38 184 SER A CA 1
ATOM 1444 C C . SER A 1 184 ? 1.634 -7.907 -9.369 1.00 94.38 184 SER A C 1
ATOM 1446 O O . SER A 1 184 ? 0.897 -7.457 -8.493 1.00 94.38 184 SER A O 1
ATOM 1448 N N . TRP A 1 185 ? 2.299 -7.122 -10.220 1.00 95.12 185 TRP A N 1
ATOM 1449 C CA . TRP A 1 185 ? 2.090 -5.671 -10.258 1.00 95.12 185 TRP A CA 1
ATOM 1450 C C . TRP A 1 185 ? 1.120 -5.343 -11.377 1.00 95.12 185 TRP A C 1
ATOM 1452 O O . TRP A 1 185 ? 1.230 -5.885 -12.481 1.00 95.12 185 TRP A O 1
ATOM 1462 N N . VAL A 1 186 ? 0.190 -4.443 -11.087 1.00 95.69 186 VAL A N 1
ATOM 1463 C CA . VAL A 1 186 ? -0.776 -3.928 -12.051 1.00 95.69 186 VAL A CA 1
ATOM 1464 C C . VAL A 1 186 ? -0.642 -2.416 -12.095 1.00 95.69 186 VAL A C 1
ATOM 1466 O O . VAL A 1 186 ? -0.910 -1.728 -11.114 1.00 95.69 186 VAL A O 1
ATOM 1469 N N . PHE A 1 187 ? -0.236 -1.910 -13.248 1.00 95.69 187 PHE A N 1
ATOM 1470 C CA . PHE A 1 187 ? -0.263 -0.498 -13.581 1.00 95.69 187 PHE A CA 1
ATOM 1471 C C . PHE A 1 187 ? -1.623 -0.192 -14.165 1.00 95.69 187 PHE A C 1
ATOM 1473 O O . PHE A 1 187 ? -1.980 -0.768 -15.185 1.00 95.69 187 PHE A O 1
ATOM 1480 N N . CYS A 1 188 ? -2.387 0.677 -13.518 1.00 94.12 188 CYS A N 1
ATOM 1481 C CA . CYS A 1 188 ? -3.637 1.168 -14.059 1.00 94.12 188 CYS A CA 1
ATOM 1482 C C . CYS A 1 188 ? -3.597 2.690 -14.159 1.00 94.12 188 CYS A C 1
ATOM 1484 O O . CYS A 1 188 ? -3.424 3.394 -13.163 1.00 94.12 188 CYS A O 1
ATOM 1486 N N . LEU A 1 189 ? -3.736 3.190 -15.381 1.00 92.00 189 LEU A N 1
ATOM 1487 C CA . LEU A 1 189 ? -3.638 4.604 -15.709 1.00 92.00 189 LEU A CA 1
ATOM 1488 C C . LEU A 1 189 ? -4.967 5.057 -16.295 1.00 92.00 189 LEU A C 1
ATOM 1490 O O . LEU A 1 189 ? -5.521 4.378 -17.154 1.00 92.00 189 LEU A O 1
ATOM 1494 N N . PHE A 1 190 ? -5.490 6.189 -15.840 1.00 87.50 190 PHE A N 1
ATOM 1495 C CA . PHE A 1 190 ? -6.791 6.690 -16.283 1.00 87.50 190 PHE A CA 1
ATOM 1496 C C . PHE A 1 190 ? -6.796 8.210 -16.444 1.00 87.50 190 PHE A C 1
ATOM 1498 O O . PHE A 1 190 ? -5.909 8.917 -15.950 1.00 87.50 190 PHE A O 1
ATOM 1505 N N . TYR A 1 191 ? -7.823 8.708 -17.132 1.00 78.62 191 TYR A N 1
ATOM 1506 C CA . TYR A 1 191 ? -8.067 10.136 -17.325 1.00 78.62 191 TYR A CA 1
ATOM 1507 C C . TYR A 1 191 ? -9.241 10.620 -16.473 1.00 78.62 191 TYR A C 1
ATOM 1509 O O . TYR A 1 191 ? -10.236 9.922 -16.279 1.00 78.62 191 TYR A O 1
ATOM 1517 N N . GLY A 1 192 ? -9.126 11.852 -15.977 1.00 73.31 192 GLY A N 1
ATOM 1518 C CA . GLY A 1 192 ? -10.156 12.506 -15.174 1.00 73.31 192 GLY A CA 1
ATOM 1519 C C . GLY A 1 192 ? -9.929 12.419 -13.663 1.00 73.31 192 GLY A C 1
ATOM 1520 O O . GLY A 1 192 ? -8.875 12.014 -13.173 1.00 73.31 192 GLY A O 1
ATOM 1521 N N . SER A 1 193 ? -10.934 12.875 -12.914 1.00 72.06 193 SER A N 1
ATOM 1522 C CA . SER A 1 193 ? -10.873 13.051 -11.457 1.00 72.06 193 SER A CA 1
ATOM 1523 C C . SER A 1 193 ? -11.429 11.871 -10.657 1.00 72.06 193 SER A C 1
ATOM 1525 O O . SER A 1 193 ? -11.156 11.765 -9.463 1.00 72.06 193 SER A O 1
ATOM 1527 N N . LYS A 1 194 ? -12.214 10.993 -11.292 1.00 80.75 194 LYS A N 1
ATOM 1528 C CA . LYS A 1 194 ? -12.778 9.795 -10.663 1.00 80.75 194 LYS A CA 1
ATOM 1529 C C . LYS A 1 194 ? -11.880 8.599 -10.949 1.00 80.75 194 LYS A C 1
ATOM 1531 O O . LYS A 1 194 ? -11.607 8.327 -12.112 1.00 80.75 194 LYS A O 1
ATOM 1536 N N . ASP A 1 195 ? -11.486 7.871 -9.908 1.00 85.12 195 ASP A N 1
ATOM 1537 C CA . ASP A 1 195 ? -10.690 6.649 -10.043 1.00 85.12 195 ASP A CA 1
ATOM 1538 C C . ASP A 1 195 ? -11.456 5.562 -10.820 1.00 85.12 195 ASP A C 1
ATOM 1540 O O . ASP A 1 195 ? -12.341 4.896 -10.280 1.00 85.12 195 ASP A O 1
ATOM 1544 N N . ARG A 1 196 ? -11.107 5.395 -12.102 1.00 86.00 196 ARG A N 1
ATOM 1545 C CA . ARG A 1 196 ? -11.641 4.345 -12.989 1.00 86.00 196 ARG A CA 1
ATOM 1546 C C . ARG A 1 196 ? -10.919 3.011 -12.838 1.00 86.00 196 ARG A C 1
ATOM 1548 O O . ARG A 1 196 ? -11.393 1.996 -13.344 1.00 86.00 196 ARG A O 1
ATOM 1555 N N . CYS A 1 197 ? -9.784 2.984 -12.149 1.00 89.25 197 CYS A N 1
ATOM 1556 C CA . CYS A 1 197 ? -8.980 1.783 -11.976 1.00 89.25 197 CYS A CA 1
ATOM 1557 C C . CYS A 1 197 ? -9.582 0.827 -10.958 1.00 89.25 197 CYS A C 1
ATOM 1559 O O . CYS A 1 197 ? -9.573 -0.380 -11.183 1.00 89.25 197 CYS A O 1
ATOM 1561 N N . ALA A 1 198 ? -10.190 1.343 -9.892 1.00 84.81 198 ALA A N 1
ATOM 1562 C CA . ALA A 1 198 ? -10.934 0.507 -8.955 1.00 84.81 198 ALA A CA 1
ATOM 1563 C C . ALA A 1 198 ? -12.095 -0.240 -9.640 1.00 84.81 198 ALA A C 1
ATOM 1565 O O . ALA A 1 198 ? -12.324 -1.415 -9.359 1.00 84.81 198 ALA A O 1
ATOM 1566 N N . GLU A 1 199 ? -12.761 0.402 -10.609 1.00 82.25 199 GLU A N 1
ATOM 1567 C CA . GLU A 1 199 ? -13.834 -0.194 -11.422 1.00 82.25 199 GLU A CA 1
ATOM 1568 C C . GLU A 1 199 ? -13.321 -1.317 -12.353 1.00 82.25 199 GLU A C 1
ATOM 1570 O O . GLU A 1 199 ? -14.120 -2.034 -12.954 1.00 82.25 199 GLU A O 1
ATOM 1575 N N . ALA A 1 200 ? -12.001 -1.476 -12.523 1.00 79.38 200 ALA A N 1
ATOM 1576 C CA . ALA A 1 200 ? -11.416 -2.538 -13.349 1.00 79.38 200 ALA A CA 1
ATOM 1577 C C . ALA A 1 200 ? -11.410 -3.887 -12.631 1.00 79.38 200 ALA A C 1
ATOM 1579 O O . ALA A 1 200 ? -11.392 -4.942 -13.268 1.00 79.38 200 ALA A O 1
ATOM 1580 N N . PHE A 1 201 ? -11.441 -3.857 -11.300 1.00 80.88 201 PHE A N 1
ATOM 1581 C CA . PHE A 1 201 ? -11.417 -5.046 -10.474 1.00 80.88 201 PHE A CA 1
ATOM 1582 C C . PHE A 1 201 ? -12.844 -5.408 -10.080 1.00 80.88 201 PHE A C 1
ATOM 1584 O O . PHE A 1 201 ? -13.473 -4.749 -9.251 1.00 80.88 201 PHE A O 1
ATOM 1591 N N . ARG A 1 202 ? -13.344 -6.499 -10.667 1.00 71.06 202 ARG A N 1
ATOM 1592 C CA . ARG A 1 202 ? -14.574 -7.164 -10.219 1.00 71.06 202 ARG A CA 1
ATOM 1593 C C . ARG A 1 202 ? -14.476 -7.495 -8.722 1.00 71.06 202 ARG A C 1
ATOM 1595 O O . ARG A 1 202 ? -13.377 -7.735 -8.218 1.00 71.06 202 ARG A O 1
ATOM 1602 N N . GLU A 1 203 ? -15.608 -7.553 -8.018 1.00 71.00 203 GLU A N 1
ATOM 1603 C CA . GLU A 1 203 ? -15.659 -7.868 -6.574 1.00 71.00 203 GLU A CA 1
ATOM 1604 C C . GLU A 1 203 ? -14.896 -9.161 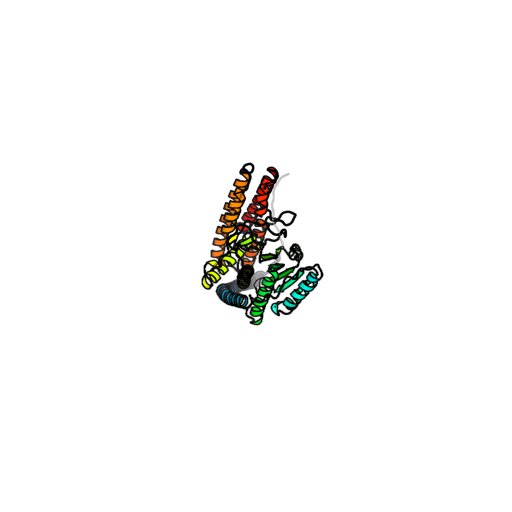-6.222 1.00 71.00 203 GLU A C 1
ATOM 1606 O O . GLU A 1 203 ? -14.152 -9.223 -5.243 1.00 71.00 203 GLU A O 1
ATOM 1611 N N . ASP A 1 204 ? -14.970 -10.168 -7.096 1.00 68.75 204 ASP A N 1
ATOM 1612 C CA . ASP A 1 204 ? -14.254 -11.447 -6.990 1.00 68.75 204 ASP A CA 1
ATOM 1613 C C . ASP A 1 204 ? -12.722 -11.339 -7.135 1.00 68.75 204 ASP A C 1
ATOM 1615 O O . ASP A 1 204 ? -12.003 -12.323 -6.981 1.00 68.75 204 ASP A O 1
ATOM 1619 N N . SER A 1 205 ? -12.199 -10.162 -7.451 1.00 81.00 205 SER A N 1
ATOM 1620 C CA . SER A 1 205 ? -10.779 -9.902 -7.679 1.00 81.00 205 SER A CA 1
ATOM 1621 C C . SER A 1 205 ? -10.235 -8.861 -6.707 1.00 81.00 205 SER A C 1
ATOM 1623 O O . SER A 1 205 ? -9.037 -8.852 -6.432 1.00 81.00 205 SER A O 1
ATOM 1625 N N . GLN A 1 206 ? -11.104 -8.051 -6.097 1.00 83.12 206 GLN A N 1
ATOM 1626 C CA . GLN A 1 206 ? -10.724 -7.108 -5.044 1.00 83.12 206 GLN A CA 1
ATOM 1627 C C . GLN A 1 206 ? -10.080 -7.819 -3.851 1.00 83.12 206 GLN A C 1
ATOM 1629 O O . GLN A 1 206 ? -9.108 -7.325 -3.279 1.00 83.12 206 GLN A O 1
ATOM 1634 N N . HIS A 1 207 ? -10.533 -9.039 -3.538 1.00 84.81 207 HIS A N 1
ATOM 1635 C CA . HIS A 1 207 ? -9.949 -9.819 -2.450 1.00 84.81 207 HIS A CA 1
ATOM 1636 C C . HIS A 1 207 ? -8.488 -10.266 -2.714 1.00 84.81 207 HIS A C 1
ATOM 1638 O O . HIS A 1 207 ? -7.809 -10.764 -1.811 1.00 84.81 207 HIS A O 1
ATOM 1644 N N . LYS A 1 208 ? -7.985 -10.097 -3.942 1.00 91.25 208 LYS A N 1
ATOM 1645 C CA . LYS A 1 208 ? -6.606 -10.411 -4.338 1.00 91.25 208 LYS A CA 1
ATOM 1646 C C . LYS A 1 208 ? -5.669 -9.214 -4.231 1.00 91.25 208 LYS A C 1
ATOM 1648 O O . LYS A 1 208 ? -4.454 -9.405 -4.245 1.00 91.25 208 LYS A O 1
ATOM 1653 N N . ILE A 1 209 ? -6.217 -8.005 -4.124 1.00 92.62 209 ILE A N 1
ATOM 1654 C CA . ILE A 1 209 ? -5.440 -6.774 -4.008 1.00 92.62 209 ILE A CA 1
ATOM 1655 C C . ILE A 1 209 ? -4.889 -6.689 -2.590 1.00 92.62 209 ILE A C 1
ATOM 1657 O O . ILE A 1 209 ? -5.649 -6.619 -1.625 1.00 92.62 209 ILE A O 1
ATOM 1661 N N . VAL A 1 210 ? -3.564 -6.726 -2.485 1.00 91.38 210 VAL A N 1
ATOM 1662 C CA . VAL A 1 210 ? -2.824 -6.607 -1.221 1.00 91.38 210 VAL A CA 1
ATOM 1663 C C . VAL A 1 210 ? -2.306 -5.195 -0.973 1.00 91.38 210 VAL A C 1
ATOM 1665 O O . VAL A 1 210 ? -1.989 -4.841 0.157 1.00 91.38 210 VAL A O 1
ATOM 1668 N N . GLY A 1 211 ? -2.223 -4.390 -2.029 1.00 92.69 211 GLY A N 1
ATOM 1669 C CA . GLY A 1 211 ? -1.758 -3.014 -1.983 1.00 92.69 211 GLY A CA 1
ATOM 1670 C C . GLY A 1 211 ? -2.375 -2.225 -3.124 1.00 92.69 211 GLY A C 1
ATOM 1671 O O . GLY A 1 211 ? -2.372 -2.702 -4.259 1.00 92.69 211 GLY A O 1
ATOM 1672 N N . TYR A 1 212 ? -2.911 -1.044 -2.827 1.00 95.06 212 TYR A N 1
ATOM 1673 C CA . TYR A 1 212 ? -3.472 -0.139 -3.824 1.00 95.06 212 TYR A CA 1
ATOM 1674 C C . TYR A 1 212 ? -2.906 1.260 -3.595 1.00 95.06 212 TYR A C 1
ATOM 1676 O O . TYR A 1 212 ? -3.322 1.978 -2.686 1.00 95.06 212 TYR A O 1
ATOM 1684 N N . VAL A 1 213 ? -1.930 1.633 -4.415 1.00 95.88 213 VAL A N 1
ATOM 1685 C CA . VAL A 1 213 ? -1.226 2.911 -4.332 1.00 95.88 213 VAL A CA 1
ATOM 1686 C C . VAL A 1 213 ? -1.817 3.859 -5.366 1.00 95.88 213 VAL A C 1
ATOM 1688 O O . VAL A 1 213 ? -1.628 3.691 -6.569 1.00 95.88 213 VAL A O 1
ATOM 1691 N N . ALA A 1 214 ? -2.559 4.852 -4.896 1.00 94.19 214 ALA A N 1
ATOM 1692 C CA . ALA A 1 214 ? -3.194 5.861 -5.722 1.00 94.19 214 ALA A CA 1
ATOM 1693 C C . ALA A 1 214 ? -2.364 7.146 -5.769 1.00 94.19 214 ALA A C 1
ATOM 1695 O O . ALA A 1 214 ? -1.985 7.704 -4.739 1.00 94.19 214 ALA A O 1
ATOM 1696 N N . ILE A 1 215 ? -2.133 7.635 -6.982 1.00 91.75 215 ILE A N 1
ATOM 1697 C CA . ILE A 1 215 ? -1.397 8.859 -7.279 1.00 91.75 215 ILE A CA 1
ATOM 1698 C C . ILE A 1 215 ? -2.162 9.673 -8.325 1.00 91.75 215 ILE A C 1
ATOM 1700 O O . ILE A 1 215 ? -1.967 9.530 -9.532 1.00 91.75 215 ILE A O 1
ATOM 1704 N N . HIS A 1 216 ? -3.103 10.492 -7.857 1.00 86.19 216 HIS A N 1
ATOM 1705 C CA . HIS A 1 216 ? -4.079 11.167 -8.719 1.00 86.19 216 HIS A CA 1
ATOM 1706 C C . HIS A 1 216 ? -3.855 12.673 -8.805 1.00 86.19 216 HIS A C 1
ATOM 1708 O O . HIS A 1 216 ? -3.537 13.323 -7.808 1.00 86.19 216 HIS A O 1
ATOM 1714 N N . GLY A 1 217 ? -4.170 13.230 -9.975 1.00 73.25 217 GLY A N 1
ATOM 1715 C CA . GLY A 1 217 ? -4.264 14.672 -10.196 1.00 73.25 217 GLY A CA 1
ATOM 1716 C C . GLY A 1 217 ? -2.926 15.371 -10.438 1.00 73.25 217 GLY A C 1
ATOM 1717 O O . GLY A 1 217 ? -1.949 14.769 -10.891 1.00 73.25 217 GLY A O 1
ATOM 1718 N N . ASP A 1 218 ? -2.918 16.682 -10.195 1.00 67.50 218 ASP A N 1
ATOM 1719 C CA . ASP A 1 218 ? -1.727 17.514 -10.335 1.00 67.50 218 ASP A CA 1
ATOM 1720 C C . ASP A 1 218 ? -0.828 17.377 -9.102 1.00 67.50 218 ASP A C 1
ATOM 1722 O O . ASP A 1 218 ? -1.182 17.791 -7.996 1.00 67.50 218 ASP A O 1
ATOM 1726 N N . MET A 1 219 ? 0.344 16.781 -9.310 1.00 59.47 219 MET A N 1
ATOM 1727 C CA . MET A 1 219 ? 1.349 16.595 -8.268 1.00 59.47 219 MET A CA 1
ATOM 1728 C C . MET A 1 219 ? 2.182 17.838 -8.000 1.00 59.47 219 MET A C 1
ATOM 1730 O O . MET A 1 219 ? 2.847 17.906 -6.971 1.00 59.47 219 MET A O 1
ATOM 1734 N N . HIS A 1 220 ? 2.145 18.841 -8.871 1.00 56.12 220 HIS A N 1
ATOM 1735 C CA . HIS A 1 220 ? 2.752 20.134 -8.576 1.00 56.12 220 HIS A CA 1
ATOM 1736 C C . HIS A 1 220 ? 1.873 20.994 -7.663 1.00 56.12 220 HIS A C 1
ATOM 1738 O O . HIS A 1 220 ? 2.359 21.999 -7.139 1.00 56.12 220 HIS A O 1
ATOM 1744 N N . GLY A 1 221 ? 0.656 20.514 -7.374 1.00 53.34 221 GLY A N 1
ATOM 1745 C CA . GLY A 1 221 ? -0.206 20.941 -6.285 1.00 53.34 221 GLY A CA 1
ATOM 1746 C C . GLY A 1 221 ? -0.742 22.364 -6.428 1.00 53.34 221 GLY A C 1
ATOM 1747 O O . GLY A 1 221 ? -0.142 23.264 -7.009 1.00 53.34 221 GLY A O 1
ATOM 1748 N N . THR A 1 222 ? -1.884 22.615 -5.801 1.00 56.94 222 THR A N 1
ATOM 1749 C CA . THR A 1 222 ? -2.307 23.982 -5.494 1.00 56.94 222 THR A CA 1
ATOM 1750 C C . THR A 1 222 ? -1.452 24.521 -4.351 1.00 56.94 222 THR A C 1
ATOM 1752 O O . THR A 1 222 ? -1.306 23.857 -3.325 1.00 56.94 222 THR A O 1
ATOM 1755 N N . ARG A 1 223 ? -0.903 25.731 -4.509 1.00 62.25 223 ARG A N 1
ATOM 1756 C CA . ARG A 1 223 ? -0.152 26.434 -3.458 1.00 62.25 223 ARG A CA 1
ATOM 1757 C C . ARG A 1 223 ? -1.063 26.641 -2.247 1.00 62.25 223 ARG A C 1
ATOM 1759 O O . ARG A 1 223 ? -1.999 27.438 -2.311 1.00 62.25 223 ARG A O 1
ATOM 1766 N N . SER A 1 224 ? -0.801 25.928 -1.157 1.00 62.47 224 SER A N 1
ATOM 1767 C CA . SER A 1 224 ? -1.583 26.074 0.070 1.00 62.47 224 SER A CA 1
ATOM 1768 C C . SER A 1 224 ? -1.195 27.377 0.768 1.00 62.47 224 SER A C 1
ATOM 1770 O O . SER A 1 224 ? -0.029 27.593 1.107 1.00 62.47 224 SER A O 1
ATOM 1772 N N . ALA A 1 225 ? -2.165 28.271 0.970 1.00 61.56 225 ALA A N 1
ATOM 1773 C CA . ALA A 1 225 ? -1.933 29.531 1.668 1.00 61.56 225 ALA A CA 1
ATOM 1774 C C . ALA A 1 225 ? -1.409 29.263 3.092 1.00 61.56 225 ALA A C 1
ATOM 1776 O O . ALA A 1 225 ? -2.007 28.494 3.840 1.00 61.56 225 ALA A O 1
ATOM 1777 N N . GLY A 1 226 ? -0.287 29.891 3.456 1.00 64.19 226 GLY A N 1
ATOM 1778 C CA . GLY A 1 226 ? 0.315 29.775 4.790 1.00 64.19 226 GLY A CA 1
ATOM 1779 C C . GLY A 1 226 ? 1.226 28.562 5.017 1.00 64.19 226 GLY A C 1
ATOM 1780 O O . GLY A 1 226 ? 1.796 28.451 6.098 1.00 64.19 226 GLY A O 1
ATOM 1781 N N . VAL A 1 227 ? 1.416 27.679 4.029 1.00 68.62 227 VAL A N 1
ATOM 1782 C CA . VAL A 1 227 ? 2.318 26.523 4.159 1.00 68.62 227 VAL A CA 1
ATOM 1783 C C . VAL A 1 227 ? 3.705 26.869 3.608 1.00 68.62 227 VAL A C 1
ATOM 1785 O O . VAL A 1 227 ? 3.880 27.079 2.410 1.00 68.62 227 VAL A O 1
ATOM 1788 N N . LEU A 1 228 ? 4.705 26.942 4.489 1.00 68.94 228 LEU A N 1
ATOM 1789 C CA . LEU A 1 228 ? 6.058 27.394 4.133 1.00 68.94 228 LEU A CA 1
ATOM 1790 C C . LEU A 1 228 ? 6.888 26.337 3.389 1.00 68.94 228 LEU A C 1
ATOM 1792 O O . LEU A 1 228 ? 7.763 26.705 2.606 1.00 68.94 228 LEU A O 1
ATOM 1796 N N . ARG A 1 229 ? 6.619 25.050 3.628 1.00 76.38 229 ARG A N 1
ATOM 1797 C CA . ARG A 1 229 ? 7.351 23.907 3.063 1.00 76.38 229 ARG A CA 1
ATOM 1798 C C . ARG A 1 229 ? 6.439 23.027 2.226 1.00 76.38 229 ARG A C 1
ATOM 1800 O O . ARG A 1 229 ? 5.220 23.106 2.329 1.00 76.38 229 ARG A O 1
ATOM 1807 N N . ASP A 1 230 ? 7.033 22.198 1.388 1.00 79.56 230 ASP A N 1
ATOM 1808 C CA . ASP A 1 230 ? 6.265 21.182 0.686 1.00 79.56 230 ASP A CA 1
ATOM 1809 C C . ASP A 1 230 ? 5.764 20.122 1.659 1.00 79.56 230 ASP A C 1
ATOM 1811 O O . ASP A 1 230 ? 6.414 19.818 2.663 1.00 79.56 230 ASP A O 1
ATOM 1815 N N . GLN A 1 231 ? 4.597 19.565 1.352 1.00 84.94 231 GLN A N 1
ATOM 1816 C CA . GLN A 1 231 ? 4.001 18.511 2.158 1.00 84.94 231 GLN A CA 1
ATOM 1817 C C . GLN A 1 231 ? 3.640 17.317 1.289 1.00 84.94 231 GLN A C 1
ATOM 1819 O O . GLN A 1 231 ? 3.091 17.464 0.191 1.00 84.94 231 GLN A O 1
ATOM 1824 N N . ILE A 1 232 ? 3.908 16.131 1.822 1.00 87.62 232 ILE A N 1
ATOM 1825 C CA . ILE A 1 232 ? 3.482 14.863 1.246 1.00 87.62 232 ILE A CA 1
ATOM 1826 C C . ILE A 1 232 ? 2.336 14.348 2.107 1.00 87.62 232 ILE A C 1
ATOM 1828 O O . ILE A 1 232 ? 2.514 13.947 3.256 1.00 87.62 232 ILE A O 1
ATOM 1832 N N . HIS A 1 233 ? 1.139 14.372 1.537 1.00 87.25 233 HIS A N 1
ATOM 1833 C CA . HIS A 1 233 ? -0.062 13.847 2.164 1.00 87.25 233 HIS A CA 1
ATOM 1834 C C . HIS A 1 233 ? -0.143 12.350 1.880 1.00 87.25 233 HIS A C 1
ATOM 1836 O O . HIS A 1 233 ? -0.263 11.946 0.721 1.00 87.25 233 HIS A O 1
ATOM 1842 N N . VAL A 1 234 ? -0.088 11.534 2.932 1.00 89.56 234 VAL A N 1
ATOM 1843 C CA . VAL A 1 234 ? -0.181 10.070 2.857 1.00 89.56 234 VAL A CA 1
ATOM 1844 C C . VAL A 1 234 ? -1.482 9.631 3.516 1.00 89.56 234 VAL A C 1
ATOM 1846 O O . VAL A 1 234 ? -1.581 9.528 4.739 1.00 89.56 234 VAL A O 1
ATOM 1849 N N . LEU A 1 235 ? -2.500 9.374 2.699 1.00 86.56 235 LEU A N 1
ATOM 1850 C CA . LEU A 1 235 ? -3.872 9.153 3.151 1.00 86.56 235 LEU A CA 1
ATOM 1851 C C . LEU A 1 235 ? -4.255 7.709 2.874 1.00 86.56 235 LEU A C 1
ATOM 1853 O O . LEU A 1 235 ? -4.534 7.347 1.737 1.00 86.56 235 LEU A O 1
ATOM 1857 N N . GLY A 1 236 ? -4.278 6.854 3.884 1.00 86.50 236 GLY A N 1
ATOM 1858 C CA . GLY A 1 236 ? -4.531 5.446 3.613 1.00 86.50 236 GLY A CA 1
ATOM 1859 C C . GLY A 1 236 ? -4.961 4.650 4.815 1.00 86.50 236 GLY A C 1
ATOM 1860 O O . GLY A 1 236 ? -5.058 5.173 5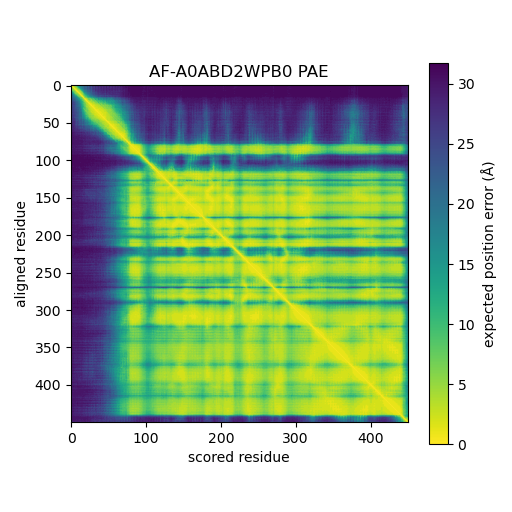.926 1.00 86.50 236 GLY A O 1
ATOM 1861 N N . SER A 1 237 ? -5.257 3.384 4.558 1.00 86.75 237 SER A N 1
ATOM 1862 C CA . SER A 1 237 ? -5.462 2.368 5.582 1.00 86.75 237 SER A CA 1
ATOM 1863 C C . SER A 1 237 ? -4.148 2.063 6.318 1.00 86.75 237 SER A C 1
ATOM 1865 O O . SER A 1 237 ? -3.073 2.425 5.840 1.00 86.75 237 SER A O 1
ATOM 1867 N N . GLY A 1 238 ? -4.227 1.458 7.505 1.00 82.25 238 GLY A N 1
ATOM 1868 C CA . GLY A 1 238 ? -3.104 1.384 8.446 1.00 82.25 238 GLY A CA 1
ATOM 1869 C C . GLY A 1 238 ? -1.832 0.784 7.843 1.00 82.25 238 GLY A C 1
ATOM 1870 O O . GLY A 1 238 ? -0.784 1.433 7.862 1.00 82.25 238 GLY A O 1
ATOM 1871 N N . VAL A 1 239 ? -1.924 -0.418 7.266 1.00 83.81 239 VAL A N 1
ATOM 1872 C CA . VAL A 1 239 ? -0.767 -1.110 6.670 1.00 83.81 239 VAL A CA 1
ATOM 1873 C C . VAL A 1 239 ? -0.193 -0.298 5.515 1.00 83.81 239 VAL A C 1
ATOM 1875 O O . VAL A 1 239 ? 1.010 -0.032 5.470 1.00 83.81 239 VAL A O 1
ATOM 1878 N N . GLN A 1 240 ? -1.046 0.148 4.598 1.00 88.75 240 GLN A N 1
ATOM 1879 C CA . GLN A 1 240 ? -0.588 0.809 3.377 1.00 88.75 240 GLN A CA 1
ATOM 1880 C C . GLN A 1 240 ? -0.005 2.195 3.639 1.00 88.75 240 GLN A C 1
ATOM 1882 O O . GLN A 1 240 ? 1.021 2.548 3.061 1.00 88.75 240 GLN A O 1
ATOM 1887 N N . GLN A 1 241 ? -0.612 2.953 4.555 1.00 88.94 241 GLN A N 1
ATOM 1888 C CA . GLN A 1 241 ? -0.079 4.229 5.015 1.00 88.94 241 GLN A CA 1
ATOM 1889 C C . GLN A 1 241 ? 1.296 4.035 5.659 1.00 88.94 241 GLN A C 1
ATOM 1891 O O . GLN A 1 241 ? 2.228 4.734 5.276 1.00 88.94 241 GLN A O 1
ATOM 1896 N N . SER A 1 242 ? 1.451 3.063 6.569 1.00 87.00 242 SER A N 1
ATOM 1897 C CA . SER A 1 242 ? 2.746 2.796 7.216 1.00 87.00 242 SER A CA 1
ATOM 1898 C C . SER A 1 242 ? 3.832 2.410 6.206 1.00 87.00 242 SER A C 1
ATOM 1900 O O . SER A 1 242 ? 4.932 2.950 6.253 1.00 87.00 242 SER A O 1
ATOM 1902 N N . THR A 1 243 ? 3.490 1.588 5.206 1.00 88.25 243 THR A N 1
ATOM 1903 C CA . THR A 1 243 ? 4.431 1.182 4.149 1.00 88.25 243 THR A CA 1
ATOM 1904 C C . THR A 1 243 ? 4.904 2.370 3.310 1.00 88.25 243 THR A C 1
ATOM 1906 O O . THR A 1 243 ? 6.078 2.453 2.952 1.00 88.25 243 THR A O 1
ATOM 1909 N N . VAL A 1 244 ? 4.008 3.308 2.995 1.00 91.25 244 VAL A N 1
ATOM 1910 C CA . VAL A 1 244 ? 4.388 4.529 2.276 1.00 91.25 244 VAL A CA 1
ATOM 1911 C C . VAL A 1 244 ? 5.205 5.463 3.162 1.00 91.25 244 VAL A C 1
ATOM 1913 O O . VAL A 1 244 ? 6.185 6.018 2.682 1.00 91.25 244 VAL A O 1
ATOM 1916 N N . VAL A 1 245 ? 4.851 5.625 4.438 1.00 89.38 245 VAL A N 1
ATOM 1917 C CA . VAL A 1 245 ? 5.625 6.449 5.382 1.00 89.38 245 VAL A CA 1
ATOM 1918 C C . VAL A 1 245 ? 7.058 5.929 5.518 1.00 89.38 245 VAL A C 1
ATOM 1920 O O . VAL A 1 245 ? 7.995 6.723 5.479 1.00 89.38 245 VAL A O 1
ATOM 1923 N N . ASP A 1 246 ? 7.253 4.612 5.585 1.00 87.81 246 ASP A N 1
ATOM 1924 C CA . ASP A 1 246 ? 8.589 4.008 5.588 1.00 87.81 246 ASP A CA 1
ATOM 1925 C C . ASP A 1 246 ? 9.362 4.324 4.298 1.00 87.81 246 ASP A C 1
ATOM 1927 O O . ASP A 1 246 ? 10.530 4.714 4.356 1.00 87.81 246 ASP A O 1
ATOM 1931 N N . ALA A 1 247 ? 8.702 4.245 3.138 1.00 90.56 247 ALA A N 1
ATOM 1932 C CA . ALA A 1 247 ? 9.299 4.617 1.856 1.00 90.56 247 ALA A CA 1
ATOM 1933 C C . ALA A 1 247 ? 9.652 6.115 1.769 1.00 90.56 247 ALA A C 1
ATOM 1935 O O . ALA A 1 247 ? 10.675 6.468 1.172 1.00 90.56 247 ALA A O 1
ATOM 1936 N N . VAL A 1 248 ? 8.844 6.995 2.376 1.00 90.44 248 VAL A N 1
ATOM 1937 C CA . VAL A 1 248 ? 9.163 8.424 2.519 1.00 90.44 248 VAL A CA 1
ATOM 1938 C C . VAL A 1 248 ? 10.412 8.590 3.370 1.00 90.44 248 VAL A C 1
ATOM 1940 O O . VAL A 1 248 ? 11.370 9.191 2.900 1.00 90.44 248 VAL A O 1
ATOM 1943 N N . ASN A 1 249 ? 10.449 8.000 4.565 1.00 88.00 249 ASN A N 1
ATOM 1944 C CA . ASN A 1 249 ? 11.590 8.110 5.475 1.00 88.00 249 ASN A CA 1
ATOM 1945 C C . ASN A 1 249 ? 12.896 7.604 4.837 1.00 88.00 249 ASN A C 1
ATOM 1947 O O . ASN A 1 249 ? 13.940 8.245 4.971 1.00 88.00 249 ASN A O 1
ATOM 1951 N N . GLU A 1 250 ? 12.851 6.479 4.116 1.00 87.38 250 GLU A N 1
ATOM 1952 C CA . GLU A 1 250 ? 14.010 5.940 3.395 1.00 87.38 250 GLU A CA 1
ATOM 1953 C C . GLU A 1 250 ? 14.469 6.877 2.267 1.00 87.38 250 GLU A C 1
ATOM 1955 O O . GLU A 1 250 ? 15.667 7.119 2.092 1.00 87.38 250 GLU A O 1
ATOM 1960 N N . THR A 1 251 ? 13.518 7.438 1.518 1.00 88.56 251 THR A N 1
ATOM 1961 C CA . THR A 1 251 ? 13.805 8.387 0.439 1.00 88.56 251 THR A CA 1
ATOM 1962 C C . THR A 1 251 ? 14.397 9.685 0.984 1.00 88.56 251 THR A C 1
ATOM 1964 O O . THR A 1 251 ? 15.430 10.141 0.494 1.00 88.56 251 THR A O 1
ATOM 1967 N N . GLU A 1 252 ? 13.794 10.259 2.025 1.00 86.19 252 GLU A N 1
ATOM 1968 C CA . GLU A 1 252 ? 14.292 11.466 2.682 1.00 86.19 252 GLU A CA 1
ATOM 1969 C C . GLU A 1 252 ? 15.707 11.262 3.214 1.00 86.19 252 GLU A C 1
ATOM 1971 O O . GLU A 1 252 ? 16.567 12.100 2.966 1.00 86.19 252 GLU A O 1
ATOM 1976 N N . ALA A 1 253 ? 15.991 10.138 3.880 1.00 84.75 253 ALA A N 1
ATOM 1977 C CA . ALA A 1 253 ? 17.329 9.851 4.392 1.00 84.75 253 ALA A CA 1
ATOM 1978 C C . ALA A 1 253 ? 18.398 9.873 3.282 1.00 84.75 253 ALA A C 1
ATOM 1980 O O . ALA A 1 253 ? 19.490 10.408 3.482 1.00 84.75 253 ALA A O 1
ATOM 1981 N N . PHE A 1 254 ? 18.076 9.344 2.097 1.00 85.12 254 PHE A N 1
ATOM 1982 C CA . PHE A 1 254 ? 18.966 9.373 0.935 1.00 85.12 254 PHE A CA 1
ATOM 1983 C C . PHE A 1 254 ? 19.170 10.794 0.384 1.00 85.12 254 PHE A C 1
ATOM 1985 O O . PHE A 1 254 ? 20.308 11.231 0.182 1.00 85.12 254 PHE A O 1
ATOM 1992 N N . TYR A 1 255 ? 18.080 11.533 0.153 1.00 83.12 255 TYR A N 1
ATOM 1993 C CA . TYR A 1 255 ? 18.160 12.869 -0.439 1.00 83.12 255 TYR A CA 1
ATOM 1994 C C . TYR A 1 255 ? 18.737 13.904 0.527 1.00 83.12 255 TYR A C 1
ATOM 1996 O O . TYR A 1 255 ? 19.512 14.747 0.089 1.00 83.12 255 TYR A O 1
ATOM 2004 N N . VAL A 1 256 ? 18.464 13.807 1.829 1.00 84.62 256 VAL A N 1
ATOM 2005 C CA . VAL A 1 256 ? 19.084 14.668 2.848 1.00 84.62 256 VAL A CA 1
ATOM 2006 C C . VAL A 1 256 ? 20.596 14.458 2.894 1.00 84.62 256 VAL A C 1
ATOM 2008 O O . VAL A 1 256 ? 21.343 15.430 2.972 1.00 84.62 256 VAL A O 1
ATOM 2011 N N . GLY A 1 257 ? 21.067 13.211 2.783 1.00 81.44 257 GLY A N 1
ATOM 2012 C CA . GLY A 1 257 ? 22.501 12.920 2.709 1.00 81.44 257 GLY A CA 1
ATOM 2013 C C . GLY A 1 257 ? 23.181 13.457 1.443 1.00 81.44 257 GLY A C 1
ATOM 2014 O O . GLY A 1 257 ? 24.378 13.727 1.466 1.00 81.44 257 GLY A O 1
ATOM 2015 N N . THR A 1 258 ? 22.426 13.628 0.354 1.00 80.00 258 THR A N 1
ATOM 2016 C CA . THR A 1 258 ? 22.952 14.047 -0.959 1.00 80.00 258 THR A CA 1
ATOM 2017 C C . THR A 1 258 ? 22.839 15.557 -1.193 1.00 80.00 258 THR A C 1
ATOM 2019 O O . THR A 1 258 ? 23.735 16.158 -1.780 1.00 80.00 258 THR A O 1
ATOM 2022 N N . TYR A 1 259 ? 21.744 16.172 -0.745 1.00 77.62 259 TYR A N 1
ATOM 2023 C CA . TYR A 1 259 ? 21.352 17.542 -1.086 1.00 77.62 259 TYR A CA 1
ATOM 2024 C C . TYR A 1 259 ? 21.095 18.432 0.131 1.00 77.62 259 TYR A C 1
ATOM 2026 O O . TYR A 1 259 ? 20.795 19.597 -0.066 1.00 77.62 259 TYR A O 1
ATOM 2034 N N . GLY A 1 260 ? 21.201 17.920 1.360 1.00 81.25 260 GLY A N 1
ATOM 2035 C CA . GLY A 1 260 ? 20.981 18.705 2.576 1.00 81.25 260 GLY A CA 1
ATOM 2036 C C . GLY A 1 260 ? 19.548 18.651 3.137 1.00 81.25 260 GLY A C 1
ATOM 2037 O O . GLY A 1 260 ? 18.634 18.082 2.531 1.00 81.25 260 GLY A O 1
ATOM 2038 N N . PRO A 1 261 ? 19.336 19.194 4.353 1.00 80.38 261 PRO A N 1
ATOM 2039 C CA . PRO A 1 261 ? 18.075 19.104 5.100 1.00 80.38 261 PRO A CA 1
ATOM 2040 C C . PRO A 1 261 ? 16.890 19.859 4.471 1.00 80.38 261 PRO A C 1
ATOM 2042 O O . PRO A 1 261 ? 15.745 19.625 4.854 1.00 80.38 261 PRO A O 1
ATOM 2045 N N . GLU A 1 262 ? 17.139 20.764 3.530 1.00 73.00 262 GLU A N 1
ATOM 2046 C CA . GLU A 1 262 ? 16.144 21.572 2.819 1.00 73.00 262 GLU A CA 1
ATOM 2047 C C . GLU A 1 262 ? 15.197 20.758 1.928 1.00 73.00 262 GLU A C 1
ATOM 2049 O O . GLU A 1 262 ? 14.114 21.236 1.603 1.00 73.00 262 GLU A O 1
ATOM 2054 N N . VAL A 1 263 ? 15.576 19.530 1.560 1.00 74.31 263 VAL A N 1
ATOM 2055 C CA . VAL A 1 263 ? 14.766 18.633 0.715 1.00 74.31 263 VAL A CA 1
ATOM 2056 C C . VAL A 1 263 ? 13.674 17.910 1.515 1.00 74.31 263 VAL A C 1
ATOM 2058 O O . VAL A 1 263 ? 12.834 17.216 0.945 1.00 74.31 263 VAL A O 1
ATOM 2061 N N . ARG A 1 264 ? 13.659 18.073 2.841 1.00 78.44 264 ARG A N 1
ATOM 2062 C CA . ARG A 1 264 ? 12.689 17.418 3.716 1.00 78.44 264 ARG A CA 1
ATOM 2063 C C . ARG A 1 264 ? 11.281 17.974 3.503 1.00 78.44 264 ARG A C 1
ATOM 2065 O O . ARG A 1 264 ? 11.073 19.184 3.625 1.00 78.44 264 ARG A O 1
ATOM 2072 N N . ALA A 1 265 ? 10.327 17.085 3.249 1.00 78.00 265 ALA A N 1
ATOM 2073 C CA . ALA A 1 265 ? 8.921 17.432 3.124 1.00 78.00 265 ALA A CA 1
ATOM 2074 C C . ALA A 1 265 ? 8.183 17.096 4.423 1.00 78.00 265 ALA A C 1
ATOM 2076 O O . ALA A 1 265 ? 8.477 16.110 5.097 1.00 78.00 265 ALA A O 1
ATOM 2077 N N . ASP A 1 266 ? 7.187 17.902 4.781 1.00 82.75 266 ASP A N 1
ATOM 2078 C CA . ASP A 1 266 ? 6.364 17.574 5.940 1.00 82.75 266 ASP A CA 1
ATOM 2079 C C . ASP A 1 266 ? 5.387 16.451 5.559 1.00 82.75 266 ASP A C 1
ATOM 2081 O O . ASP A 1 266 ? 4.611 16.570 4.605 1.00 82.75 266 ASP A O 1
ATOM 2085 N N . ILE A 1 267 ? 5.414 15.345 6.303 1.00 82.81 267 ILE A N 1
ATOM 2086 C CA . ILE A 1 267 ? 4.468 14.243 6.110 1.00 82.81 267 ILE A CA 1
ATOM 2087 C C . ILE A 1 267 ? 3.168 14.594 6.826 1.00 82.81 267 ILE A C 1
ATOM 2089 O O . ILE A 1 267 ? 3.153 14.798 8.040 1.00 82.81 267 ILE A O 1
ATOM 2093 N N . VAL A 1 268 ? 2.068 14.623 6.078 1.00 82.00 268 VAL A N 1
ATOM 2094 C CA . VAL A 1 268 ? 0.729 14.907 6.604 1.00 82.00 268 VAL A CA 1
ATOM 2095 C C . VAL A 1 268 ? -0.155 13.680 6.415 1.00 82.00 268 VAL A C 1
ATOM 2097 O O . VAL A 1 268 ? -0.251 13.133 5.317 1.00 82.00 268 VAL A O 1
ATOM 2100 N N . THR A 1 269 ? -0.820 13.230 7.475 1.00 77.69 269 THR A N 1
ATOM 2101 C CA . THR A 1 269 ? -1.627 11.996 7.456 1.00 77.69 269 THR A CA 1
ATOM 2102 C C . THR A 1 269 ? -3.131 12.232 7.633 1.00 77.69 269 THR A C 1
ATOM 2104 O O . THR A 1 269 ? -3.903 11.281 7.505 1.00 77.69 269 THR A O 1
ATOM 2107 N N . ASP A 1 270 ? -3.580 13.468 7.892 1.00 66.00 270 ASP A N 1
ATOM 2108 C CA . ASP A 1 270 ? -4.885 13.745 8.520 1.00 66.00 270 ASP A CA 1
ATOM 2109 C C . ASP A 1 270 ? -5.768 14.812 7.828 1.00 66.00 270 ASP A C 1
ATOM 2111 O O . ASP A 1 270 ? -6.752 15.304 8.395 1.00 66.00 270 ASP A O 1
ATOM 2115 N N . SER A 1 271 ? -5.490 15.185 6.580 1.00 64.69 271 SER A N 1
ATOM 2116 C CA . SER A 1 271 ? -6.091 16.386 5.979 1.00 64.69 271 SER A CA 1
ATOM 2117 C C . SER A 1 271 ? -7.258 16.134 5.011 1.00 64.69 271 SER A C 1
ATOM 2119 O O . SER A 1 271 ? -8.168 16.966 4.951 1.00 64.69 271 SER A O 1
ATOM 2121 N N . LEU A 1 272 ? -7.282 15.007 4.291 1.00 75.44 272 LEU A N 1
ATOM 2122 C CA . LEU A 1 272 ? -8.122 14.809 3.101 1.00 75.44 272 LEU A CA 1
ATOM 2123 C C . LEU A 1 272 ? -8.826 13.437 3.083 1.00 75.44 272 LEU A C 1
ATOM 2125 O O . LEU A 1 272 ? -8.300 12.477 3.642 1.00 75.44 272 LEU A O 1
ATOM 2129 N N . PRO A 1 273 ? -9.997 13.324 2.424 1.00 82.19 273 PRO A N 1
ATOM 2130 C CA . PRO A 1 273 ? -10.742 12.071 2.364 1.00 82.19 273 PRO A CA 1
ATOM 2131 C C . PRO A 1 273 ? -10.027 10.997 1.535 1.00 82.19 273 PRO A C 1
ATOM 2133 O O . PRO A 1 273 ? -9.402 11.287 0.509 1.00 82.19 273 PRO A O 1
ATOM 2136 N N . ARG A 1 274 ? -10.184 9.746 1.975 1.00 87.50 274 ARG A N 1
ATOM 2137 C CA . ARG A 1 274 ? -9.778 8.523 1.270 1.00 87.50 274 ARG A CA 1
ATOM 2138 C C . ARG A 1 274 ? -10.652 8.274 0.031 1.00 87.50 274 ARG A C 1
ATOM 2140 O O . ARG A 1 274 ? -11.744 8.827 -0.111 1.00 87.50 274 ARG A O 1
ATOM 2147 N N . LEU A 1 275 ? -10.192 7.397 -0.861 1.00 87.88 275 LEU A N 1
ATOM 2148 C CA . LEU A 1 275 ? -10.937 6.976 -2.049 1.00 87.88 275 LEU A CA 1
ATOM 2149 C C . LEU A 1 275 ? -12.131 6.067 -1.683 1.00 87.88 275 LEU A C 1
ATOM 2151 O O . LEU A 1 275 ? -11.992 5.158 -0.858 1.00 87.88 275 LEU A O 1
ATOM 2155 N N . PRO A 1 276 ? -13.305 6.252 -2.314 1.00 88.12 276 PRO A N 1
ATOM 2156 C CA . PRO A 1 276 ? -14.504 5.455 -2.053 1.00 88.12 276 PRO A CA 1
ATOM 2157 C C . PRO A 1 276 ? -14.512 4.149 -2.873 1.00 88.12 276 PRO A C 1
ATOM 2159 O O . PRO A 1 276 ? -15.375 3.960 -3.724 1.00 88.12 276 PRO A O 1
ATOM 2162 N N . ILE A 1 277 ? -13.519 3.275 -2.672 1.00 87.56 277 ILE A N 1
ATOM 2163 C CA . ILE A 1 277 ? -13.280 2.107 -3.548 1.00 87.56 277 ILE A CA 1
ATOM 2164 C C . ILE A 1 277 ? -13.399 0.741 -2.860 1.00 87.56 277 ILE A C 1
ATOM 2166 O O . ILE A 1 277 ? -13.237 -0.279 -3.516 1.00 87.56 277 ILE A O 1
ATOM 2170 N N . GLY A 1 278 ? -13.667 0.687 -1.550 1.00 85.50 278 GLY A N 1
ATOM 2171 C CA . GLY A 1 278 ? -13.915 -0.576 -0.830 1.00 85.50 278 GLY A CA 1
ATOM 2172 C C . GLY A 1 278 ? -12.683 -1.473 -0.666 1.00 85.50 278 GLY A C 1
ATOM 2173 O O . GLY A 1 278 ? -12.761 -2.541 -0.067 1.00 85.50 278 GLY A O 1
ATOM 2174 N N . ILE A 1 279 ? -11.535 -1.026 -1.170 1.00 88.31 279 ILE A N 1
ATOM 2175 C CA . ILE A 1 279 ? -10.249 -1.708 -1.112 1.00 88.31 279 ILE A CA 1
ATOM 2176 C C . ILE A 1 279 ? -9.362 -0.897 -0.159 1.00 88.31 279 ILE A C 1
ATOM 2178 O O . ILE A 1 279 ? -9.299 0.331 -0.310 1.00 88.31 279 ILE A O 1
ATOM 2182 N N . PRO A 1 280 ? -8.673 -1.529 0.812 1.00 89.88 280 PRO A N 1
ATOM 2183 C CA . PRO A 1 280 ? -7.612 -0.860 1.552 1.00 89.88 280 PRO A CA 1
ATOM 2184 C C . PRO A 1 280 ? -6.625 -0.237 0.562 1.00 89.88 280 PRO A C 1
ATOM 2186 O O . PRO A 1 280 ? -6.203 -0.895 -0.389 1.00 89.88 280 PRO A O 1
ATOM 2189 N N . HIS A 1 281 ? -6.313 1.039 0.734 1.00 92.81 281 HIS A N 1
ATOM 2190 C CA . HIS A 1 281 ? -5.520 1.802 -0.223 1.00 92.81 281 HIS A CA 1
ATOM 2191 C C . HIS A 1 281 ? -4.707 2.878 0.491 1.00 92.81 281 HIS A C 1
ATOM 2193 O O . HIS A 1 281 ? -4.989 3.230 1.640 1.00 92.81 281 HIS A O 1
ATOM 2199 N N . VAL A 1 282 ? -3.755 3.453 -0.232 1.00 92.75 282 VAL A N 1
ATOM 2200 C CA . VAL A 1 282 ? -3.077 4.693 0.126 1.00 92.75 282 VAL A CA 1
ATOM 2201 C C . VAL A 1 282 ? -3.128 5.657 -1.050 1.00 92.75 282 VAL A C 1
ATOM 2203 O O . VAL A 1 282 ? -2.791 5.305 -2.174 1.00 92.75 282 VAL A O 1
ATOM 2206 N N . LEU A 1 283 ? -3.581 6.875 -0.792 1.00 91.31 283 LEU A N 1
ATOM 2207 C CA . LEU A 1 283 ? -3.603 7.991 -1.718 1.00 91.31 283 LEU A CA 1
ATOM 2208 C C . LEU A 1 283 ? -2.468 8.941 -1.345 1.00 91.31 283 LEU A C 1
ATOM 2210 O O . LEU A 1 283 ? -2.465 9.509 -0.250 1.00 91.31 283 LEU A O 1
ATOM 2214 N N . LEU A 1 284 ? -1.520 9.110 -2.262 1.00 90.88 284 LEU A N 1
ATOM 2215 C CA . LEU A 1 284 ? -0.456 10.094 -2.136 1.00 90.88 284 LEU A CA 1
ATOM 2216 C C . LEU A 1 284 ? -0.851 11.381 -2.854 1.00 90.88 284 LEU A C 1
ATOM 2218 O O . LEU A 1 284 ? -1.255 11.362 -4.019 1.00 90.88 284 LEU A O 1
ATOM 2222 N N . LYS A 1 285 ? -0.685 12.508 -2.164 1.00 86.00 285 LYS A N 1
ATOM 2223 C CA . LYS A 1 285 ? -0.785 13.844 -2.756 1.00 86.00 285 LYS A CA 1
ATOM 2224 C C . LYS A 1 285 ? 0.402 14.687 -2.335 1.00 86.00 285 LYS A C 1
ATOM 2226 O O . LYS A 1 285 ? 0.835 14.627 -1.191 1.00 86.00 285 LYS A O 1
ATOM 2231 N N . HIS A 1 286 ? 0.887 15.512 -3.247 1.00 83.81 286 HIS A N 1
ATOM 2232 C CA . HIS A 1 286 ? 1.934 16.477 -2.962 1.00 83.81 286 HIS A CA 1
ATOM 2233 C C . HIS A 1 286 ? 1.337 17.883 -3.017 1.00 83.81 286 HIS A C 1
ATOM 2235 O O . HIS A 1 286 ? 0.631 18.233 -3.965 1.00 83.81 286 HIS A O 1
ATOM 2241 N N . SER A 1 287 ? 1.573 18.673 -1.972 1.00 79.56 287 SER A N 1
ATOM 2242 C CA . SER A 1 287 ? 1.175 20.077 -1.930 1.00 79.56 287 SER A CA 1
ATOM 2243 C C . SER A 1 287 ? 2.404 20.952 -1.827 1.00 79.56 287 SER A C 1
ATOM 2245 O O . SER A 1 287 ? 3.229 20.773 -0.929 1.00 79.56 287 SER A O 1
ATOM 2247 N N . ARG A 1 288 ? 2.482 21.929 -2.722 1.00 75.56 288 ARG A N 1
ATOM 2248 C CA . ARG A 1 288 ? 3.617 22.827 -2.804 1.00 75.56 288 ARG A CA 1
ATOM 2249 C C . ARG A 1 288 ? 3.551 23.917 -1.740 1.00 75.56 288 ARG A C 1
ATOM 2251 O O . ARG A 1 288 ? 2.494 24.516 -1.516 1.00 75.56 288 ARG A O 1
ATOM 2258 N N . GLY A 1 289 ? 4.703 24.196 -1.142 1.00 72.38 289 GLY A N 1
ATOM 2259 C CA . GLY A 1 289 ? 4.888 25.315 -0.231 1.00 72.38 289 GLY A CA 1
ATOM 2260 C C . GLY A 1 289 ? 4.794 26.669 -0.937 1.00 72.38 289 GLY A C 1
ATOM 2261 O O . GLY A 1 289 ? 4.601 26.792 -2.150 1.00 72.38 289 GLY A O 1
ATOM 2262 N N . THR A 1 290 ? 4.955 27.745 -0.174 1.00 66.88 290 THR A N 1
ATOM 2263 C CA . THR A 1 290 ? 4.822 29.099 -0.715 1.00 66.88 290 THR A CA 1
ATOM 2264 C C . THR A 1 290 ? 5.975 29.542 -1.624 1.00 66.88 290 THR A C 1
ATOM 2266 O O . THR A 1 290 ? 5.895 30.635 -2.170 1.00 66.88 290 THR A O 1
ATOM 2269 N N . SER A 1 291 ? 7.037 28.771 -1.836 1.00 67.69 291 SER A N 1
ATOM 2270 C CA . SER A 1 291 ? 8.157 29.185 -2.692 1.00 67.69 291 SER A CA 1
ATOM 2271 C C . SER A 1 291 ? 7.877 28.999 -4.195 1.00 67.69 291 SER A C 1
ATOM 2273 O O . SER A 1 291 ? 7.232 28.046 -4.655 1.00 67.69 291 SER A O 1
ATOM 2275 N N . ALA A 1 292 ? 8.376 29.940 -5.002 1.00 68.94 292 ALA A N 1
ATOM 2276 C CA . ALA A 1 292 ? 8.537 29.714 -6.433 1.00 68.94 292 ALA A CA 1
ATOM 2277 C C . ALA A 1 292 ? 9.593 28.606 -6.629 1.00 68.94 292 ALA A C 1
ATOM 2279 O O . ALA A 1 292 ? 10.679 28.705 -6.074 1.00 68.94 292 ALA A O 1
ATOM 2280 N N . LYS A 1 293 ? 9.253 27.552 -7.372 1.00 71.75 293 LYS A N 1
ATOM 2281 C CA . LYS A 1 293 ? 10.099 26.412 -7.706 1.00 71.75 293 LYS A CA 1
ATOM 2282 C C . LYS A 1 293 ? 10.567 26.593 -9.134 1.00 71.75 293 LYS A C 1
ATOM 2284 O O . LYS A 1 293 ? 9.753 26.901 -10.009 1.00 71.75 293 LYS A O 1
ATOM 2289 N N . SER A 1 294 ? 11.863 26.426 -9.335 1.00 76.69 294 SER A N 1
ATOM 2290 C CA . SER A 1 294 ? 12.450 26.307 -10.661 1.00 76.69 294 SER A CA 1
ATOM 2291 C C . SER A 1 294 ? 12.010 24.998 -11.325 1.00 76.69 294 SER A C 1
ATOM 2293 O O . SER A 1 294 ? 11.490 24.091 -10.669 1.00 76.69 294 SER A O 1
ATOM 2295 N N . THR A 1 295 ? 12.244 24.873 -12.630 1.00 76.62 295 THR A N 1
ATOM 2296 C CA . THR A 1 295 ? 12.058 23.602 -13.345 1.00 76.62 295 THR A CA 1
ATOM 2297 C C . THR A 1 295 ? 12.880 22.480 -12.706 1.00 76.62 295 THR A C 1
ATOM 2299 O O . THR A 1 295 ? 12.382 21.368 -12.560 1.00 76.62 295 THR A O 1
ATOM 2302 N N . ASP A 1 296 ? 14.100 22.780 -12.254 1.00 77.56 296 ASP A N 1
ATOM 2303 C CA . ASP A 1 296 ? 14.980 21.804 -11.606 1.00 77.56 296 ASP A CA 1
ATOM 2304 C C . ASP A 1 296 ? 14.420 21.329 -10.260 1.00 77.56 296 ASP A C 1
ATOM 2306 O O . ASP A 1 296 ? 14.508 20.145 -9.929 1.00 77.56 296 ASP A O 1
ATOM 2310 N N . ASP A 1 297 ? 13.778 22.225 -9.504 1.00 76.75 297 ASP A N 1
ATOM 2311 C CA . ASP A 1 297 ? 13.077 21.862 -8.270 1.00 76.75 297 ASP A CA 1
ATOM 2312 C C . ASP A 1 297 ? 11.886 20.943 -8.551 1.00 76.75 297 ASP A C 1
ATOM 2314 O O . ASP A 1 297 ? 11.719 19.933 -7.874 1.00 76.75 297 ASP A O 1
ATOM 2318 N N . MET A 1 298 ? 11.093 21.252 -9.581 1.00 76.44 298 MET A N 1
ATOM 2319 C CA . MET A 1 298 ? 9.951 20.422 -9.979 1.00 76.44 298 MET A CA 1
ATOM 2320 C C . MET A 1 298 ? 10.391 19.027 -10.437 1.00 76.44 298 MET A C 1
ATOM 2322 O O . MET A 1 298 ? 9.766 18.030 -10.072 1.00 76.44 298 MET A O 1
ATOM 2326 N N . LEU A 1 299 ? 11.484 18.946 -11.203 1.00 78.38 299 LEU A N 1
ATOM 2327 C CA . LEU A 1 299 ? 12.079 17.678 -11.618 1.00 78.38 299 LEU A CA 1
ATOM 2328 C C . LEU A 1 299 ? 12.567 16.878 -10.411 1.00 78.38 299 LEU A C 1
ATOM 2330 O O . LEU A 1 299 ? 12.331 15.672 -10.341 1.00 78.38 299 LEU A O 1
ATOM 2334 N N . ARG A 1 300 ? 13.220 17.537 -9.447 1.00 79.94 300 ARG A N 1
ATOM 2335 C CA . ARG A 1 300 ? 13.678 16.907 -8.204 1.00 79.94 300 ARG A CA 1
ATOM 2336 C C . ARG A 1 300 ? 12.512 16.343 -7.394 1.00 79.94 300 ARG A C 1
ATOM 2338 O O . ARG A 1 300 ? 12.587 15.183 -6.994 1.00 79.94 300 ARG A O 1
ATOM 2345 N N . ASP A 1 301 ? 11.437 17.107 -7.205 1.00 79.56 301 ASP A N 1
ATOM 2346 C CA . ASP A 1 301 ? 10.234 16.630 -6.506 1.00 79.56 301 ASP A CA 1
ATOM 2347 C C . ASP A 1 301 ? 9.664 15.380 -7.179 1.00 79.56 301 ASP A C 1
ATOM 2349 O O . ASP A 1 301 ? 9.316 14.405 -6.515 1.00 79.56 301 ASP A O 1
ATOM 2353 N N . GLN A 1 302 ? 9.613 15.379 -8.514 1.00 81.06 302 GLN A N 1
ATOM 2354 C CA . GLN A 1 302 ? 9.150 14.228 -9.277 1.00 81.06 302 GLN A CA 1
ATOM 2355 C C . GLN A 1 302 ? 10.054 13.008 -9.061 1.00 81.06 302 GLN A C 1
ATOM 2357 O O . GLN A 1 302 ? 9.529 11.902 -8.921 1.00 81.06 302 GLN A O 1
ATOM 2362 N N . LYS A 1 303 ? 11.386 13.174 -8.982 1.00 84.69 303 LYS A N 1
ATOM 2363 C CA . LYS A 1 303 ? 12.306 12.066 -8.648 1.00 84.69 303 LYS A CA 1
ATOM 2364 C C . LYS A 1 303 ? 12.005 11.496 -7.264 1.00 84.69 303 LYS A C 1
ATOM 2366 O O . LYS A 1 303 ? 11.852 10.286 -7.118 1.00 84.69 303 LYS A O 1
ATOM 2371 N N . ILE A 1 304 ? 11.862 12.378 -6.274 1.00 86.44 304 ILE A N 1
ATOM 2372 C CA . ILE A 1 304 ? 11.566 12.017 -4.884 1.00 86.44 304 ILE A CA 1
ATOM 2373 C C . ILE A 1 304 ? 10.252 11.234 -4.814 1.00 86.44 304 ILE A C 1
ATOM 2375 O O . ILE A 1 304 ? 10.224 10.122 -4.292 1.00 86.44 304 ILE A O 1
ATOM 2379 N N . LEU A 1 305 ? 9.179 11.756 -5.413 1.00 87.81 305 LEU A N 1
ATOM 2380 C CA . LEU A 1 305 ? 7.874 11.092 -5.441 1.00 87.81 305 LEU A CA 1
ATOM 2381 C C . LEU A 1 305 ? 7.917 9.764 -6.204 1.00 87.81 305 LEU A C 1
ATOM 2383 O O . LEU A 1 305 ? 7.348 8.776 -5.738 1.00 87.81 305 LEU A O 1
ATOM 2387 N N . THR A 1 306 ? 8.626 9.709 -7.337 1.00 90.25 306 THR A N 1
ATOM 2388 C CA . THR A 1 306 ? 8.820 8.466 -8.101 1.00 90.25 306 THR A CA 1
ATOM 2389 C C . THR A 1 306 ? 9.471 7.402 -7.226 1.00 90.25 306 THR A C 1
ATOM 2391 O O . THR A 1 306 ? 8.987 6.272 -7.170 1.00 90.25 306 THR A O 1
ATOM 2394 N N . ARG A 1 307 ? 10.531 7.766 -6.496 1.00 91.06 307 ARG A N 1
ATOM 2395 C CA . ARG A 1 307 ? 11.244 6.857 -5.600 1.00 91.06 307 ARG A CA 1
ATOM 2396 C C . ARG A 1 307 ? 10.376 6.390 -4.435 1.00 91.06 307 ARG A C 1
ATOM 2398 O O . ARG A 1 307 ? 10.351 5.193 -4.166 1.00 91.06 307 ARG A O 1
ATOM 2405 N N . ILE A 1 308 ? 9.621 7.290 -3.803 1.00 92.12 308 ILE A N 1
ATOM 2406 C CA . ILE A 1 308 ? 8.687 6.945 -2.717 1.00 92.12 308 ILE A CA 1
ATOM 2407 C C . ILE A 1 308 ? 7.677 5.901 -3.194 1.00 92.12 308 ILE A C 1
ATOM 2409 O O . ILE A 1 308 ? 7.522 4.850 -2.573 1.00 92.12 308 ILE A O 1
ATOM 2413 N N . VAL A 1 309 ? 7.008 6.166 -4.319 1.00 93.81 309 VAL A N 1
ATOM 2414 C CA . VAL A 1 309 ? 5.989 5.261 -4.868 1.00 93.81 309 VAL A CA 1
ATOM 2415 C C . VAL A 1 309 ? 6.616 3.929 -5.274 1.00 93.81 309 VAL A C 1
ATOM 2417 O O . VAL A 1 309 ? 6.061 2.874 -4.974 1.00 93.81 309 VAL A O 1
ATOM 2420 N N . ALA A 1 310 ? 7.791 3.956 -5.902 1.00 93.25 310 ALA A N 1
ATOM 2421 C CA . ALA A 1 310 ? 8.501 2.752 -6.307 1.00 93.25 310 ALA A CA 1
ATOM 2422 C C . ALA A 1 310 ? 8.909 1.874 -5.118 1.00 93.25 310 ALA A C 1
ATOM 2424 O O . ALA A 1 310 ? 8.718 0.660 -5.164 1.00 93.25 310 ALA A O 1
ATOM 2425 N N . LEU A 1 311 ? 9.443 2.474 -4.051 1.00 92.12 311 LEU A N 1
ATOM 2426 C CA . LEU A 1 311 ? 9.830 1.768 -2.830 1.00 92.12 311 LEU A CA 1
ATOM 2427 C C . LEU A 1 311 ? 8.612 1.219 -2.083 1.00 92.12 311 LEU A C 1
ATOM 2429 O O . LEU A 1 311 ? 8.657 0.088 -1.603 1.00 92.12 311 LEU A O 1
ATOM 2433 N N . ALA A 1 312 ? 7.505 1.962 -2.041 1.00 93.00 312 ALA A N 1
ATOM 2434 C CA . ALA A 1 312 ? 6.257 1.473 -1.463 1.00 93.00 312 ALA A CA 1
ATOM 2435 C C . ALA A 1 312 ? 5.712 0.264 -2.242 1.00 93.00 312 ALA A C 1
ATOM 2437 O O . ALA A 1 312 ? 5.416 -0.774 -1.650 1.00 93.00 312 ALA A O 1
ATOM 2438 N N . MET A 1 313 ? 5.650 0.362 -3.574 1.00 93.06 313 MET A N 1
ATOM 2439 C CA . MET A 1 313 ? 5.271 -0.743 -4.463 1.00 93.06 313 MET A CA 1
ATOM 2440 C C . MET A 1 313 ? 6.182 -1.962 -4.275 1.00 93.06 313 MET A C 1
ATOM 2442 O O . MET A 1 313 ? 5.701 -3.090 -4.145 1.00 93.06 313 MET A O 1
ATOM 2446 N N . TRP A 1 314 ? 7.495 -1.729 -4.201 1.00 91.50 314 TRP A N 1
ATOM 2447 C CA . TRP A 1 314 ? 8.495 -2.759 -3.938 1.00 91.50 314 TRP A CA 1
ATOM 2448 C C . TRP A 1 314 ? 8.255 -3.448 -2.598 1.00 91.50 314 TRP A C 1
ATOM 2450 O O . TRP A 1 314 ? 8.185 -4.672 -2.546 1.00 91.50 314 TRP A O 1
ATOM 2460 N N . SER A 1 315 ? 8.057 -2.683 -1.525 1.00 89.31 315 SER A N 1
ATOM 2461 C CA . SER A 1 315 ? 7.801 -3.221 -0.189 1.00 89.31 315 SER A CA 1
ATOM 2462 C C . SER A 1 315 ? 6.516 -4.054 -0.145 1.00 89.31 315 SER A C 1
ATOM 2464 O O . SER A 1 315 ? 6.536 -5.189 0.334 1.00 89.31 315 SER A O 1
ATOM 2466 N N . LEU A 1 316 ? 5.418 -3.563 -0.730 1.00 90.56 316 LEU A N 1
ATOM 2467 C CA . LEU A 1 316 ? 4.149 -4.299 -0.815 1.00 90.56 316 LEU A CA 1
ATOM 2468 C C . LEU A 1 316 ? 4.279 -5.594 -1.634 1.00 90.56 316 LEU A C 1
ATOM 2470 O O . LEU A 1 316 ? 3.590 -6.581 -1.369 1.00 90.56 316 LEU A O 1
ATOM 2474 N N . SER A 1 317 ? 5.175 -5.633 -2.615 1.00 90.88 317 SER A N 1
ATOM 2475 C CA . SER A 1 317 ? 5.405 -6.825 -3.430 1.00 90.88 317 SER A CA 1
ATOM 2476 C C . SER A 1 317 ? 6.339 -7.830 -2.776 1.00 90.88 317 SER A C 1
ATOM 2478 O O . SER A 1 317 ? 5.990 -9.000 -2.631 1.00 90.88 317 SER A O 1
ATOM 2480 N N . GLU A 1 318 ? 7.525 -7.380 -2.384 1.00 87.56 318 GLU A N 1
ATOM 2481 C CA . GLU A 1 318 ? 8.657 -8.243 -2.057 1.00 87.56 318 GLU A CA 1
ATOM 2482 C C . GLU A 1 318 ? 8.704 -8.623 -0.578 1.00 87.56 318 GLU A C 1
ATOM 2484 O O . GLU A 1 318 ? 9.381 -9.588 -0.213 1.00 87.56 318 GLU A O 1
ATOM 2489 N N . SER A 1 319 ? 7.969 -7.914 0.286 1.00 83.94 319 SER A N 1
ATOM 2490 C CA . SER A 1 319 ? 7.948 -8.231 1.712 1.00 83.94 319 SER A CA 1
ATOM 2491 C C . SER A 1 319 ? 7.434 -9.645 1.960 1.00 83.94 319 SER A C 1
ATOM 2493 O O . SER A 1 319 ? 6.405 -10.086 1.424 1.00 83.94 319 SER A O 1
ATOM 2495 N N . LEU A 1 320 ? 8.157 -10.365 2.823 1.00 81.31 320 LEU A N 1
ATOM 2496 C CA . LEU A 1 320 ? 7.771 -11.705 3.246 1.00 81.31 320 LEU A CA 1
ATOM 2497 C C . LEU A 1 320 ? 6.396 -11.676 3.922 1.00 81.31 320 LEU A C 1
ATOM 2499 O O . LEU A 1 320 ? 5.529 -12.460 3.537 1.00 81.31 320 LEU A O 1
ATOM 2503 N N . PHE A 1 321 ? 6.204 -10.710 4.825 1.00 83.06 321 PHE A N 1
ATOM 2504 C CA . PHE A 1 321 ? 4.950 -10.425 5.516 1.00 83.06 321 PHE A CA 1
ATOM 2505 C C . PHE A 1 321 ? 4.514 -8.977 5.321 1.00 83.06 321 PHE A C 1
ATOM 2507 O O . PHE A 1 321 ? 5.362 -8.084 5.321 1.00 83.06 321 PHE A O 1
ATOM 2514 N N . PHE A 1 322 ? 3.205 -8.739 5.243 1.00 75.50 322 PHE A N 1
ATOM 2515 C CA . PHE A 1 322 ? 2.613 -7.398 5.328 1.00 75.50 322 PHE A CA 1
ATOM 2516 C C . PHE A 1 322 ? 2.642 -6.886 6.770 1.00 75.50 322 PHE A C 1
ATOM 2518 O O . PHE A 1 322 ? 1.616 -6.822 7.446 1.00 75.50 322 PHE A O 1
ATOM 2525 N N . ARG A 1 323 ? 3.843 -6.610 7.284 1.00 74.06 323 ARG A N 1
ATOM 2526 C CA . ARG A 1 323 ? 3.999 -6.118 8.652 1.00 74.06 323 ARG A CA 1
ATOM 2527 C C . ARG A 1 323 ? 3.296 -4.778 8.798 1.00 74.06 323 ARG A C 1
ATOM 2529 O O . ARG A 1 323 ? 3.432 -3.905 7.947 1.00 74.06 323 ARG A O 1
ATOM 2536 N N . TRP A 1 324 ? 2.583 -4.632 9.906 1.00 82.81 324 TRP A N 1
ATOM 2537 C CA . TRP A 1 324 ? 1.974 -3.371 10.283 1.00 82.81 324 TRP A CA 1
ATOM 2538 C C . TRP A 1 324 ? 2.676 -2.792 11.499 1.00 82.81 324 TRP A C 1
ATOM 2540 O O . TRP A 1 324 ? 2.791 -3.466 12.525 1.00 82.81 324 TRP A O 1
ATOM 2550 N N . ASP A 1 325 ? 3.102 -1.539 11.394 1.00 83.06 325 ASP A N 1
ATOM 2551 C CA . ASP A 1 325 ? 3.488 -0.739 12.546 1.00 83.06 325 ASP A CA 1
ATOM 2552 C C . ASP A 1 325 ? 2.285 0.097 13.020 1.00 83.06 325 ASP A C 1
ATOM 2554 O O . ASP A 1 325 ? 1.856 1.021 12.317 1.00 83.06 325 ASP A O 1
ATOM 2558 N N . PRO A 1 326 ? 1.721 -0.190 14.207 1.00 87.12 326 PRO A N 1
ATOM 2559 C CA . PRO A 1 326 ? 0.543 0.515 14.683 1.00 87.12 326 PRO A CA 1
ATOM 2560 C C . PRO A 1 326 ? 0.844 1.931 15.201 1.00 87.12 326 PRO A C 1
ATOM 2562 O O . PRO A 1 326 ? -0.106 2.641 15.526 1.00 87.12 326 PRO A O 1
ATOM 2565 N N . ARG A 1 327 ? 2.112 2.376 15.284 1.00 83.06 327 ARG A N 1
ATOM 2566 C CA . ARG A 1 327 ? 2.479 3.701 15.829 1.00 83.06 327 ARG A CA 1
ATOM 2567 C C . ARG A 1 327 ? 1.767 4.845 15.108 1.00 83.06 327 ARG A C 1
ATOM 2569 O O . ARG A 1 327 ? 1.026 5.592 15.742 1.00 83.06 327 ARG A O 1
ATOM 2576 N N . THR A 1 328 ? 1.905 4.919 13.782 1.00 77.88 328 THR A N 1
ATOM 2577 C CA . THR A 1 328 ? 1.266 5.969 12.970 1.00 77.88 328 THR A CA 1
ATOM 2578 C C . THR A 1 328 ? -0.247 5.960 13.140 1.00 77.88 328 THR A C 1
ATOM 2580 O O . THR A 1 328 ? -0.858 7.013 13.306 1.00 77.88 328 THR A O 1
ATOM 2583 N N . PHE A 1 329 ? -0.863 4.777 13.153 1.00 85.00 329 PHE A N 1
ATOM 2584 C CA . PHE A 1 329 ? -2.302 4.641 13.355 1.00 85.00 329 PHE A CA 1
ATOM 2585 C C . PHE A 1 329 ? -2.744 5.101 14.741 1.00 85.00 329 PHE A C 1
ATOM 2587 O O . PHE A 1 329 ? -3.764 5.774 14.858 1.00 85.00 329 PHE A O 1
ATOM 2594 N N . ASN A 1 330 ? -1.986 4.763 15.782 1.00 86.19 330 ASN A N 1
ATOM 2595 C CA . ASN A 1 330 ? -2.312 5.138 17.148 1.00 86.19 330 ASN A CA 1
ATOM 2596 C C . ASN A 1 330 ? -2.315 6.663 17.318 1.00 86.19 330 ASN A C 1
ATOM 2598 O O . ASN A 1 330 ? -3.285 7.215 17.836 1.00 86.19 330 ASN A O 1
ATOM 2602 N N . ASP A 1 331 ? -1.288 7.343 16.807 1.00 82.06 331 ASP A N 1
ATOM 2603 C CA . ASP A 1 331 ? -1.189 8.808 16.848 1.00 82.06 331 ASP A CA 1
ATOM 2604 C C . ASP A 1 331 ? -2.350 9.461 16.085 1.00 82.06 331 ASP A C 1
ATOM 2606 O O . ASP A 1 331 ? -3.065 10.324 16.601 1.00 82.06 331 ASP A O 1
ATOM 2610 N N . THR A 1 332 ? -2.592 8.956 14.878 1.00 82.00 332 THR A N 1
ATOM 2611 C CA . THR A 1 332 ? -3.635 9.405 13.955 1.00 82.00 332 THR A CA 1
ATOM 2612 C C . THR A 1 332 ? -5.040 9.248 14.559 1.00 82.00 332 THR A C 1
ATOM 2614 O O . THR A 1 332 ? -5.858 10.170 14.534 1.00 82.00 332 THR A O 1
ATOM 2617 N N . MET A 1 333 ? -5.330 8.099 15.174 1.00 86.56 333 MET A N 1
ATOM 2618 C CA . MET A 1 333 ? -6.615 7.848 15.826 1.00 86.56 333 MET A CA 1
ATOM 2619 C C . MET A 1 333 ? -6.775 8.621 17.131 1.00 86.56 333 MET A C 1
ATOM 2621 O O . MET A 1 333 ? -7.886 9.048 17.445 1.00 86.56 333 MET A O 1
ATOM 2625 N N . HIS A 1 334 ? -5.701 8.824 17.898 1.00 85.69 334 HIS A N 1
ATOM 2626 C CA . HIS A 1 334 ? -5.760 9.658 19.095 1.00 85.69 334 HIS A CA 1
ATOM 2627 C C . HIS A 1 334 ? -6.167 11.088 18.753 1.00 85.69 334 HIS A C 1
ATOM 2629 O O . HIS A 1 334 ? -7.076 11.613 19.393 1.00 85.69 334 HIS A O 1
ATOM 2635 N N . GLN A 1 335 ? -5.581 11.672 17.707 1.00 84.56 335 GLN A N 1
ATOM 2636 C CA . GLN A 1 335 ? -5.979 12.990 17.211 1.00 84.56 335 GLN A CA 1
ATOM 2637 C C . GLN A 1 335 ? -7.436 13.001 16.730 1.00 84.56 335 GLN A C 1
ATOM 2639 O O . GLN A 1 335 ? -8.207 13.882 17.110 1.00 84.56 335 GLN A O 1
ATOM 2644 N N . ALA A 1 336 ? -7.857 11.987 15.967 1.00 86.75 336 ALA A N 1
ATOM 2645 C CA . ALA A 1 336 ? -9.234 11.890 15.482 1.00 86.75 336 ALA A CA 1
ATOM 2646 C C . ALA A 1 336 ? -10.264 11.830 16.627 1.00 86.75 336 ALA A C 1
ATOM 2648 O O . ALA A 1 336 ? -11.323 12.456 16.557 1.00 86.75 336 ALA A O 1
ATOM 2649 N N . LEU A 1 337 ? -9.955 11.114 17.712 1.00 90.56 337 LEU A N 1
ATOM 2650 C CA . LEU A 1 337 ? -10.845 10.985 18.868 1.00 90.56 337 LEU A CA 1
ATOM 2651 C C . LEU A 1 337 ? -11.001 12.286 19.667 1.00 90.56 337 LEU A C 1
ATOM 2653 O O . LEU A 1 337 ? -11.978 12.416 20.408 1.00 90.56 337 LEU A O 1
ATOM 2657 N N . GLU A 1 338 ? -10.100 13.258 19.529 1.00 89.94 338 GLU A N 1
ATOM 2658 C CA . GLU A 1 338 ? -10.257 14.583 20.146 1.00 89.94 338 GLU A CA 1
ATOM 2659 C C . GLU A 1 338 ? -11.364 15.419 19.491 1.00 89.94 338 GLU A C 1
ATOM 2661 O O . GLU A 1 338 ? -11.941 16.283 20.145 1.00 89.94 338 GLU A O 1
ATOM 2666 N N . ILE A 1 339 ? -11.745 15.097 18.251 1.00 89.75 339 ILE A N 1
ATOM 2667 C CA . ILE A 1 339 ? -12.827 15.769 17.512 1.00 89.75 339 ILE A CA 1
ATOM 2668 C C . ILE A 1 339 ? -14.216 15.280 17.973 1.00 89.75 339 ILE A C 1
ATOM 2670 O O . ILE A 1 339 ? -15.233 15.925 17.722 1.00 89.75 339 ILE A O 1
ATOM 2674 N N . VAL A 1 340 ? -14.287 14.134 18.659 1.00 90.62 340 VAL A N 1
ATOM 2675 C CA . VAL A 1 340 ? -15.560 13.525 19.068 1.00 90.62 340 VAL A CA 1
ATOM 2676 C C . VAL A 1 340 ? -16.289 14.400 20.107 1.00 90.62 340 VAL A C 1
ATOM 2678 O O . VAL A 1 340 ? -15.697 14.723 21.142 1.00 90.62 340 VAL A O 1
ATOM 2681 N N . PRO A 1 341 ? -17.585 14.723 19.895 1.00 91.31 341 PRO A N 1
ATOM 2682 C CA . PRO A 1 341 ? -18.395 15.488 20.843 1.00 91.31 341 PRO A CA 1
ATOM 2683 C C . PRO A 1 341 ? -18.449 14.867 22.245 1.00 91.31 341 PRO A C 1
ATOM 2685 O O . PRO A 1 341 ? -18.466 13.641 22.411 1.00 91.31 341 PRO A O 1
ATOM 2688 N N . LYS A 1 342 ? -18.542 15.714 23.278 1.00 92.19 342 LYS A N 1
ATOM 2689 C CA . LYS A 1 342 ? -18.561 15.285 24.691 1.00 92.19 342 LYS A CA 1
ATOM 2690 C C . LYS A 1 342 ? -19.758 14.382 25.007 1.00 92.19 342 LYS A C 1
ATOM 2692 O O . LYS A 1 342 ? -19.665 13.495 25.852 1.00 92.19 342 LYS A O 1
ATOM 2697 N N . GLU A 1 343 ? -20.864 14.564 24.298 1.00 94.19 343 GLU A N 1
ATOM 2698 C CA . GLU A 1 343 ? -22.112 13.811 24.413 1.00 94.19 343 GLU A CA 1
ATOM 2699 C C . GLU A 1 343 ? -21.968 12.343 23.964 1.00 94.19 343 GLU A C 1
ATOM 2701 O O . GLU A 1 343 ? -22.797 11.502 24.323 1.00 94.19 343 GLU A O 1
ATOM 2706 N N . ALA A 1 344 ? -20.908 12.019 23.213 1.00 93.94 344 ALA A N 1
ATOM 2707 C CA . ALA A 1 344 ? -20.547 10.672 22.763 1.00 93.94 344 ALA A CA 1
ATOM 2708 C C . ALA A 1 344 ? -19.336 10.092 23.530 1.00 93.94 344 ALA A C 1
ATOM 2710 O O . ALA A 1 344 ? -18.669 9.167 23.062 1.00 93.94 344 ALA A O 1
ATOM 2711 N N . ARG A 1 345 ? -19.035 10.619 24.729 1.00 94.44 345 ARG A N 1
ATOM 2712 C CA . ARG A 1 345 ? -17.862 10.223 25.530 1.00 94.44 345 ARG A CA 1
ATOM 2713 C C . ARG A 1 345 ? -17.800 8.725 25.833 1.00 94.44 345 ARG A C 1
ATOM 2715 O O . ARG A 1 345 ? -16.724 8.143 25.778 1.00 94.44 345 ARG A O 1
ATOM 2722 N N . ARG A 1 346 ? -18.934 8.083 26.123 1.00 96.00 346 ARG A N 1
ATOM 2723 C CA . ARG A 1 346 ? -18.969 6.643 26.429 1.00 96.00 346 ARG A CA 1
ATOM 2724 C C . ARG A 1 346 ? -18.500 5.809 25.236 1.00 96.00 346 ARG A C 1
ATOM 2726 O O . ARG A 1 346 ? -17.714 4.878 25.403 1.00 96.00 346 ARG A O 1
ATOM 2733 N N . GLU A 1 347 ? -18.978 6.139 24.041 1.00 96.38 347 GLU A N 1
ATOM 2734 C CA . GLU A 1 347 ? -18.563 5.511 22.791 1.00 96.38 347 GLU A CA 1
ATOM 2735 C C . GLU A 1 347 ? -17.095 5.828 22.464 1.00 96.38 347 GLU A C 1
ATOM 2737 O O . GLU A 1 347 ? -16.360 4.904 22.111 1.00 96.38 347 GLU A O 1
ATOM 2742 N N . LYS A 1 348 ? -16.643 7.078 22.672 1.00 95.44 348 LYS A N 1
ATOM 2743 C CA . LYS A 1 348 ? -15.227 7.485 22.551 1.00 95.44 348 LYS A CA 1
ATOM 2744 C C . LYS A 1 348 ? -14.317 6.629 23.436 1.00 95.44 348 LYS A C 1
ATOM 2746 O O . LYS A 1 348 ? -13.347 6.062 22.940 1.00 95.44 348 LYS A O 1
ATOM 2751 N N . ASP A 1 349 ? -14.633 6.500 24.723 1.00 96.25 349 ASP A N 1
ATOM 2752 C CA . ASP A 1 349 ? -13.810 5.765 25.692 1.00 96.25 349 ASP A CA 1
ATOM 2753 C C . ASP A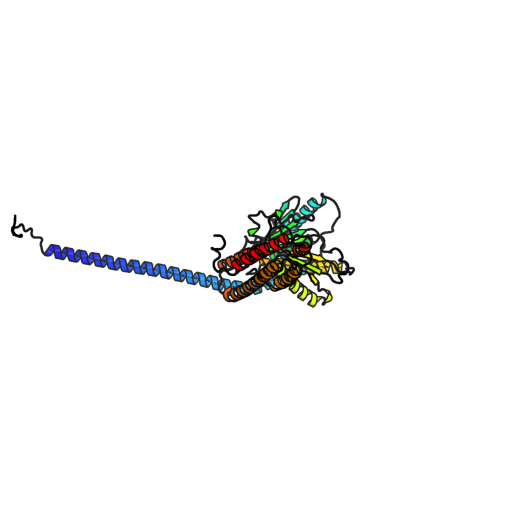 1 349 ? -13.788 4.257 25.382 1.00 96.25 349 ASP A C 1
ATOM 2755 O O . ASP A 1 349 ? -12.740 3.609 25.441 1.00 96.25 349 ASP A O 1
ATOM 2759 N N . ALA A 1 350 ? -14.929 3.689 24.974 1.00 96.69 350 ALA A N 1
ATOM 2760 C CA . ALA A 1 350 ? -15.002 2.295 24.542 1.00 96.69 350 ALA A CA 1
ATOM 2761 C C . ALA A 1 350 ? -14.173 2.032 23.272 1.00 96.69 350 ALA A C 1
ATOM 2763 O O . ALA A 1 350 ? -13.504 0.998 23.173 1.00 96.69 350 ALA A O 1
ATOM 2764 N N . LEU A 1 351 ? -14.204 2.958 22.309 1.00 95.62 351 LEU A N 1
ATOM 2765 C CA . LEU A 1 351 ? -13.397 2.876 21.096 1.00 95.62 351 LEU A CA 1
ATOM 2766 C C . LEU A 1 351 ? -11.903 3.016 21.415 1.00 95.62 351 LEU A C 1
ATOM 2768 O O . LEU A 1 351 ? -11.119 2.181 20.972 1.00 95.62 351 LEU A O 1
ATOM 2772 N N . LYS A 1 352 ? -11.518 3.980 22.261 1.00 95.75 352 LYS A N 1
ATOM 2773 C CA . LYS A 1 352 ? -10.133 4.162 22.724 1.00 95.75 352 LYS A CA 1
ATOM 2774 C C . LYS A 1 352 ? -9.573 2.887 23.360 1.00 95.75 352 LYS A C 1
ATOM 2776 O O . LYS A 1 352 ? -8.513 2.422 22.960 1.00 95.75 352 LYS A O 1
ATOM 2781 N N . ASN A 1 353 ? -10.322 2.262 24.270 1.00 95.88 353 ASN A N 1
ATOM 2782 C CA . ASN A 1 353 ? -9.923 0.993 24.889 1.00 95.88 353 ASN A CA 1
ATOM 2783 C C . ASN A 1 353 ? -9.782 -0.152 23.871 1.00 95.88 353 ASN A C 1
ATOM 2785 O O . ASN A 1 353 ? -8.964 -1.052 24.054 1.00 95.88 353 ASN A O 1
ATOM 2789 N N . THR A 1 354 ? -10.598 -0.146 22.814 1.00 95.62 354 THR A N 1
ATOM 2790 C CA . THR A 1 354 ? -10.523 -1.148 21.741 1.00 95.62 354 THR A CA 1
ATOM 2791 C C . THR A 1 354 ? -9.272 -0.943 20.889 1.00 95.62 354 THR A C 1
ATOM 2793 O O . THR A 1 354 ? -8.592 -1.919 20.589 1.00 95.62 354 THR A O 1
ATOM 2796 N N . ILE A 1 355 ? -8.933 0.311 20.572 1.00 94.00 355 ILE A N 1
ATOM 2797 C CA . ILE A 1 355 ? -7.712 0.679 19.844 1.00 94.00 355 ILE A CA 1
ATOM 2798 C C . ILE A 1 355 ? -6.469 0.244 20.621 1.00 94.00 355 ILE A C 1
ATOM 2800 O O . ILE A 1 355 ? -5.608 -0.403 20.042 1.00 94.00 355 ILE A O 1
ATOM 2804 N N . THR A 1 356 ? -6.399 0.499 21.933 1.00 94.19 356 THR A N 1
ATOM 2805 C CA . THR A 1 356 ? -5.265 0.044 22.757 1.00 94.19 356 THR A CA 1
ATOM 2806 C C . THR A 1 356 ? -5.085 -1.474 22.680 1.00 94.19 356 THR A C 1
ATOM 2808 O O . THR A 1 356 ? -4.009 -1.948 22.337 1.00 94.19 356 THR A O 1
ATOM 2811 N N . LYS A 1 357 ? -6.160 -2.249 22.888 1.00 94.31 357 LYS A N 1
ATOM 2812 C CA . LYS A 1 357 ? -6.107 -3.722 22.809 1.00 94.31 357 LYS A CA 1
ATOM 2813 C C . LYS A 1 357 ? -5.681 -4.236 21.436 1.00 94.31 357 LYS A C 1
ATOM 2815 O O . LYS A 1 357 ? -4.992 -5.250 21.350 1.00 94.31 357 LYS A O 1
ATOM 2820 N N . LEU A 1 358 ? -6.154 -3.584 20.379 1.00 93.25 358 LEU A N 1
ATOM 2821 C CA . LEU A 1 358 ? -5.807 -3.904 19.001 1.00 93.25 358 LEU A CA 1
ATOM 2822 C C . LEU A 1 358 ? -4.313 -3.660 18.751 1.00 93.25 358 LEU A C 1
ATOM 2824 O O . LEU A 1 358 ? -3.628 -4.557 18.266 1.00 93.25 358 LEU A O 1
ATOM 2828 N N . THR A 1 359 ? -3.811 -2.482 19.127 1.00 92.81 359 THR A N 1
ATOM 2829 C CA . THR A 1 359 ? -2.395 -2.110 19.013 1.00 92.81 359 THR A CA 1
ATOM 2830 C C . THR A 1 359 ? -1.503 -3.092 19.772 1.00 92.81 359 THR A C 1
ATOM 2832 O O . THR A 1 359 ? -0.553 -3.616 19.193 1.00 92.81 359 THR A O 1
ATOM 2835 N N . ASP A 1 360 ? -1.852 -3.427 21.017 1.00 93.25 360 ASP A N 1
ATOM 2836 C CA . ASP A 1 360 ? -1.117 -4.411 21.822 1.00 93.25 360 ASP A CA 1
ATOM 2837 C C . ASP A 1 360 ? -1.084 -5.790 21.146 1.00 93.25 360 ASP A C 1
ATOM 2839 O O . ASP A 1 360 ? -0.045 -6.446 21.097 1.00 93.25 360 ASP A O 1
ATOM 2843 N N . SER A 1 361 ? -2.211 -6.220 20.572 1.00 93.38 361 SER A N 1
ATOM 2844 C CA . SER A 1 361 ? -2.317 -7.527 19.912 1.00 93.38 361 SER A CA 1
ATOM 2845 C C . SER A 1 361 ? -1.506 -7.599 18.619 1.00 93.38 361 SER A C 1
ATOM 2847 O O . SER A 1 361 ? -0.988 -8.659 18.280 1.00 93.38 361 SER A O 1
ATOM 2849 N N . VAL A 1 362 ? -1.364 -6.485 17.902 1.00 92.38 362 VAL A N 1
ATOM 2850 C CA . VAL A 1 362 ? -0.513 -6.398 16.706 1.00 92.38 362 VAL A CA 1
ATOM 2851 C C . VAL A 1 362 ? 0.962 -6.418 17.086 1.00 92.38 362 VAL A C 1
ATOM 2853 O O . VAL A 1 362 ? 1.747 -7.103 16.433 1.00 92.38 362 VAL A O 1
ATOM 2856 N N . ILE A 1 363 ? 1.344 -5.714 18.155 1.00 91.56 363 ILE A N 1
ATOM 2857 C CA . ILE A 1 363 ? 2.714 -5.746 18.682 1.00 91.56 363 ILE A CA 1
ATOM 2858 C C . ILE A 1 363 ? 3.086 -7.177 19.094 1.00 91.56 363 ILE A C 1
ATOM 2860 O O . ILE A 1 363 ? 4.138 -7.676 18.690 1.00 91.56 363 ILE A O 1
ATOM 2864 N N . ASP A 1 364 ? 2.208 -7.859 19.833 1.00 91.75 364 ASP A N 1
ATOM 2865 C CA . ASP A 1 364 ? 2.397 -9.255 20.239 1.00 91.75 364 ASP A CA 1
ATOM 2866 C C . ASP A 1 364 ? 2.461 -10.207 19.033 1.00 91.75 364 ASP A C 1
ATOM 2868 O O . ASP A 1 364 ? 3.357 -11.049 18.935 1.00 91.75 364 ASP A O 1
ATOM 2872 N N . PHE A 1 365 ? 1.569 -10.025 18.054 1.00 91.06 365 PHE A 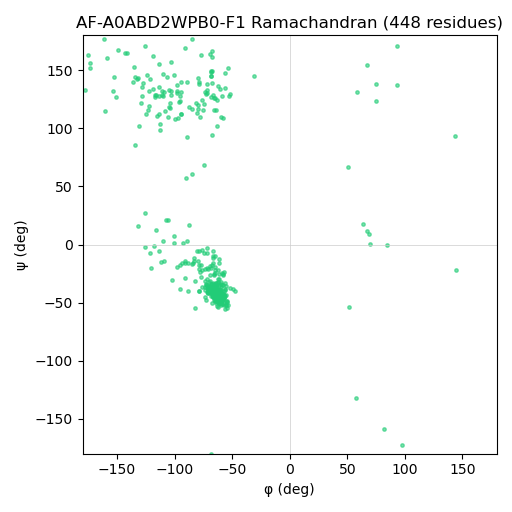N 1
ATOM 2873 C CA . PHE A 1 365 ? 1.584 -10.790 16.809 1.00 91.06 365 PHE A CA 1
ATOM 2874 C C . PHE A 1 365 ? 2.906 -10.624 16.049 1.00 91.06 365 PHE A C 1
ATOM 2876 O O . PHE A 1 365 ? 3.516 -11.624 15.669 1.00 91.06 365 PHE A O 1
ATOM 2883 N N . ASN A 1 366 ? 3.380 -9.387 15.864 1.00 88.56 366 ASN A N 1
ATOM 2884 C CA . ASN A 1 366 ? 4.651 -9.103 15.197 1.00 88.56 366 ASN A CA 1
ATOM 2885 C C . ASN A 1 366 ? 5.826 -9.749 15.948 1.00 88.56 366 ASN A C 1
ATOM 2887 O O . ASN A 1 366 ? 6.674 -10.392 15.332 1.00 88.56 366 ASN A O 1
ATOM 2891 N N . TYR A 1 367 ? 5.842 -9.653 17.280 1.00 88.94 367 TYR A N 1
ATOM 2892 C CA . TYR A 1 367 ? 6.860 -10.288 18.117 1.00 88.94 367 TYR A CA 1
ATOM 2893 C C . TYR A 1 367 ? 6.877 -11.817 17.969 1.00 88.94 367 TYR A C 1
ATOM 2895 O O . TYR A 1 367 ? 7.939 -12.442 17.876 1.00 88.94 367 TYR A O 1
ATOM 2903 N N . HIS A 1 368 ? 5.702 -12.445 17.932 1.00 86.31 368 HIS A N 1
ATOM 2904 C CA . HIS A 1 368 ? 5.582 -13.883 17.719 1.00 86.31 368 HIS A CA 1
ATOM 2905 C C . HIS A 1 368 ? 6.003 -14.308 16.313 1.00 86.31 368 HIS A C 1
ATOM 2907 O O . HIS A 1 368 ? 6.703 -15.315 16.171 1.00 86.31 368 HIS A O 1
ATOM 2913 N N . LEU A 1 369 ? 5.626 -13.531 15.299 1.00 84.19 369 LEU A N 1
ATOM 2914 C CA . LEU A 1 369 ? 6.013 -13.753 13.912 1.00 84.19 369 LEU A CA 1
ATOM 2915 C C . LEU A 1 369 ? 7.540 -13.716 13.754 1.00 84.19 369 LEU A C 1
ATOM 2917 O O . LEU A 1 369 ? 8.119 -14.621 13.153 1.00 84.19 369 LEU A O 1
ATOM 2921 N N . ASP A 1 370 ? 8.205 -12.743 14.381 1.00 81.50 370 ASP A N 1
ATOM 2922 C CA . ASP A 1 370 ? 9.666 -12.596 14.362 1.00 81.50 370 ASP A CA 1
ATOM 2923 C C . ASP A 1 370 ? 10.396 -13.794 14.975 1.00 81.50 370 ASP A C 1
ATOM 2925 O O . ASP A 1 370 ? 11.443 -14.207 14.485 1.00 81.50 370 ASP A O 1
ATOM 2929 N N . LYS A 1 371 ? 9.832 -14.408 16.018 1.00 82.19 371 LYS A N 1
ATOM 2930 C CA . LYS A 1 371 ? 10.417 -15.605 16.644 1.00 82.19 371 LYS A CA 1
ATOM 2931 C C . LYS A 1 371 ? 10.269 -16.879 15.819 1.00 82.19 371 LYS A C 1
ATOM 2933 O O . LYS A 1 371 ? 10.956 -17.868 16.096 1.00 82.19 371 LYS A O 1
ATOM 2938 N N . GLN A 1 372 ? 9.312 -16.910 14.899 1.00 81.56 372 GLN A N 1
ATOM 2939 C CA . GLN A 1 372 ? 8.933 -18.124 14.182 1.00 81.56 372 GLN A CA 1
ATOM 2940 C C . GLN A 1 372 ? 9.298 -18.084 12.703 1.00 81.56 372 GLN A C 1
ATOM 2942 O O . GLN A 1 372 ? 9.340 -19.149 12.096 1.00 81.56 372 GLN A O 1
ATOM 2947 N N . VAL A 1 373 ? 9.620 -16.915 12.142 1.00 77.12 373 VAL A N 1
ATOM 2948 C CA . VAL A 1 373 ? 9.878 -16.720 10.705 1.00 77.12 373 VAL A CA 1
ATOM 2949 C C . VAL A 1 373 ? 10.833 -17.749 10.086 1.00 77.12 373 VAL A C 1
ATOM 2951 O O . VAL A 1 373 ? 10.539 -18.263 9.008 1.00 77.12 373 VAL A O 1
ATOM 2954 N N . ASP A 1 374 ? 11.899 -18.136 10.794 1.00 72.25 374 ASP A N 1
ATOM 2955 C CA . ASP A 1 374 ? 12.916 -19.095 10.316 1.00 72.25 374 ASP A CA 1
ATOM 2956 C C . ASP A 1 374 ? 12.445 -20.566 10.306 1.00 72.25 374 ASP A C 1
ATOM 2958 O O . ASP A 1 374 ? 13.165 -21.485 9.881 1.00 72.25 374 ASP A O 1
ATOM 2962 N N . LYS A 1 375 ? 11.254 -20.815 10.859 1.00 76.31 375 LYS A N 1
ATOM 2963 C CA . LYS A 1 375 ? 10.616 -22.132 10.984 1.00 76.31 375 LYS A CA 1
ATOM 2964 C C . LYS A 1 375 ? 9.417 -22.289 10.054 1.00 76.31 375 LYS A C 1
ATOM 2966 O O . LYS A 1 375 ? 8.974 -23.419 9.877 1.00 76.31 375 LYS A O 1
ATOM 2971 N N . LEU A 1 376 ? 8.916 -21.193 9.485 1.00 79.06 376 LEU A N 1
ATOM 2972 C CA . LEU A 1 376 ? 7.737 -21.203 8.628 1.00 79.06 376 LEU A CA 1
ATOM 2973 C C . LEU A 1 376 ? 8.083 -21.689 7.220 1.00 79.06 376 LEU A C 1
ATOM 2975 O O . LEU A 1 376 ? 9.115 -21.331 6.650 1.00 79.06 376 LEU A O 1
ATOM 2979 N N . ASN A 1 377 ? 7.191 -22.487 6.644 1.00 78.81 377 ASN A N 1
ATOM 2980 C CA . ASN A 1 377 ? 7.227 -22.853 5.233 1.00 78.81 377 ASN A CA 1
ATOM 2981 C C . ASN A 1 377 ? 6.403 -21.879 4.365 1.00 78.81 377 ASN A C 1
ATOM 2983 O O . ASN A 1 377 ? 5.634 -21.070 4.881 1.00 78.81 377 ASN A O 1
ATOM 2987 N N . ASP A 1 378 ? 6.535 -21.966 3.036 1.00 76.94 378 ASP A N 1
ATOM 2988 C CA . ASP A 1 378 ? 5.847 -21.068 2.086 1.00 76.94 378 ASP A CA 1
ATOM 2989 C C . ASP A 1 378 ? 4.318 -21.035 2.255 1.00 76.94 378 ASP A C 1
ATOM 2991 O O . ASP A 1 378 ? 3.691 -19.987 2.098 1.00 76.94 378 ASP A O 1
ATOM 2995 N N . PHE A 1 379 ? 3.705 -22.172 2.593 1.00 83.12 379 PHE A N 1
ATOM 2996 C CA . PHE A 1 379 ? 2.263 -22.259 2.809 1.00 83.12 379 PHE A CA 1
ATOM 2997 C C . PHE A 1 379 ? 1.844 -21.558 4.106 1.00 83.12 379 PHE A C 1
ATOM 2999 O O . PHE A 1 379 ? 0.862 -20.820 4.113 1.00 83.12 379 PHE A O 1
ATOM 3006 N N . GLU A 1 380 ? 2.609 -21.718 5.185 1.00 85.38 380 GLU A N 1
ATOM 3007 C CA . GLU A 1 380 ? 2.361 -21.013 6.449 1.00 85.38 380 GLU A CA 1
ATOM 3008 C C . GLU A 1 380 ? 2.564 -19.503 6.290 1.00 85.38 380 GLU A C 1
ATOM 3010 O O . GLU A 1 380 ? 1.726 -18.715 6.726 1.00 85.38 380 GLU A O 1
ATOM 3015 N N . VAL A 1 381 ? 3.625 -19.082 5.589 1.00 83.31 381 VAL A N 1
ATOM 3016 C CA . VAL A 1 381 ? 3.846 -17.670 5.235 1.00 83.31 381 VAL A CA 1
ATOM 3017 C C . VAL A 1 381 ? 2.638 -17.109 4.490 1.00 83.31 381 VAL A C 1
ATOM 3019 O O . VAL A 1 381 ? 2.176 -16.003 4.784 1.00 83.31 381 VAL A O 1
ATOM 3022 N N . ARG A 1 382 ? 2.094 -17.881 3.545 1.00 86.62 382 ARG A N 1
ATOM 3023 C CA . ARG A 1 382 ? 0.906 -17.487 2.797 1.00 86.62 382 ARG A CA 1
ATOM 3024 C C . ARG A 1 382 ? -0.325 -17.346 3.693 1.00 86.62 382 ARG A C 1
ATOM 3026 O O . ARG A 1 382 ? -1.022 -16.343 3.580 1.00 86.62 382 ARG A O 1
ATOM 3033 N N . GLN A 1 383 ? -0.563 -18.285 4.605 1.00 88.56 383 GLN A N 1
ATOM 3034 C CA . GLN A 1 383 ? -1.666 -18.189 5.565 1.00 88.56 383 GLN A CA 1
ATOM 3035 C C . GLN A 1 383 ? -1.568 -16.937 6.443 1.00 88.56 383 GLN A C 1
ATOM 3037 O O . GLN A 1 383 ? -2.569 -16.253 6.651 1.00 88.56 383 GLN A O 1
ATOM 3042 N N . TYR A 1 384 ? -0.367 -16.593 6.913 1.00 89.00 384 TYR A N 1
ATOM 3043 C CA . TYR A 1 384 ? -0.152 -15.358 7.668 1.00 89.00 384 TYR A CA 1
ATOM 3044 C C . TYR A 1 384 ? -0.417 -14.103 6.832 1.00 89.00 384 TYR A C 1
ATOM 3046 O O . TYR A 1 384 ? -1.025 -13.161 7.332 1.00 89.00 384 TYR A O 1
ATOM 3054 N N . ASN A 1 385 ? -0.003 -14.082 5.564 1.00 89.38 385 ASN A N 1
ATOM 3055 C CA . ASN A 1 385 ? -0.288 -12.958 4.669 1.00 89.38 385 ASN A CA 1
ATOM 3056 C C . ASN A 1 385 ? -1.782 -12.793 4.389 1.00 89.38 385 ASN A C 1
ATOM 3058 O O . ASN A 1 385 ? -2.273 -11.668 4.363 1.00 89.38 385 ASN A O 1
ATOM 3062 N N . ASP A 1 386 ? -2.506 -13.896 4.226 1.00 90.19 386 ASP A N 1
ATOM 3063 C CA . ASP A 1 386 ? -3.951 -13.869 4.005 1.00 90.19 386 ASP A CA 1
ATOM 3064 C C . ASP A 1 386 ? -4.681 -13.376 5.263 1.00 90.19 386 ASP A C 1
ATOM 3066 O O . ASP A 1 386 ? -5.533 -12.494 5.185 1.00 90.19 386 ASP A O 1
ATOM 3070 N N . LYS A 1 387 ? -4.233 -13.823 6.440 1.00 90.69 387 LYS A N 1
ATOM 3071 C CA . LYS A 1 387 ? -4.699 -13.320 7.737 1.00 90.69 387 LYS A CA 1
ATOM 3072 C C . LYS A 1 387 ? -4.466 -11.813 7.907 1.00 90.69 387 LYS A C 1
ATOM 3074 O O . LYS A 1 387 ? -5.352 -11.104 8.377 1.00 90.69 387 LYS A O 1
ATOM 3079 N N . LEU A 1 388 ? -3.286 -11.317 7.530 1.00 90.44 388 LEU A N 1
ATOM 3080 C CA . LEU A 1 388 ? -2.945 -9.888 7.580 1.00 90.44 388 LEU A CA 1
ATOM 3081 C C . LEU A 1 388 ? -3.773 -9.057 6.590 1.00 90.44 388 LEU A C 1
ATOM 3083 O O . LEU A 1 388 ? -4.133 -7.917 6.879 1.00 90.44 388 LEU A O 1
ATOM 3087 N N . LEU A 1 389 ? -4.114 -9.635 5.441 1.00 90.25 389 LEU A N 1
ATOM 3088 C CA . LEU A 1 389 ? -4.977 -8.997 4.457 1.00 90.25 389 LEU A CA 1
ATOM 3089 C C . LEU A 1 389 ? -6.418 -8.857 4.966 1.00 90.25 389 LEU A C 1
ATOM 3091 O O . LEU A 1 389 ? -7.019 -7.790 4.834 1.00 90.25 389 LEU A O 1
ATOM 3095 N N . ASP A 1 390 ? -6.962 -9.907 5.579 1.00 90.88 390 ASP A N 1
ATOM 3096 C CA . ASP A 1 390 ? -8.300 -9.874 6.178 1.00 90.88 390 ASP A CA 1
ATOM 3097 C C . ASP A 1 390 ? -8.354 -8.934 7.386 1.00 90.88 390 ASP A C 1
ATOM 3099 O O . ASP A 1 390 ? -9.318 -8.185 7.560 1.00 90.88 390 ASP A O 1
ATOM 3103 N N . PHE A 1 391 ? -7.277 -8.906 8.172 1.00 92.12 391 PHE A N 1
ATOM 3104 C CA . PHE A 1 391 ? -7.076 -7.933 9.237 1.00 92.12 391 PHE A CA 1
ATOM 3105 C C . PHE A 1 391 ? -7.175 -6.490 8.716 1.00 92.12 391 PHE A C 1
ATOM 3107 O O . PHE A 1 391 ? -7.970 -5.702 9.231 1.00 92.12 391 PHE A O 1
ATOM 3114 N N . GLU A 1 392 ? -6.428 -6.145 7.664 1.00 90.56 392 GLU A N 1
ATOM 3115 C CA . GLU A 1 392 ? -6.429 -4.794 7.091 1.00 90.56 392 GLU A CA 1
ATOM 3116 C C . GLU A 1 392 ? -7.802 -4.412 6.507 1.00 90.56 392 GLU A C 1
ATOM 3118 O O . GLU A 1 392 ? -8.247 -3.268 6.623 1.00 90.56 392 GLU A O 1
ATOM 3123 N N . ARG A 1 393 ? -8.534 -5.369 5.925 1.00 90.19 393 ARG A N 1
ATOM 3124 C CA . ARG A 1 393 ? -9.913 -5.136 5.462 1.00 90.19 393 ARG A CA 1
ATOM 3125 C C . ARG A 1 393 ? -10.871 -4.848 6.607 1.00 90.19 393 ARG A C 1
ATOM 3127 O O . ARG A 1 393 ? -11.674 -3.919 6.505 1.00 90.19 393 ARG A O 1
ATOM 3134 N N . ALA A 1 394 ? -10.775 -5.605 7.699 1.00 92.12 394 ALA A N 1
ATOM 3135 C CA . ALA A 1 394 ? -11.568 -5.345 8.895 1.00 92.12 394 ALA A CA 1
ATOM 3136 C C . ALA A 1 394 ? -11.251 -3.954 9.475 1.00 92.12 394 ALA A C 1
ATOM 3138 O O . ALA A 1 394 ? -12.164 -3.221 9.852 1.00 92.12 394 ALA A O 1
ATOM 3139 N N . MET A 1 395 ? -9.978 -3.546 9.456 1.00 90.56 395 MET A N 1
ATOM 3140 C CA . MET A 1 395 ? -9.525 -2.208 9.858 1.00 90.56 395 MET A CA 1
ATOM 3141 C C . MET A 1 395 ? -10.039 -1.083 8.949 1.00 90.56 395 MET A C 1
ATOM 3143 O O . MET A 1 395 ? -10.347 0.014 9.425 1.00 90.56 395 MET A O 1
ATOM 3147 N N . PHE A 1 396 ? -10.147 -1.332 7.643 1.00 89.81 396 PHE A N 1
ATOM 3148 C CA . PHE A 1 396 ? -10.682 -0.364 6.685 1.00 89.81 396 PHE A CA 1
ATOM 3149 C C . PHE A 1 396 ? -12.161 -0.045 6.952 1.00 89.81 396 PHE A C 1
ATOM 3151 O O . PHE A 1 396 ? -12.577 1.103 6.787 1.00 89.81 396 PHE A O 1
ATOM 3158 N N . CYS A 1 397 ? -12.933 -1.031 7.433 1.00 90.75 397 CYS A N 1
ATOM 3159 C CA . CYS A 1 397 ? -14.329 -0.874 7.856 1.00 90.75 397 CYS A CA 1
ATOM 3160 C C . CYS A 1 397 ? -15.180 -0.174 6.780 1.00 90.75 397 CYS A C 1
ATOM 3162 O O . CYS A 1 397 ? -15.604 0.973 6.941 1.00 90.75 397 CYS A O 1
ATOM 3164 N N . SER A 1 398 ? -15.371 -0.836 5.636 1.00 89.38 398 SER A N 1
ATOM 3165 C CA . SER A 1 398 ? -16.121 -0.255 4.518 1.00 89.38 398 SER A CA 1
ATOM 3166 C C . SER A 1 398 ? -17.605 -0.093 4.859 1.00 89.38 398 SER A C 1
ATOM 3168 O O . SER A 1 398 ? -18.211 -0.983 5.451 1.00 89.38 398 SER A O 1
ATOM 3170 N N . ASP A 1 399 ? -18.207 1.026 4.456 1.00 87.06 399 ASP A N 1
ATOM 3171 C CA . ASP A 1 399 ? -19.662 1.178 4.407 1.00 87.06 399 ASP A CA 1
ATOM 3172 C C . ASP A 1 399 ? -20.242 0.629 3.089 1.00 87.06 399 ASP A C 1
ATOM 3174 O O . ASP A 1 399 ? -19.509 0.206 2.189 1.00 87.06 399 ASP A O 1
ATOM 3178 N N . GLN A 1 400 ? -21.572 0.654 2.975 1.00 85.56 400 GLN A N 1
ATOM 3179 C CA . GLN A 1 400 ? -22.324 0.199 1.796 1.00 85.56 400 GLN A CA 1
ATOM 3180 C C . GLN A 1 400 ? -22.014 0.973 0.501 1.00 85.56 400 GLN A C 1
ATOM 3182 O O . GLN A 1 400 ? -22.424 0.555 -0.575 1.00 85.56 400 GLN A O 1
ATOM 3187 N N . PHE A 1 401 ? -21.318 2.109 0.596 1.00 85.25 401 PHE A N 1
ATOM 3188 C CA . PHE A 1 401 ? -20.898 2.929 -0.540 1.00 85.25 401 PHE A CA 1
ATOM 3189 C C . PHE A 1 401 ? -19.390 2.822 -0.784 1.00 85.25 401 PHE A C 1
ATOM 3191 O O . PHE A 1 401 ? -18.793 3.732 -1.359 1.00 85.25 401 PHE A O 1
ATOM 3198 N N . SER A 1 402 ? -18.761 1.747 -0.298 1.00 85.69 402 SER A N 1
ATOM 3199 C CA . SER A 1 402 ? -17.332 1.482 -0.482 1.00 85.69 402 SER A CA 1
ATOM 3200 C C . SER A 1 402 ? -16.419 2.532 0.175 1.00 85.69 402 SER A C 1
ATOM 3202 O O . SER A 1 402 ? -15.234 2.632 -0.152 1.00 85.69 402 SER A O 1
ATOM 3204 N N . ARG A 1 403 ? -16.940 3.330 1.122 1.00 88.06 403 ARG A N 1
ATOM 3205 C CA . ARG A 1 403 ? -16.159 4.335 1.858 1.00 88.06 403 ARG A CA 1
ATOM 3206 C C . ARG A 1 403 ? -15.646 3.757 3.164 1.00 88.06 403 ARG A C 1
ATOM 3208 O O . ARG A 1 403 ? -16.385 3.123 3.909 1.00 88.06 403 ARG A O 1
ATOM 3215 N N . SER A 1 404 ? -14.410 4.095 3.499 1.00 88.62 404 SER A N 1
ATOM 3216 C CA . SER A 1 404 ? -13.826 3.810 4.808 1.00 88.62 404 SER A CA 1
ATOM 3217 C C . SER A 1 404 ? -14.590 4.542 5.914 1.00 88.62 404 SER A C 1
ATOM 3219 O O . SER A 1 404 ? -14.704 5.770 5.887 1.00 88.62 404 SER A O 1
ATOM 3221 N N . GLN A 1 405 ? -15.089 3.826 6.919 1.00 87.69 405 GLN A N 1
ATOM 3222 C CA . GLN A 1 405 ? -15.647 4.451 8.125 1.00 87.69 405 GLN A CA 1
ATOM 3223 C C . GLN A 1 405 ? -14.548 4.959 9.067 1.00 87.69 405 GLN A C 1
ATOM 3225 O O . GLN A 1 405 ? -14.773 5.898 9.823 1.00 87.69 405 GLN A O 1
ATOM 3230 N N . THR A 1 406 ? -13.332 4.415 8.964 1.00 87.69 406 THR A N 1
ATOM 3231 C CA . THR A 1 406 ? -12.155 4.829 9.752 1.00 87.69 406 THR A CA 1
ATOM 3232 C C . THR A 1 406 ? -11.369 5.984 9.125 1.00 87.69 406 THR A C 1
ATOM 3234 O O . THR A 1 406 ? -10.210 6.210 9.462 1.00 87.69 406 THR A O 1
ATOM 3237 N N . ASP A 1 407 ? -11.971 6.699 8.174 1.00 87.25 407 ASP A N 1
ATOM 3238 C CA . ASP A 1 407 ? -11.359 7.877 7.561 1.00 87.25 407 ASP A CA 1
ATOM 3239 C C . ASP A 1 407 ? -11.522 9.100 8.478 1.00 87.25 407 ASP A C 1
ATOM 3241 O O . ASP A 1 407 ? -12.643 9.517 8.777 1.00 87.25 407 ASP A O 1
ATOM 3245 N N . ILE A 1 408 ? -10.408 9.703 8.902 1.00 81.94 408 ILE A N 1
ATOM 3246 C CA . ILE A 1 408 ? -10.391 10.876 9.792 1.00 81.94 408 ILE A CA 1
ATOM 3247 C C . ILE A 1 408 ? -11.126 12.061 9.176 1.00 81.94 408 ILE A C 1
ATOM 3249 O O . ILE A 1 408 ? -11.755 12.838 9.897 1.00 81.94 408 ILE A O 1
ATOM 3253 N N . ALA A 1 409 ? -11.109 12.200 7.847 1.00 84.44 409 ALA A N 1
ATOM 3254 C CA . ALA A 1 409 ? -11.850 13.266 7.186 1.00 84.44 409 ALA A CA 1
ATOM 3255 C C . ALA A 1 409 ? -13.355 13.196 7.514 1.00 84.44 409 ALA A C 1
ATOM 3257 O O . ALA A 1 409 ? -14.022 14.228 7.554 1.00 84.44 409 ALA A O 1
ATOM 3258 N N . ARG A 1 410 ? -13.890 12.005 7.837 1.00 84.12 410 ARG A N 1
ATOM 3259 C CA . ARG A 1 410 ? -15.278 11.842 8.304 1.00 84.12 410 ARG A CA 1
ATOM 3260 C C . ARG A 1 410 ? -15.487 12.334 9.734 1.00 84.12 410 ARG A C 1
ATOM 3262 O O . ARG A 1 410 ? -16.567 12.838 10.022 1.00 84.12 410 ARG A O 1
ATOM 3269 N N . PHE A 1 411 ? -14.480 12.240 10.602 1.00 87.31 411 PHE A N 1
ATOM 3270 C CA . PHE A 1 411 ? -14.569 12.698 11.994 1.00 87.31 411 PHE A CA 1
ATOM 3271 C C . PHE A 1 411 ? -14.727 14.220 12.060 1.00 87.31 411 PHE A C 1
ATOM 3273 O O . PHE A 1 411 ? -15.482 14.726 12.885 1.00 87.31 411 PHE A O 1
ATOM 3280 N N . LYS A 1 412 ? -14.106 14.954 11.125 1.00 84.69 412 LYS A N 1
ATOM 3281 C CA . LYS A 1 412 ? -14.281 16.412 10.983 1.00 84.69 412 LYS A CA 1
ATOM 3282 C C . LYS A 1 412 ? -15.737 16.819 10.727 1.00 84.69 412 LYS A C 1
ATOM 3284 O O . LYS A 1 412 ? -16.127 17.926 11.079 1.00 84.69 412 LYS A O 1
ATOM 3289 N N . ASN A 1 413 ? -16.550 15.913 10.181 1.00 86.56 413 ASN A N 1
ATOM 3290 C CA . ASN A 1 413 ? -17.969 16.143 9.918 1.00 86.56 413 ASN A CA 1
ATOM 3291 C C . ASN A 1 413 ? -18.877 15.768 11.103 1.00 86.56 413 ASN A C 1
ATOM 3293 O O . ASN A 1 413 ? -20.092 15.870 10.980 1.00 86.56 413 ASN A O 1
ATOM 3297 N N . PHE A 1 414 ? -18.346 15.334 12.252 1.00 89.44 414 PHE A N 1
ATOM 3298 C CA . PHE A 1 414 ? -19.185 15.012 13.415 1.00 89.44 414 PHE A CA 1
ATOM 3299 C C . PHE A 1 414 ? -19.903 16.232 13.994 1.00 89.44 414 PHE A C 1
ATOM 3301 O O . PHE A 1 414 ? -20.978 16.080 14.565 1.00 89.44 414 PHE A O 1
ATOM 3308 N N . SER A 1 415 ? -19.362 17.437 13.806 1.00 83.94 415 SER A N 1
ATOM 3309 C CA . SER A 1 415 ? -20.007 18.685 14.229 1.00 83.94 415 SER A CA 1
ATOM 3310 C C . SER A 1 415 ? -21.312 18.983 13.483 1.00 83.94 415 SER A C 1
ATOM 3312 O O . SER A 1 415 ? -22.162 19.689 14.017 1.00 83.94 415 SER A O 1
ATOM 3314 N N . SER A 1 416 ? -21.485 18.449 12.269 1.00 87.19 416 SER A N 1
ATOM 3315 C CA . SER A 1 416 ? -22.685 18.635 11.446 1.00 87.19 416 SER A CA 1
ATOM 3316 C C . SER A 1 416 ? -23.658 17.452 11.496 1.00 87.19 416 SER A C 1
ATOM 3318 O O . SER A 1 416 ? -24.697 17.489 10.838 1.00 87.19 416 SER A O 1
ATOM 3320 N N . GLN A 1 417 ? -23.350 16.409 12.271 1.00 91.38 417 GLN A N 1
ATOM 3321 C CA . GLN A 1 417 ? -24.171 15.204 12.411 1.00 91.38 417 GLN A CA 1
ATOM 3322 C C . GLN A 1 417 ? -24.956 15.208 13.723 1.00 91.38 417 GLN A C 1
ATOM 3324 O O . GLN A 1 417 ? -24.566 15.843 14.703 1.00 91.38 417 GLN A O 1
ATOM 3329 N N . SER A 1 418 ? -26.063 14.460 13.768 1.00 94.31 418 SER A N 1
ATOM 3330 C CA . SER A 1 418 ? -26.770 14.263 15.034 1.00 94.31 418 SER A CA 1
ATOM 3331 C C . SER A 1 418 ? -25.932 13.408 15.991 1.00 94.31 418 SER A C 1
ATOM 3333 O O . SER A 1 418 ? -25.182 12.523 15.573 1.00 94.31 418 SER A O 1
ATOM 3335 N N . ILE A 1 419 ? -26.081 13.628 17.299 1.00 94.75 419 ILE A N 1
ATOM 3336 C CA . ILE A 1 419 ? -25.337 12.860 18.310 1.00 94.75 419 ILE A CA 1
ATOM 3337 C C . ILE A 1 419 ? -25.592 11.352 18.185 1.00 94.75 419 ILE A C 1
ATOM 3339 O O . ILE A 1 419 ? -24.671 10.559 18.381 1.00 94.75 419 ILE A O 1
ATOM 3343 N N . ASP A 1 420 ? -26.803 10.938 17.812 1.00 95.31 420 ASP A N 1
ATOM 3344 C CA . ASP A 1 420 ? -27.121 9.522 17.612 1.00 95.31 420 ASP A CA 1
ATOM 3345 C C . ASP A 1 420 ? -26.395 8.926 16.397 1.00 95.31 420 ASP A C 1
ATOM 3347 O O . ASP A 1 420 ? -25.897 7.801 16.476 1.00 95.31 420 ASP A O 1
ATOM 3351 N N . GLN A 1 421 ? -26.243 9.691 15.308 1.00 93.94 421 GLN A N 1
ATOM 3352 C CA . GLN A 1 421 ? -25.445 9.281 14.145 1.00 93.94 421 GLN A CA 1
ATOM 3353 C C . GLN A 1 421 ? -23.964 9.132 14.502 1.00 93.94 421 GLN A C 1
ATOM 3355 O O . GLN A 1 421 ? -23.337 8.135 14.133 1.00 93.94 421 GLN A O 1
ATOM 3360 N N . VAL A 1 422 ? -23.414 10.077 15.273 1.00 94.38 422 VAL A N 1
ATOM 3361 C CA . VAL A 1 422 ? -22.027 10.006 15.759 1.00 94.38 422 VAL A CA 1
ATOM 3362 C C . VAL A 1 422 ? -21.835 8.765 16.634 1.00 94.38 422 VAL A C 1
ATOM 3364 O O . VAL A 1 422 ? -20.912 7.982 16.408 1.00 94.38 422 VAL A O 1
ATOM 3367 N N . LYS A 1 423 ? -22.736 8.521 17.597 1.00 95.69 423 LYS A N 1
ATOM 3368 C CA . LYS A 1 423 ? -22.687 7.333 18.467 1.00 95.69 423 LYS A CA 1
ATOM 3369 C C . LYS A 1 423 ? -22.783 6.029 17.680 1.00 95.69 423 LYS A C 1
ATOM 3371 O O . LYS A 1 423 ? -22.065 5.086 18.010 1.00 95.69 423 LYS A O 1
ATOM 3376 N N . SER A 1 424 ? -23.651 5.958 16.668 1.00 94.44 424 SER A N 1
ATOM 3377 C CA . SER A 1 424 ? -23.754 4.785 15.790 1.00 94.44 424 SER A CA 1
ATOM 3378 C C . SER A 1 424 ? -22.442 4.546 15.048 1.00 94.44 424 SER A C 1
ATOM 3380 O O . SER A 1 424 ? -21.865 3.471 15.165 1.00 94.44 424 SER A O 1
ATOM 3382 N N . THR A 1 425 ? -21.904 5.586 14.408 1.00 92.56 425 THR A N 1
ATOM 3383 C CA . THR A 1 425 ? -20.649 5.509 13.644 1.00 92.56 425 THR A CA 1
ATOM 3384 C C . THR A 1 425 ? -19.485 5.024 14.514 1.00 92.56 425 THR A C 1
ATOM 3386 O O . THR A 1 425 ? -18.732 4.135 14.122 1.00 92.56 425 THR A O 1
ATOM 3389 N N . LEU A 1 426 ? -19.348 5.548 15.737 1.00 95.00 426 LEU A N 1
ATOM 3390 C CA . LEU A 1 426 ? -18.301 5.109 16.668 1.00 95.00 426 LEU A CA 1
ATOM 3391 C C . LEU A 1 426 ? -18.464 3.641 17.090 1.00 95.00 426 LEU A C 1
ATOM 3393 O O . LEU A 1 426 ? -17.464 2.944 17.275 1.00 95.00 426 LEU A O 1
ATOM 3397 N N . LYS A 1 427 ? -19.703 3.153 17.244 1.00 95.19 427 LYS A N 1
ATOM 3398 C CA . LYS A 1 427 ? -19.977 1.738 17.542 1.00 95.19 427 LYS A CA 1
ATOM 3399 C C . LYS A 1 427 ? -19.627 0.840 16.361 1.00 95.19 427 LYS A C 1
ATOM 3401 O O . LYS A 1 427 ? -19.018 -0.203 16.587 1.00 95.19 427 LYS A O 1
ATOM 3406 N N . ASP A 1 428 ? -19.947 1.253 15.140 1.00 93.88 428 ASP A N 1
ATOM 3407 C CA . ASP A 1 428 ? -19.639 0.495 13.924 1.00 93.88 428 ASP A CA 1
ATOM 3408 C C . ASP A 1 428 ? -18.123 0.363 13.734 1.00 93.88 428 ASP A C 1
ATOM 3410 O O . ASP A 1 428 ? -17.607 -0.750 13.608 1.00 93.88 428 ASP A O 1
ATOM 3414 N N . ILE A 1 429 ? -17.386 1.470 13.883 1.00 94.62 429 ILE A N 1
ATOM 3415 C CA . ILE A 1 429 ? -15.914 1.468 13.888 1.00 94.62 429 ILE A CA 1
ATOM 3416 C C . ILE A 1 429 ? -15.368 0.548 14.988 1.00 94.62 429 ILE A C 1
ATOM 3418 O O . ILE A 1 429 ? -14.469 -0.260 14.746 1.00 94.62 429 ILE A O 1
ATOM 3422 N N . ARG A 1 430 ? -15.919 0.626 16.208 1.00 95.81 430 ARG A N 1
ATOM 3423 C CA . ARG A 1 430 ? -15.499 -0.246 17.314 1.00 95.81 430 ARG A CA 1
ATOM 3424 C C . ARG A 1 430 ? -15.696 -1.718 16.965 1.00 95.81 430 ARG A C 1
ATOM 3426 O O . ARG A 1 430 ? -14.817 -2.524 17.251 1.00 95.81 430 ARG A O 1
ATOM 3433 N N . ASN A 1 431 ? -16.831 -2.078 16.374 1.00 95.88 431 ASN A N 1
ATOM 3434 C CA . ASN A 1 431 ? -17.131 -3.458 16.001 1.00 95.88 431 ASN A CA 1
ATOM 3435 C C . ASN A 1 431 ? -16.156 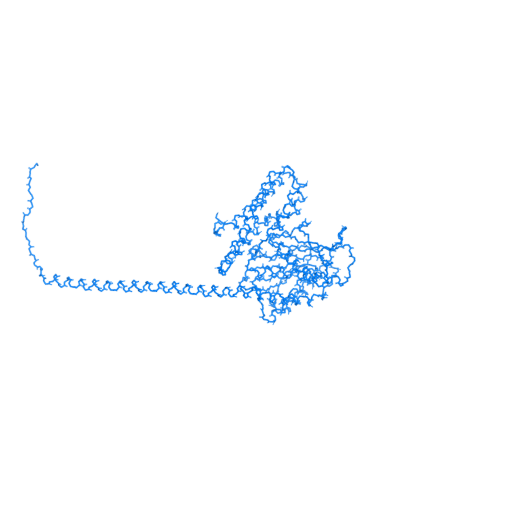-3.970 14.931 1.00 95.88 431 ASN A C 1
ATOM 3437 O O . ASN A 1 431 ? -15.643 -5.081 15.067 1.00 95.88 431 ASN A O 1
ATOM 3441 N N . CYS A 1 432 ? -15.817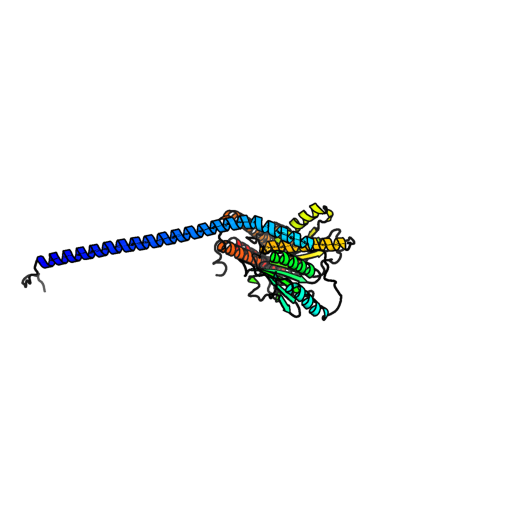 -3.138 13.943 1.00 95.50 432 CYS A N 1
ATOM 3442 C CA . CYS A 1 432 ? -14.766 -3.430 12.967 1.00 95.50 432 CYS A CA 1
ATOM 3443 C C . CYS A 1 432 ? -13.406 -3.699 13.636 1.00 95.50 432 CYS A C 1
ATOM 3445 O O . CYS A 1 432 ? -12.752 -4.694 13.330 1.00 95.50 432 CYS A O 1
ATOM 3447 N N . PHE A 1 433 ? -12.995 -2.885 14.615 1.00 95.06 433 PHE A N 1
ATOM 3448 C CA . PHE A 1 433 ? -11.739 -3.114 15.344 1.00 95.06 433 PHE A CA 1
ATOM 3449 C C . PHE A 1 433 ? -11.777 -4.333 16.267 1.00 95.06 433 PHE A C 1
ATOM 3451 O O . PHE A 1 433 ? -10.762 -5.007 16.425 1.00 95.06 433 PHE A O 1
ATOM 3458 N N . VAL A 1 434 ? -12.931 -4.667 16.851 1.00 95.62 434 VAL A N 1
ATOM 3459 C CA . VAL A 1 434 ? -13.102 -5.928 17.590 1.00 95.62 434 VAL A CA 1
ATOM 3460 C C . VAL A 1 434 ? -12.915 -7.124 16.654 1.00 95.62 434 VAL A C 1
ATOM 3462 O O . VAL A 1 434 ? -12.217 -8.068 17.022 1.00 95.62 434 VAL A O 1
ATOM 3465 N N . LEU A 1 435 ? -13.484 -7.071 15.445 1.00 94.81 435 LEU A N 1
ATOM 3466 C CA . LEU A 1 435 ? -13.295 -8.101 14.425 1.00 94.81 435 LEU A CA 1
ATOM 3467 C C . LEU A 1 435 ? -11.827 -8.201 13.993 1.00 94.81 435 LEU A C 1
ATOM 3469 O O . LEU A 1 435 ? -11.271 -9.295 14.016 1.00 94.81 435 LEU A O 1
ATOM 3473 N N . ALA A 1 436 ? -11.176 -7.077 13.682 1.00 94.12 436 ALA A N 1
ATOM 3474 C CA . ALA A 1 436 ? -9.754 -7.047 13.336 1.00 94.12 436 ALA A CA 1
ATOM 3475 C C . ALA A 1 436 ? -8.888 -7.656 14.452 1.00 94.12 436 ALA A C 1
ATOM 3477 O O . ALA A 1 436 ? -8.025 -8.498 14.204 1.00 94.12 436 ALA A O 1
ATOM 3478 N N . ASN A 1 437 ? -9.176 -7.305 15.707 1.00 93.62 437 ASN A N 1
ATOM 3479 C CA . ASN A 1 437 ? -8.469 -7.850 16.858 1.00 93.62 437 ASN A CA 1
ATOM 3480 C C . ASN A 1 437 ? -8.685 -9.363 17.020 1.00 93.62 437 ASN A C 1
ATOM 3482 O O . ASN A 1 437 ? -7.769 -10.092 17.395 1.00 93.62 437 ASN A O 1
ATOM 3486 N N . ARG A 1 438 ? -9.893 -9.857 16.732 1.00 93.25 438 ARG A N 1
ATOM 3487 C CA . ARG A 1 438 ? -10.169 -11.296 16.720 1.00 93.25 438 ARG A CA 1
ATOM 3488 C C . ARG A 1 438 ? -9.373 -11.992 15.621 1.00 93.25 438 ARG A C 1
ATOM 3490 O O . ARG A 1 438 ? -8.695 -12.968 15.920 1.00 93.25 438 ARG A O 1
ATOM 3497 N N . ILE A 1 439 ? -9.381 -11.447 14.402 1.00 92.56 439 ILE A N 1
ATOM 3498 C CA . ILE A 1 439 ? -8.611 -11.985 13.276 1.00 92.56 439 ILE A CA 1
ATOM 3499 C C . ILE A 1 439 ? -7.148 -12.123 13.678 1.00 92.56 439 ILE A C 1
ATOM 3501 O O . ILE A 1 439 ? -6.617 -13.217 13.570 1.00 92.56 439 ILE A O 1
ATOM 3505 N N . ILE A 1 440 ? -6.496 -11.077 14.201 1.00 90.44 440 ILE A N 1
ATOM 3506 C CA . ILE A 1 440 ? -5.055 -11.148 14.486 1.00 90.44 440 ILE A CA 1
ATOM 3507 C C . ILE A 1 440 ? -4.715 -12.124 15.627 1.00 90.44 440 ILE A C 1
ATOM 3509 O O . ILE A 1 440 ? -3.701 -12.826 15.551 1.00 90.44 440 ILE A O 1
ATOM 3513 N N . ARG A 1 441 ? -5.586 -12.245 16.638 1.00 88.00 441 ARG A N 1
ATOM 3514 C CA . ARG A 1 441 ? -5.376 -13.111 17.813 1.00 88.00 441 ARG A CA 1
ATOM 3515 C C . ARG A 1 441 ? -5.730 -14.578 17.587 1.00 88.00 441 ARG A C 1
ATOM 3517 O O . ARG A 1 441 ? -5.105 -15.437 18.212 1.00 88.00 441 ARG A O 1
ATOM 3524 N N . ASP A 1 442 ? -6.708 -14.875 16.736 1.00 79.94 442 ASP A N 1
ATOM 3525 C CA . ASP A 1 442 ? -7.181 -16.244 16.527 1.00 79.94 442 ASP A CA 1
ATOM 3526 C C . ASP A 1 442 ? -6.063 -17.099 15.913 1.00 79.94 442 ASP A C 1
ATOM 3528 O O . ASP A 1 442 ? -5.443 -16.743 14.908 1.00 79.94 442 ASP A O 1
ATOM 3532 N N . LYS A 1 443 ? -5.757 -18.230 16.557 1.00 60.44 443 LYS A N 1
ATOM 3533 C CA . LYS A 1 443 ? -4.696 -19.149 16.115 1.00 60.44 443 LYS A CA 1
ATOM 3534 C C . LYS A 1 443 ? -5.134 -20.034 14.946 1.00 60.44 443 LYS A C 1
ATOM 3536 O O . LYS A 1 443 ? -4.278 -20.472 14.187 1.00 60.44 443 LYS A O 1
ATOM 3541 N N . ASP A 1 444 ? -6.443 -20.207 14.765 1.00 53.12 444 ASP A N 1
ATOM 3542 C CA . ASP A 1 444 ? -7.034 -21.070 13.746 1.00 53.12 444 ASP A CA 1
ATOM 3543 C C . ASP A 1 444 ? -7.835 -20.238 12.735 1.00 53.12 444 ASP A C 1
ATOM 3545 O O . ASP A 1 444 ? -8.905 -19.714 13.046 1.00 53.12 444 ASP A O 1
ATOM 3549 N N . LEU A 1 445 ? -7.339 -20.148 11.496 1.00 47.84 445 LEU A N 1
ATOM 3550 C CA . LEU A 1 445 ? -7.992 -19.424 10.392 1.00 47.84 445 LEU A CA 1
ATOM 3551 C C . LEU A 1 445 ? -9.387 -19.974 10.019 1.00 47.84 445 LEU A C 1
ATOM 3553 O O . LEU A 1 445 ? -10.148 -19.291 9.342 1.00 47.84 445 LEU A O 1
ATOM 3557 N N . CYS A 1 446 ? -9.745 -21.191 10.445 1.00 42.34 446 CYS A N 1
ATOM 3558 C CA . CYS A 1 446 ? -10.966 -21.873 9.994 1.00 42.34 446 CYS A CA 1
ATOM 3559 C C . CYS A 1 446 ? -12.254 -21.479 10.744 1.00 42.34 446 CYS A C 1
ATOM 3561 O O . CYS A 1 446 ? -13.336 -21.770 10.247 1.00 42.34 446 CYS A O 1
ATOM 3563 N N . ASN A 1 447 ? -12.174 -20.803 11.896 1.00 38.69 447 ASN A N 1
ATOM 3564 C CA . ASN A 1 447 ? -13.349 -20.514 12.742 1.00 38.69 447 ASN A CA 1
ATOM 3565 C C . ASN A 1 447 ? -13.908 -19.085 12.587 1.00 38.69 447 ASN A C 1
ATOM 3567 O O . ASN A 1 447 ? -14.758 -18.663 13.370 1.00 38.69 447 ASN A O 1
ATOM 3571 N N . ILE A 1 448 ? -13.409 -18.305 11.622 1.00 43.81 448 ILE A N 1
ATOM 3572 C CA . ILE A 1 448 ? -13.783 -16.886 11.470 1.00 43.81 448 ILE A CA 1
ATOM 3573 C C . ILE A 1 448 ? -15.036 -16.714 10.583 1.00 43.81 448 ILE A C 1
ATOM 3575 O O . ILE A 1 448 ? -15.686 -15.674 10.650 1.00 43.81 448 ILE A O 1
ATOM 3579 N N . LEU A 1 449 ? -15.426 -17.739 9.812 1.00 33.84 449 LEU A N 1
ATOM 3580 C CA . LEU A 1 449 ? -16.562 -17.696 8.873 1.00 33.84 449 LEU A CA 1
ATOM 3581 C C . LEU A 1 449 ? -17.722 -18.654 9.215 1.00 33.84 449 LEU A C 1
ATOM 3583 O O . LEU A 1 449 ? -18.589 -18.863 8.367 1.00 33.84 449 LEU A O 1
ATOM 3587 N N . SER A 1 450 ? -17.745 -19.243 10.417 1.00 31.70 450 SER A N 1
ATOM 3588 C CA . SER A 1 450 ? -18.848 -20.103 10.887 1.00 31.70 450 SER A CA 1
ATOM 3589 C C . SER A 1 450 ? -19.897 -19.334 11.675 1.00 31.70 450 SER A C 1
ATOM 3591 O O . SER A 1 450 ? -19.475 -18.664 12.652 1.00 31.70 450 SER A O 1
#